Protein AF-A0A4V3WM22-F1 (afdb_monomer)

Nearest PDB structures (foldseek):
  7vgi-assembly1_B  TM=9.351E-01  e=2.778E-17  Homo sapiens
  7vgh-assembly1_B  TM=9.356E-01  e=1.105E-16  Homo sapiens
  8ox4-assembly1_A  TM=9.512E-01  e=3.696E-16  Homo sapiens
  8ox8-assembly1_A  TM=8.820E-01  e=4.276E-17  Homo sapiens
  6lcp-assembly1_A  TM=9.092E-01  e=4.917E-15  Thermochaetoides thermophila DSM 1495

InterPro domains:
  IPR001757 P-type ATPase [TIGR01494] (62-155)
  IPR023214 HAD superfamily [G3DSA:3.40.50.1000] (36-121)
  IPR023298 P-type ATPase, transmembrane domain superfamily [SSF81665] (125-350)
  IPR032630 P-type ATPase, C-terminal [PF16212] (104-350)
  IPR036412 HAD-like superfamily [SSF56784] (51-132)

Solvent-accessible surface area (backbone atoms only — not comparable to full-atom values): 25938 Å² total; per-residue (Å²): 116,75,67,65,59,54,57,63,61,64,75,70,60,72,94,84,72,82,84,50,77,68,56,56,48,50,57,60,58,74,75,47,101,64,91,68,84,54,91,63,84,52,64,82,81,43,75,86,68,78,84,74,69,70,61,71,50,49,30,50,51,44,46,48,47,44,72,71,64,76,51,93,41,74,29,73,28,36,35,67,76,32,34,59,37,19,63,52,34,78,41,15,33,5,29,58,48,94,85,34,61,55,9,30,75,58,24,82,40,71,37,73,48,78,79,54,51,58,53,49,45,48,35,50,43,48,41,51,53,51,21,51,41,51,42,52,51,50,52,51,32,57,51,47,23,57,51,43,35,48,53,58,51,33,64,80,56,73,65,72,76,74,76,62,66,56,70,65,59,66,64,39,40,64,67,60,50,45,34,61,42,46,54,47,46,49,70,69,48,44,87,67,55,64,65,54,30,66,75,42,60,70,63,54,52,46,63,78,67,41,64,80,72,35,70,66,54,55,51,54,43,46,52,50,21,50,52,31,20,49,46,46,46,50,53,43,54,62,52,49,77,78,41,60,46,96,85,72,44,73,69,50,70,65,46,50,33,52,52,41,52,54,28,47,57,50,33,52,47,52,50,50,60,72,71,50,78,49,90,47,75,62,58,53,51,34,39,51,47,23,55,49,50,47,55,53,46,52,52,50,53,36,63,69,36,38,86,72,76,47,67,56,46,61,65,55,44,75,72,34,73,66,49,59,51,47,56,53,49,46,32,49,62,41,43,46,63,55,51,51,51,53,50,52,39,52,73,78,61,56,52,75,69,54,53,52,49,60,75,49,63,83,55,76,86,44,86,74,52,56,73,53,63,81,43,81,75,56,50,78,67,53,50,50,54,50,57,60,67,68,51,87,75,83,80,74,93,71,86,77,90,77,87,89,54,99,54,60,70,59,52,57,31,56,76,69,72,45,91,69,81,82,55,72,68,57,56,57,51,56,72,65,61,73,78,81,75,79,81,76,88,76,135

Sequence (443 aa):
MKDWLMETMILRKNPGSTWNNLELLNCVLFAWPIEIYLVMHMRIGMRNMFRQNREKKLDEVTRLVKKGAQKITLSIGDGANDVSMIQAAHIGVGISGMEGMQAVMASDFAIAQFRFLTDLLLVHGRWSYLRICKVVSYFIYKNLTLTSIQFWYTFQTGFSGQRFYDDWFQSLYNVIFTAMPVIMVGLFEKDVSASLSKKYPQLYKEGIRNTFFKWRVVVTLALFSFYQSLVIYNFAITSSSNSVDSNGKMFGLWDVSTTVFNCLVITVNLRLLLMCNTITRWHQITVGGSILTWFIFVLVYTGVYTPKGIYSVFYVLISTFYFYIMLLLVPIVALVGDFLFLGVQRWFFPYDYQIIQEIHRQEPNNGCAGLLEIGNQLTPNDARSFGVAQLPRENSRHTGFSFDSPGYESFFASQAGVPAPHKAWEVARRASVRFRSKLSLKN

Organism: Camellia sinensis var. sinensis (NCBI:txid542762)

Structure (mmCIF, N/CA/C/O backbone):
data_AF-A0A4V3WM22-F1
#
_entry.id   AF-A0A4V3WM22-F1
#
loop_
_atom_site.group_PDB
_atom_site.id
_atom_site.type_symbol
_atom_site.label_atom_id
_atom_site.label_alt_id
_atom_site.label_comp_id
_atom_site.label_asym_id
_atom_site.label_entity_id
_atom_site.label_seq_id
_atom_site.pdbx_PDB_ins_code
_atom_site.Cartn_x
_atom_site.Cartn_y
_atom_site.Cartn_z
_atom_site.occupancy
_atom_site.B_iso_or_equiv
_atom_site.auth_seq_id
_atom_site.auth_comp_id
_atom_site.auth_asym_id
_atom_site.auth_atom_id
_atom_site.pdbx_PDB_model_num
ATOM 1 N N . MET A 1 1 ? -33.191 -26.709 22.701 1.00 31.19 1 MET A N 1
ATOM 2 C CA . MET A 1 1 ? -32.842 -26.102 24.013 1.00 31.19 1 MET A CA 1
ATOM 3 C C . MET A 1 1 ? -32.580 -24.594 23.924 1.00 31.19 1 MET A C 1
ATOM 5 O O . MET A 1 1 ? -32.932 -23.899 24.865 1.00 31.19 1 MET A O 1
ATOM 9 N N . LYS A 1 2 ? -32.021 -24.071 22.814 1.00 26.23 2 LYS A N 1
ATOM 10 C CA . LYS A 1 2 ? -31.839 -22.621 22.589 1.00 26.23 2 LYS A CA 1
ATOM 11 C C . LYS A 1 2 ? -33.138 -21.871 22.242 1.00 26.23 2 LYS A C 1
ATOM 13 O O . LYS A 1 2 ? -33.323 -20.770 22.739 1.00 26.23 2 LYS A O 1
ATOM 18 N N . ASP A 1 3 ? -34.063 -22.496 21.514 1.00 29.83 3 ASP A N 1
ATOM 19 C CA . ASP A 1 3 ? -35.325 -21.835 21.122 1.00 29.83 3 ASP A CA 1
ATOM 20 C C . ASP A 1 3 ? -36.368 -21.809 22.258 1.00 29.83 3 ASP A C 1
ATOM 22 O O . ASP A 1 3 ? -37.074 -20.826 22.453 1.00 29.83 3 ASP A O 1
ATOM 26 N N . TRP A 1 4 ? -36.356 -22.831 23.120 1.00 31.31 4 TRP A N 1
ATOM 27 C CA . TRP A 1 4 ? -37.267 -22.971 24.269 1.00 31.31 4 TRP A CA 1
ATOM 28 C C . TRP A 1 4 ? -37.018 -21.945 25.402 1.00 31.31 4 TRP A C 1
ATOM 30 O O . TRP A 1 4 ? -37.928 -21.566 26.139 1.00 31.31 4 TRP A O 1
ATOM 40 N N . LEU A 1 5 ? -35.780 -21.450 25.538 1.00 32.91 5 LEU A N 1
ATOM 41 C CA . LEU A 1 5 ? -35.417 -20.408 26.515 1.00 32.91 5 LEU A CA 1
ATOM 42 C C . LEU A 1 5 ? -35.780 -18.987 26.045 1.00 32.91 5 LEU A C 1
ATOM 44 O O . LEU A 1 5 ? -35.937 -18.093 26.874 1.00 32.91 5 LEU A O 1
ATOM 48 N N . MET A 1 6 ? -35.939 -18.780 24.734 1.00 32.41 6 MET A N 1
ATOM 49 C CA . MET A 1 6 ? -36.361 -17.498 24.154 1.00 32.41 6 MET A CA 1
ATOM 50 C C . MET A 1 6 ? -37.873 -17.283 24.308 1.00 32.41 6 MET A C 1
ATOM 52 O O . MET A 1 6 ? -38.299 -16.205 24.724 1.00 32.41 6 MET A O 1
ATOM 56 N N . GLU A 1 7 ? -38.684 -18.322 24.082 1.00 31.75 7 GLU A N 1
ATOM 57 C CA . GLU A 1 7 ? -40.146 -18.247 24.251 1.00 31.75 7 GLU A CA 1
ATOM 58 C C . GLU A 1 7 ? -40.572 -18.026 25.711 1.00 31.75 7 GLU A C 1
ATOM 60 O O . GLU A 1 7 ? -41.517 -17.285 25.984 1.00 31.75 7 GLU A O 1
ATOM 65 N N . THR A 1 8 ? -39.836 -18.582 26.677 1.00 34.62 8 THR A N 1
ATOM 66 C CA . THR A 1 8 ? -40.157 -18.439 28.110 1.00 34.62 8 THR A CA 1
ATOM 67 C C . THR A 1 8 ? -39.846 -17.050 28.687 1.00 34.62 8 THR A C 1
ATOM 69 O O . THR A 1 8 ? -40.472 -16.656 29.674 1.00 34.62 8 THR A O 1
ATOM 72 N N . MET A 1 9 ? -38.946 -16.267 28.071 1.00 37.09 9 MET A N 1
ATOM 73 C CA . MET A 1 9 ? -38.681 -14.875 28.480 1.00 37.09 9 MET A CA 1
ATOM 74 C C . MET A 1 9 ? -39.683 -13.874 27.897 1.00 37.09 9 MET A C 1
ATOM 76 O O . MET A 1 9 ? -40.011 -12.892 28.564 1.00 37.09 9 MET A O 1
ATOM 80 N N . ILE A 1 10 ? -40.199 -14.124 26.689 1.00 39.75 10 ILE A N 1
ATOM 81 C CA . ILE A 1 10 ? -41.175 -13.240 26.031 1.00 39.75 10 ILE A CA 1
ATOM 82 C C . ILE A 1 10 ? -42.549 -13.335 26.719 1.00 39.75 10 ILE A C 1
ATOM 84 O O . ILE A 1 10 ? -43.217 -12.320 26.900 1.00 39.75 10 ILE A O 1
ATOM 88 N N . LEU A 1 11 ? -42.931 -14.519 27.212 1.00 34.72 11 LEU A N 1
ATOM 89 C CA . LEU A 1 11 ? -44.230 -14.761 27.858 1.00 34.72 11 LEU A CA 1
ATOM 90 C C . LEU A 1 11 ? -44.357 -14.230 29.303 1.00 34.72 11 LEU A C 1
ATOM 92 O O . LEU A 1 11 ? -45.434 -14.317 29.887 1.00 34.72 11 LEU A O 1
ATOM 96 N N . ARG A 1 12 ? -43.294 -13.670 29.904 1.00 35.59 12 ARG A N 1
ATOM 97 C CA . ARG A 1 12 ? -43.303 -13.184 31.304 1.00 35.59 12 ARG A CA 1
ATOM 98 C C . ARG A 1 12 ? -43.454 -11.671 31.484 1.00 35.59 12 ARG A C 1
ATOM 100 O O . ARG A 1 12 ? -43.498 -11.219 32.628 1.00 35.59 12 ARG A O 1
ATOM 107 N N . LYS A 1 13 ? -43.527 -10.872 30.413 1.00 37.59 13 LYS A N 1
ATOM 108 C CA . LYS A 1 13 ? -43.618 -9.405 30.530 1.00 37.59 13 LYS A CA 1
ATOM 109 C C . LYS A 1 13 ? -45.054 -8.931 30.308 1.00 37.59 13 LYS A C 1
ATOM 111 O O . LYS A 1 13 ? -45.624 -9.150 29.246 1.00 37.59 13 LYS A O 1
ATOM 116 N N . ASN A 1 14 ? -45.622 -8.265 31.317 1.00 37.00 14 ASN A N 1
ATOM 117 C CA . ASN A 1 14 ? -46.932 -7.622 31.207 1.00 37.00 14 ASN A CA 1
ATOM 118 C C . ASN A 1 14 ? -46.944 -6.644 30.014 1.00 37.00 14 ASN A C 1
ATOM 120 O O . ASN A 1 14 ? -46.010 -5.839 29.893 1.00 37.00 14 ASN A O 1
ATOM 124 N N . PRO A 1 15 ? -47.980 -6.675 29.157 1.00 33.91 15 PRO A N 1
ATOM 125 C CA . PRO A 1 15 ? -48.095 -5.791 28.003 1.00 33.91 15 PRO A CA 1
ATOM 126 C C . PRO A 1 15 ? -48.352 -4.356 28.485 1.00 33.91 15 PRO A C 1
ATOM 128 O O . PRO A 1 15 ? -49.485 -3.962 28.738 1.00 33.91 15 PRO A O 1
ATOM 131 N N . GLY A 1 16 ? -47.276 -3.589 28.685 1.00 42.12 16 GLY A N 1
ATOM 132 C CA . GLY A 1 16 ? -47.360 -2.194 29.130 1.00 42.12 16 GLY A CA 1
ATOM 133 C C . GLY A 1 16 ? -46.096 -1.576 29.741 1.00 42.12 16 GLY A C 1
ATOM 134 O O . GLY A 1 16 ? -46.104 -0.377 30.000 1.00 42.12 16 GLY A O 1
ATOM 135 N N . SER A 1 17 ? -45.006 -2.321 29.974 1.00 38.62 17 SER A N 1
ATOM 136 C CA . SER A 1 17 ? -43.765 -1.749 30.532 1.00 38.62 17 SER A CA 1
ATOM 137 C C . SER A 1 17 ? -42.689 -1.482 29.470 1.00 38.62 17 SER A C 1
ATOM 139 O O . SER A 1 17 ? -42.321 -2.355 28.680 1.00 38.62 17 SER A O 1
ATOM 141 N N . THR A 1 18 ? -42.160 -0.256 29.458 1.00 41.34 18 THR A N 1
ATOM 142 C CA . THR A 1 18 ? -41.040 0.165 28.606 1.00 41.34 18 THR A CA 1
ATOM 143 C C . THR A 1 18 ? -39.723 -0.464 29.069 1.00 41.34 18 THR A C 1
ATOM 145 O O . THR A 1 18 ? -39.475 -0.650 30.259 1.00 41.34 18 THR A O 1
ATOM 148 N N . TRP A 1 19 ? -38.873 -0.829 28.108 1.00 46.38 19 TRP A N 1
ATOM 149 C CA . TRP A 1 19 ? -37.577 -1.460 28.361 1.00 46.38 19 TRP A CA 1
ATOM 150 C C . TRP A 1 19 ? -36.583 -0.457 28.950 1.00 46.38 19 TRP A C 1
ATOM 152 O O . TRP A 1 19 ? -36.327 0.593 28.363 1.00 46.38 19 TRP A O 1
ATOM 162 N N . ASN A 1 20 ? -35.972 -0.800 30.084 1.00 41.41 20 ASN A N 1
ATOM 163 C CA . ASN A 1 20 ? -34.869 -0.018 30.641 1.00 41.41 20 ASN A CA 1
ATOM 164 C C . ASN A 1 20 ? -33.559 -0.304 29.882 1.00 41.41 20 ASN A C 1
ATOM 166 O O . ASN A 1 20 ? -33.328 -1.422 29.421 1.00 41.41 20 ASN A O 1
ATOM 170 N N . ASN A 1 21 ? -32.651 0.681 29.823 1.00 38.56 21 ASN A N 1
ATOM 171 C CA . ASN A 1 21 ? -31.346 0.582 29.135 1.00 38.56 21 ASN A CA 1
ATOM 172 C C . ASN A 1 21 ? -30.502 -0.641 29.554 1.00 38.56 21 ASN A C 1
ATOM 174 O O . ASN A 1 21 ? -29.690 -1.130 28.774 1.00 38.56 21 ASN A O 1
ATOM 178 N N . LEU A 1 22 ? -30.704 -1.155 30.770 1.00 38.97 22 LEU A N 1
ATOM 179 C CA . LEU A 1 22 ? -30.023 -2.343 31.290 1.00 38.97 22 LEU A CA 1
ATOM 180 C C . LEU A 1 22 ? -30.620 -3.662 30.755 1.00 38.97 22 LEU A C 1
ATOM 182 O O . L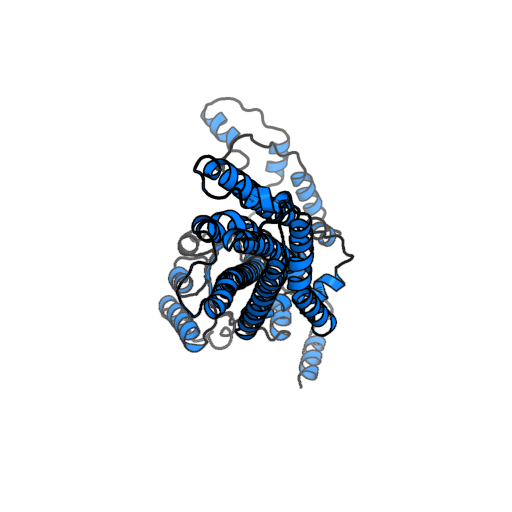EU A 1 22 ? -29.899 -4.641 30.587 1.00 38.97 22 LEU A O 1
ATOM 186 N N . GLU A 1 23 ? -31.922 -3.688 30.456 1.00 40.34 23 GLU A N 1
ATOM 187 C CA . GLU A 1 23 ? -32.601 -4.853 29.872 1.00 40.34 23 GLU A CA 1
ATOM 188 C C . GLU A 1 23 ? -32.288 -4.979 28.375 1.00 40.34 23 GLU A C 1
ATOM 190 O O . GLU A 1 23 ? -32.026 -6.077 27.888 1.00 40.34 23 GLU A O 1
ATOM 195 N N . LEU A 1 24 ? -32.196 -3.844 27.672 1.00 41.41 24 LEU A N 1
ATOM 196 C CA . LEU A 1 24 ? -31.682 -3.766 26.300 1.00 41.41 24 LEU A CA 1
ATOM 197 C C . LEU A 1 24 ? -30.225 -4.247 26.211 1.00 41.41 24 LEU A C 1
ATOM 199 O O . LEU A 1 24 ? -29.882 -4.995 25.299 1.00 41.41 24 LEU A O 1
ATOM 203 N N . LEU A 1 25 ? -29.384 -3.894 27.192 1.00 41.38 25 LEU A N 1
ATOM 204 C CA . LEU A 1 25 ? -28.001 -4.373 27.272 1.00 41.38 25 LEU A CA 1
ATOM 205 C C . LEU A 1 25 ? -27.931 -5.897 27.475 1.00 41.38 25 LEU A C 1
ATOM 207 O O . LEU A 1 25 ? -27.119 -6.560 26.834 1.00 41.38 25 LEU A O 1
ATOM 211 N N . ASN A 1 26 ? -28.805 -6.465 28.314 1.00 36.75 26 ASN A N 1
ATOM 212 C CA . ASN A 1 26 ? -28.856 -7.911 28.552 1.00 36.75 26 ASN A CA 1
ATOM 213 C C . ASN A 1 26 ? -29.344 -8.697 27.324 1.00 36.75 26 ASN A C 1
ATOM 215 O O . ASN A 1 26 ? -28.778 -9.746 27.028 1.00 36.75 26 ASN A O 1
ATOM 219 N N . CYS A 1 27 ? -30.317 -8.184 26.563 1.00 35.16 27 CYS A N 1
ATOM 220 C CA . CYS A 1 27 ? -30.749 -8.810 25.306 1.00 35.16 27 CYS A CA 1
ATOM 221 C C . CYS A 1 27 ? -29.676 -8.735 24.207 1.00 35.16 27 CYS A C 1
ATOM 223 O O . CYS A 1 27 ? -29.490 -9.697 23.463 1.00 35.16 27 CYS A O 1
ATOM 225 N N . VAL A 1 28 ? -28.929 -7.628 24.124 1.00 40.34 28 VAL A N 1
ATOM 226 C CA . VAL A 1 28 ? -27.839 -7.465 23.146 1.00 40.34 28 VAL A CA 1
ATOM 227 C C . VAL A 1 28 ? -26.625 -8.337 23.498 1.00 40.34 28 VAL A C 1
ATOM 229 O O . VAL A 1 28 ? -25.986 -8.883 22.598 1.00 40.34 28 VAL A O 1
ATOM 232 N N . LEU A 1 29 ? -26.330 -8.529 24.789 1.00 35.78 29 LEU A N 1
ATOM 233 C CA . LEU A 1 29 ? -25.202 -9.346 25.259 1.00 35.78 29 LEU A CA 1
ATOM 234 C C . LEU A 1 29 ? -25.467 -10.861 25.207 1.00 35.78 29 LEU A C 1
ATOM 236 O O . LEU A 1 29 ? -24.531 -11.614 24.955 1.00 35.78 29 LEU A O 1
ATOM 240 N N . PHE A 1 30 ? -26.709 -11.329 25.396 1.00 33.78 30 PHE A N 1
ATOM 241 C CA . PHE A 1 30 ? -27.018 -12.771 25.357 1.00 33.78 30 PHE A CA 1
ATOM 242 C C . PHE A 1 30 ? -27.152 -13.348 23.937 1.00 33.78 30 PHE A C 1
ATOM 244 O O . PHE A 1 30 ? -27.007 -14.555 23.752 1.00 33.78 30 PHE A O 1
ATOM 251 N N . ALA A 1 31 ? -27.411 -12.511 22.927 1.00 31.30 31 ALA A N 1
ATOM 252 C CA . ALA A 1 31 ? -27.693 -12.968 21.564 1.00 31.30 31 ALA A CA 1
ATOM 253 C C . ALA A 1 31 ? -26.454 -13.065 20.646 1.00 31.30 31 ALA A C 1
ATOM 255 O O . ALA A 1 31 ? -26.579 -13.500 19.502 1.00 31.30 31 ALA A O 1
ATOM 256 N N . TRP A 1 32 ? -25.259 -12.660 21.096 1.00 28.58 32 TRP A N 1
ATOM 257 C CA . TRP A 1 32 ? -24.084 -12.542 20.224 1.00 28.58 32 TRP A CA 1
ATOM 258 C C . TRP A 1 32 ? -22.850 -13.226 20.828 1.00 28.58 32 TRP A C 1
ATOM 260 O O . TRP A 1 32 ? -22.390 -12.811 21.889 1.00 28.58 32 TRP A O 1
ATOM 270 N N . PRO A 1 33 ? -22.230 -14.214 20.144 1.00 30.94 33 PRO A N 1
ATOM 271 C CA . PRO A 1 33 ? -20.946 -14.764 20.555 1.00 30.94 33 PRO A CA 1
ATOM 272 C C . PRO A 1 33 ? -19.863 -13.755 20.162 1.00 30.94 33 PRO A C 1
ATOM 274 O O . PRO A 1 33 ? -19.256 -13.805 19.084 1.00 30.94 33 PRO A O 1
ATOM 277 N N . ILE A 1 34 ? -19.720 -12.742 21.005 1.00 34.50 34 ILE A N 1
ATOM 278 C CA . ILE A 1 34 ? -18.605 -11.815 21.044 1.00 34.50 34 ILE A CA 1
ATOM 279 C C . ILE A 1 34 ? -17.921 -12.091 22.383 1.00 34.50 34 ILE A C 1
ATOM 281 O O . ILE A 1 34 ? -18.370 -11.616 23.420 1.00 34.50 34 ILE A O 1
ATOM 285 N N . GLU A 1 35 ? -16.830 -12.857 22.373 1.00 35.97 35 GLU A N 1
ATOM 286 C CA . GLU A 1 35 ? -15.910 -12.949 23.515 1.00 35.97 35 GLU A CA 1
ATOM 287 C C . GLU A 1 35 ? -15.079 -11.658 23.612 1.00 35.97 35 GLU A C 1
ATOM 289 O O . GLU A 1 35 ? -13.856 -11.642 23.492 1.00 35.97 35 GLU A O 1
ATOM 294 N N . ILE A 1 36 ? -15.763 -10.531 23.802 1.00 37.88 36 ILE A N 1
ATOM 295 C CA . ILE A 1 36 ? 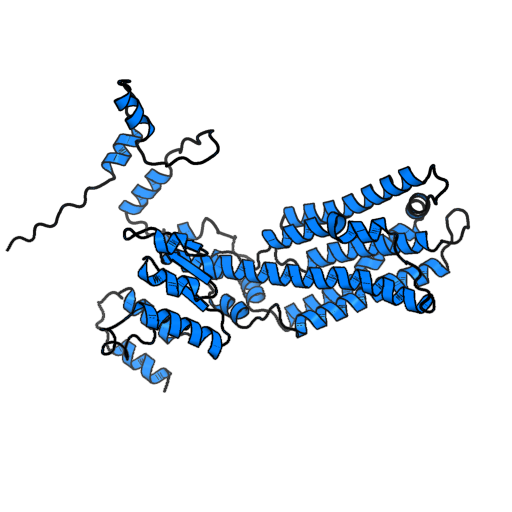-15.178 -9.400 24.506 1.00 37.88 36 ILE A CA 1
ATOM 296 C C . ILE A 1 36 ? -15.234 -9.831 25.967 1.00 37.88 36 ILE A C 1
ATOM 298 O O . ILE A 1 36 ? -16.303 -9.825 26.577 1.00 37.88 36 ILE A O 1
ATOM 302 N N . TYR A 1 37 ? -14.092 -10.225 26.534 1.00 37.00 37 TYR A N 1
ATOM 303 C CA . TYR A 1 37 ? -13.916 -10.271 27.985 1.00 37.00 37 TYR A CA 1
ATOM 304 C C . TYR A 1 37 ? -13.961 -8.831 28.508 1.00 37.00 37 TYR A C 1
ATOM 306 O O . TYR A 1 37 ? -12.964 -8.247 28.922 1.00 37.00 37 TYR A O 1
ATOM 314 N N . LEU A 1 38 ? -15.148 -8.229 28.467 1.00 38.69 38 LEU A N 1
ATOM 315 C CA . LEU A 1 38 ? -15.467 -7.135 29.350 1.00 38.69 38 LEU A CA 1
ATOM 316 C C . LEU A 1 38 ? -15.407 -7.771 30.736 1.00 38.69 38 LEU A C 1
ATOM 318 O O . LEU A 1 38 ? -16.135 -8.726 31.022 1.00 38.69 38 LEU A O 1
ATOM 322 N N . VAL A 1 39 ? -14.591 -7.221 31.625 1.00 38.81 39 VAL A N 1
ATOM 323 C CA . VAL A 1 39 ? -14.527 -7.583 33.052 1.00 38.81 39 VAL A CA 1
ATOM 324 C C . VAL A 1 39 ? -15.869 -7.282 33.780 1.00 38.81 39 VAL A C 1
ATOM 326 O O . VAL A 1 39 ? -15.943 -7.167 34.994 1.00 38.81 39 VAL A O 1
ATOM 329 N N . MET A 1 40 ? -16.995 -7.195 33.060 1.00 33.03 40 MET A N 1
ATOM 330 C CA . MET A 1 40 ? -18.348 -7.216 33.610 1.00 33.03 40 MET A CA 1
ATOM 331 C C . MET A 1 40 ? -18.882 -8.630 33.867 1.00 33.03 40 MET A C 1
ATOM 333 O O . MET A 1 40 ? -19.719 -8.780 34.757 1.00 33.03 40 MET A O 1
ATOM 337 N N . HIS A 1 41 ? -18.422 -9.675 33.163 1.00 30.08 41 HIS A N 1
ATOM 338 C CA . HIS A 1 41 ? -19.059 -11.004 33.249 1.00 30.08 41 HIS A CA 1
ATOM 339 C C . HIS A 1 41 ? -18.720 -11.822 34.512 1.00 30.08 41 HIS A C 1
ATOM 341 O O . HIS A 1 41 ? -19.175 -12.952 34.677 1.00 30.08 41 HIS A O 1
ATOM 347 N N . MET A 1 42 ? -17.997 -11.230 35.461 1.00 31.83 42 MET A N 1
ATOM 348 C CA . MET A 1 42 ? -17.844 -11.764 36.816 1.00 31.83 42 MET A CA 1
ATOM 349 C C . MET A 1 42 ? -18.751 -11.047 37.845 1.00 31.83 42 MET A C 1
ATOM 351 O O . MET A 1 42 ? -18.558 -11.181 39.051 1.00 31.83 42 MET A O 1
ATOM 355 N N . ARG A 1 43 ? -19.780 -10.293 37.422 1.00 31.64 43 ARG A N 1
ATOM 356 C CA . ARG A 1 43 ? -20.680 -9.569 38.350 1.00 31.64 43 ARG A CA 1
ATOM 357 C C . ARG A 1 43 ? -21.621 -10.442 39.191 1.00 31.64 43 ARG A C 1
ATOM 359 O O . ARG A 1 43 ? -22.147 -9.933 40.178 1.00 31.64 43 ARG A O 1
ATOM 366 N N . ILE A 1 44 ? -21.838 -11.714 38.844 1.00 32.06 44 ILE A N 1
ATOM 367 C CA . ILE A 1 44 ? -22.777 -12.586 39.582 1.00 32.06 44 ILE A CA 1
ATOM 368 C C . ILE A 1 44 ? -22.045 -13.479 40.602 1.00 32.06 44 ILE A C 1
ATOM 370 O O . ILE A 1 44 ? -22.569 -13.701 41.687 1.00 32.06 44 ILE A O 1
ATOM 374 N N . GLY A 1 45 ? -20.796 -13.881 40.335 1.00 29.83 45 GLY A N 1
ATOM 375 C CA . GLY A 1 45 ? -19.970 -14.644 41.288 1.00 29.83 45 GLY A CA 1
ATOM 376 C C . GLY A 1 45 ? -19.156 -13.793 42.274 1.00 29.83 45 GLY A C 1
ATOM 377 O O . GLY A 1 45 ? -18.787 -14.275 43.339 1.00 29.83 45 GLY A O 1
ATOM 378 N N . MET A 1 46 ? -18.884 -12.517 41.964 1.00 31.98 46 MET A N 1
ATOM 379 C CA . MET A 1 46 ? -18.005 -11.666 42.786 1.00 31.98 46 MET A CA 1
ATOM 380 C C . MET A 1 46 ? -18.726 -10.734 43.766 1.00 31.98 46 MET A C 1
ATOM 382 O O . MET A 1 46 ? -18.078 -9.903 44.398 1.00 31.98 46 MET A O 1
ATOM 386 N N . ARG A 1 47 ? -20.048 -10.836 43.946 1.00 32.66 47 ARG A N 1
ATOM 387 C CA . ARG A 1 47 ? -20.749 -9.936 44.883 1.00 32.66 47 ARG A CA 1
ATOM 388 C C . ARG A 1 47 ? -20.330 -10.166 46.350 1.00 32.66 47 ARG A C 1
ATOM 390 O O . ARG A 1 47 ? -20.395 -9.234 47.141 1.00 32.66 47 ARG A O 1
ATOM 397 N N . ASN A 1 48 ? -19.777 -11.341 46.670 1.00 30.89 48 ASN A N 1
ATOM 398 C CA . ASN A 1 48 ? -19.315 -11.693 48.019 1.00 30.89 48 ASN A CA 1
ATOM 399 C C . ASN A 1 48 ? -17.790 -11.555 48.232 1.00 30.89 48 ASN A C 1
ATOM 401 O O . ASN A 1 48 ? -17.317 -11.795 49.337 1.00 30.89 48 ASN A O 1
ATOM 405 N N . MET A 1 49 ? -17.009 -11.155 47.215 1.00 34.94 49 MET A N 1
ATOM 406 C CA . MET A 1 49 ? -15.531 -11.199 47.260 1.00 34.94 49 MET A CA 1
ATOM 407 C C . MET A 1 49 ? -14.835 -9.819 47.325 1.00 34.94 49 MET A C 1
ATOM 409 O O . MET A 1 49 ? -13.609 -9.742 47.410 1.00 34.94 49 MET A O 1
ATOM 413 N N . PHE A 1 50 ? -15.590 -8.714 47.296 1.00 38.03 50 PHE A N 1
ATOM 414 C CA . PHE A 1 50 ? -15.055 -7.347 47.190 1.00 38.03 50 PHE A CA 1
ATOM 415 C C . PHE A 1 50 ? -15.175 -6.533 48.484 1.00 38.03 50 PHE A C 1
ATOM 417 O O . PHE A 1 50 ? -15.961 -5.591 48.565 1.00 38.03 50 PHE A O 1
ATOM 424 N N . ARG A 1 51 ? -14.338 -6.829 49.485 1.00 39.94 51 ARG A N 1
ATOM 425 C CA . ARG A 1 51 ? -14.139 -5.888 50.605 1.00 39.94 51 ARG A CA 1
ATOM 426 C C . ARG A 1 51 ? -12.682 -5.631 51.016 1.00 39.94 51 ARG A C 1
ATOM 428 O O . ARG A 1 51 ? -12.453 -4.781 51.865 1.00 39.94 51 ARG A O 1
ATOM 435 N N . GLN A 1 52 ? -11.680 -6.235 50.364 1.00 35.19 52 GLN A N 1
ATOM 436 C CA . GLN A 1 52 ? -10.273 -5.895 50.642 1.00 35.19 52 GLN A CA 1
ATOM 437 C C . GLN A 1 52 ? -9.361 -5.966 49.403 1.00 35.19 52 GLN A C 1
ATOM 439 O O . GLN A 1 52 ? -9.307 -6.986 48.705 1.00 35.19 52 GLN A O 1
ATOM 444 N N . ASN A 1 53 ? -8.660 -4.845 49.167 1.00 46.53 53 ASN A N 1
ATOM 445 C CA . ASN A 1 53 ? -7.685 -4.534 48.108 1.00 46.53 53 ASN A CA 1
ATOM 446 C C . ASN A 1 53 ? -8.167 -4.719 46.661 1.00 46.53 53 ASN A C 1
ATOM 448 O O . ASN A 1 53 ? -7.858 -5.714 46.010 1.00 46.53 53 ASN A O 1
ATOM 452 N N . ARG A 1 54 ? -8.893 -3.713 46.151 1.00 49.78 54 ARG A N 1
ATOM 453 C CA . ARG A 1 54 ? -9.362 -3.633 44.754 1.00 49.78 54 ARG A CA 1
ATOM 454 C C . ARG A 1 54 ? -8.214 -3.374 43.763 1.00 49.78 54 ARG A C 1
ATOM 456 O O . ARG A 1 54 ? -8.154 -4.031 42.733 1.00 49.78 54 ARG A O 1
ATOM 463 N N . GLU A 1 55 ? -7.285 -2.485 44.110 1.00 48.44 55 GLU A N 1
ATOM 464 C CA . GLU A 1 55 ? -6.257 -1.957 43.195 1.00 48.44 55 GLU A CA 1
ATOM 465 C C . GLU A 1 55 ? -5.240 -3.011 42.737 1.00 48.44 55 GLU A C 1
ATOM 467 O O . GLU A 1 55 ? -5.027 -3.188 41.541 1.00 48.44 55 GLU A O 1
ATOM 472 N N . LYS A 1 56 ? -4.659 -3.780 43.672 1.00 45.66 56 LYS A N 1
ATOM 473 C CA . LYS A 1 56 ? -3.655 -4.808 43.334 1.00 45.66 56 LYS A CA 1
ATOM 474 C C . LYS A 1 56 ? -4.240 -5.975 42.524 1.00 45.66 56 LYS A C 1
ATOM 476 O O . LYS A 1 56 ? -3.541 -6.555 41.703 1.00 45.66 56 LYS A O 1
ATOM 481 N N . LYS A 1 57 ? -5.525 -6.297 42.723 1.00 55.34 57 LYS A N 1
ATOM 482 C CA . LYS A 1 57 ? -6.181 -7.455 42.091 1.00 55.34 57 LYS A CA 1
ATOM 483 C C . LYS A 1 57 ? -6.566 -7.207 40.628 1.00 55.34 57 LYS A C 1
ATOM 485 O O . LYS A 1 57 ? -6.553 -8.145 39.840 1.00 55.34 57 LYS A O 1
ATOM 490 N N . LEU A 1 58 ? -6.902 -5.973 40.244 1.00 55.56 58 LEU A N 1
ATOM 491 C CA . LEU A 1 58 ? -7.315 -5.642 38.870 1.00 55.56 58 LEU A CA 1
ATOM 492 C C . LEU A 1 58 ? -6.129 -5.608 37.888 1.00 55.56 58 LEU A C 1
ATOM 494 O O . LEU A 1 58 ? -6.250 -6.122 36.773 1.00 55.56 58 LEU A O 1
ATOM 498 N N . ASP A 1 59 ? -4.975 -5.078 38.310 1.00 57.28 59 ASP A N 1
ATOM 499 C CA . ASP A 1 59 ? -3.726 -5.132 37.529 1.00 57.28 59 ASP A CA 1
ATOM 500 C C . ASP A 1 59 ? -3.278 -6.590 37.332 1.00 57.28 59 ASP A C 1
ATOM 502 O O . ASP A 1 59 ? -3.037 -7.039 36.211 1.00 57.28 59 ASP A O 1
ATOM 506 N N . GLU A 1 60 ? -3.281 -7.382 38.407 1.00 60.25 60 GLU A N 1
ATOM 507 C CA . GLU A 1 60 ? -2.903 -8.793 38.349 1.00 60.25 60 GLU A CA 1
ATOM 508 C C . GLU A 1 60 ? -3.814 -9.605 37.414 1.00 60.25 60 GLU A C 1
ATOM 510 O O . GLU A 1 60 ? -3.313 -10.322 36.549 1.00 60.25 60 GLU A O 1
ATOM 515 N N . VAL A 1 61 ? -5.138 -9.422 37.487 1.00 61.69 61 VAL A N 1
ATOM 516 C CA . VAL A 1 61 ? -6.085 -10.053 36.549 1.00 61.69 61 VAL A CA 1
ATOM 517 C C . VAL A 1 61 ? -5.811 -9.620 35.106 1.00 61.69 61 VAL A C 1
ATOM 519 O O . VAL A 1 61 ? -5.797 -10.462 34.209 1.00 61.69 61 VAL A O 1
ATOM 522 N N . THR A 1 62 ? -5.528 -8.339 34.862 1.00 57.28 62 THR A N 1
ATOM 523 C CA . THR A 1 62 ? -5.237 -7.833 33.509 1.00 57.28 62 THR A CA 1
ATOM 524 C C . THR A 1 62 ? -3.938 -8.422 32.958 1.00 57.28 62 THR A C 1
ATOM 526 O O . THR A 1 62 ? -3.895 -8.868 31.807 1.00 57.28 62 THR A O 1
ATOM 529 N N . ARG A 1 63 ? -2.887 -8.513 33.784 1.00 60.91 63 ARG A N 1
ATOM 530 C CA . ARG A 1 63 ? -1.612 -9.154 33.424 1.00 60.91 63 ARG A CA 1
ATOM 531 C C . ARG A 1 63 ? -1.766 -10.651 33.186 1.00 60.91 63 ARG A C 1
ATOM 533 O O . ARG A 1 63 ? -1.155 -11.171 32.254 1.00 60.91 63 ARG A O 1
ATOM 540 N N . LEU A 1 64 ? -2.584 -11.336 33.985 1.00 60.38 64 LEU A N 1
ATOM 541 C CA . LEU A 1 64 ? -2.867 -12.764 33.826 1.00 60.38 64 LEU A CA 1
ATOM 542 C C . LEU A 1 64 ? -3.665 -13.043 32.551 1.00 60.38 64 LEU A C 1
ATOM 544 O O . LEU A 1 64 ? -3.305 -13.950 31.809 1.00 60.38 64 LEU A O 1
ATOM 548 N N . VAL A 1 65 ? -4.676 -12.232 32.224 1.00 60.69 65 VAL A N 1
ATOM 549 C CA . VAL A 1 65 ? -5.418 -12.351 30.955 1.00 60.69 65 VAL A CA 1
ATOM 550 C C . VAL A 1 65 ? -4.506 -12.050 29.762 1.00 60.69 65 VAL A C 1
ATOM 552 O O . VAL A 1 65 ? -4.526 -12.778 28.771 1.00 60.69 65 VAL A O 1
ATOM 555 N N . LYS A 1 66 ? -3.640 -11.036 29.867 1.00 58.09 66 LYS A N 1
ATOM 556 C CA . LYS A 1 66 ? -2.652 -10.700 28.831 1.00 58.09 66 LYS A CA 1
ATOM 557 C C . LYS A 1 66 ? -1.655 -11.837 28.587 1.00 58.09 66 LYS A C 1
ATOM 559 O O . LYS A 1 66 ? -1.417 -12.195 27.436 1.00 58.09 66 LYS A O 1
ATOM 564 N N . LYS A 1 67 ? -1.103 -12.428 29.653 1.00 61.28 67 LYS A N 1
ATOM 565 C CA . LYS A 1 67 ? -0.138 -13.537 29.560 1.00 61.28 67 LYS A CA 1
ATOM 566 C C . LYS A 1 67 ? -0.789 -14.873 29.186 1.00 61.28 67 LYS A C 1
ATOM 568 O O . LYS A 1 67 ? -0.176 -15.645 28.461 1.00 61.28 67 LYS A O 1
ATOM 573 N N . GLY A 1 68 ? -2.006 -15.136 29.659 1.00 50.50 68 GLY A N 1
ATOM 574 C CA . GLY A 1 68 ? -2.691 -16.420 29.494 1.00 50.50 68 GLY A CA 1
ATOM 575 C C . GLY A 1 68 ? -3.518 -16.546 28.213 1.00 50.50 68 GLY A C 1
ATOM 576 O O . GLY A 1 68 ? -3.557 -17.623 27.630 1.00 50.50 68 GLY A O 1
ATOM 577 N N . ALA A 1 69 ? -4.162 -15.469 27.745 1.00 58.78 69 ALA A N 1
ATOM 578 C CA . ALA A 1 69 ? -5.092 -15.535 26.611 1.00 58.78 69 ALA A CA 1
ATOM 579 C C . ALA A 1 69 ? -4.490 -15.080 25.266 1.00 58.78 69 ALA A C 1
ATOM 581 O O . ALA A 1 69 ? -5.121 -15.274 24.227 1.00 58.78 69 ALA A O 1
ATOM 582 N N . GLN A 1 70 ? -3.301 -14.454 25.266 1.00 66.50 70 GLN A N 1
ATOM 583 C CA . GLN A 1 70 ? -2.670 -13.843 24.079 1.00 66.50 70 GLN A CA 1
ATOM 584 C C . GLN A 1 70 ? -3.648 -13.007 23.228 1.00 66.50 70 GLN A C 1
ATOM 586 O O . GLN A 1 70 ? -3.637 -13.039 21.995 1.00 66.50 70 GLN A O 1
ATOM 591 N N . LYS A 1 71 ? -4.538 -12.266 23.893 1.00 76.25 71 LYS A N 1
ATOM 592 C CA . LYS A 1 71 ? -5.487 -11.350 23.252 1.00 76.25 71 LYS A CA 1
ATOM 593 C C . LYS A 1 71 ? -5.105 -9.905 23.532 1.00 76.25 71 LYS A C 1
ATOM 595 O O . LYS A 1 71 ? -4.520 -9.587 24.566 1.00 76.25 71 LYS A O 1
ATOM 600 N N . ILE A 1 72 ? -5.490 -9.029 22.608 1.00 83.06 72 ILE A N 1
ATOM 601 C CA . ILE A 1 72 ? -5.402 -7.582 22.800 1.00 83.06 72 ILE A CA 1
ATOM 602 C C . ILE A 1 72 ? -6.426 -7.195 23.868 1.00 83.06 72 ILE A C 1
ATOM 604 O O . ILE A 1 72 ? -7.599 -7.558 23.777 1.00 83.06 72 ILE A O 1
ATOM 608 N N . THR A 1 73 ? -5.967 -6.478 24.887 1.00 85.44 73 THR A N 1
ATOM 609 C CA . THR A 1 73 ? -6.771 -6.051 26.036 1.00 85.44 73 THR A CA 1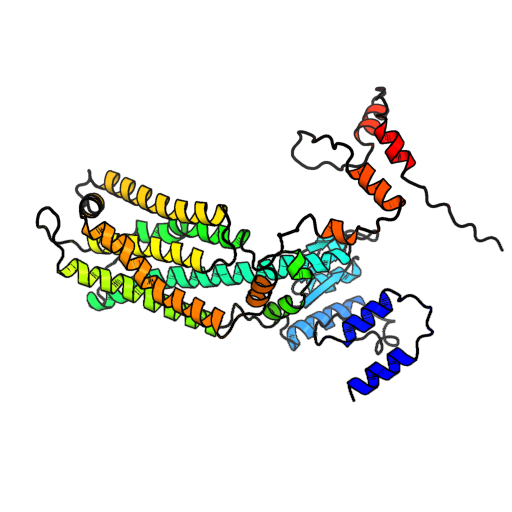
ATOM 610 C C . THR A 1 73 ? -6.933 -4.541 26.012 1.00 85.44 73 THR A C 1
ATOM 612 O O . THR A 1 73 ? -5.968 -3.815 25.768 1.00 85.44 73 THR A O 1
ATOM 615 N N . LEU A 1 74 ? -8.152 -4.083 26.282 1.00 88.44 74 LEU A N 1
ATOM 616 C CA . LEU A 1 74 ? -8.485 -2.675 26.435 1.00 88.44 74 LEU A CA 1
ATOM 617 C C . LEU A 1 74 ? -9.045 -2.457 27.837 1.00 88.44 74 LEU A C 1
ATOM 619 O O . LEU A 1 74 ? -9.925 -3.208 28.264 1.00 88.44 74 LEU A O 1
ATOM 623 N N . SER A 1 75 ? -8.544 -1.446 28.535 1.00 88.75 75 SER A N 1
ATOM 624 C CA . SER A 1 75 ? -9.041 -1.042 29.851 1.00 88.75 75 SER A CA 1
ATOM 625 C C . SER A 1 75 ? -9.521 0.402 29.825 1.00 88.75 75 SER A C 1
ATOM 627 O O . SER A 1 75 ? -9.098 1.214 29.002 1.00 88.75 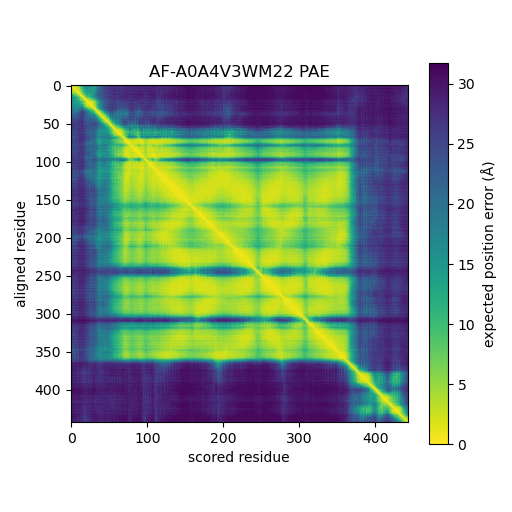75 SER A O 1
ATOM 629 N N . ILE A 1 76 ? -10.482 0.691 30.700 1.00 89.31 76 ILE A N 1
ATOM 630 C CA . ILE A 1 76 ? -11.176 1.973 30.756 1.00 89.31 76 ILE A CA 1
ATOM 631 C C . ILE A 1 76 ? -11.275 2.385 32.214 1.00 89.31 76 ILE A C 1
ATOM 633 O O . ILE A 1 76 ? -11.645 1.551 33.040 1.00 89.31 76 ILE A O 1
ATOM 637 N N . GLY A 1 77 ? -10.986 3.648 32.507 1.00 88.25 77 GLY A N 1
ATOM 638 C CA . GLY A 1 77 ? -11.106 4.196 33.855 1.00 88.25 77 GLY A CA 1
ATOM 639 C C . GLY A 1 77 ? -11.332 5.700 33.854 1.00 88.25 77 GLY A C 1
ATOM 640 O O . GLY A 1 77 ? -11.009 6.379 32.881 1.00 88.25 77 GLY A O 1
ATOM 641 N N . ASP A 1 78 ? -11.908 6.216 34.931 1.00 87.31 78 ASP A N 1
ATOM 642 C CA . ASP A 1 78 ? -12.224 7.636 35.129 1.00 87.31 78 ASP A CA 1
ATOM 643 C C . ASP A 1 78 ? -11.449 8.266 36.296 1.00 87.31 78 ASP A C 1
ATOM 645 O O . ASP A 1 78 ? -11.260 9.482 36.321 1.00 87.31 78 ASP A O 1
ATOM 649 N N . GLY A 1 79 ? -10.942 7.449 37.225 1.00 82.62 79 GLY A N 1
ATOM 650 C CA . GLY A 1 79 ? -10.251 7.901 38.431 1.00 82.62 79 GLY A CA 1
ATOM 651 C C . GLY A 1 79 ? -8.809 7.407 38.590 1.00 82.62 79 GLY A C 1
ATOM 652 O O . GLY A 1 79 ? -8.316 6.537 37.872 1.00 82.62 79 GLY A O 1
ATOM 653 N N . ALA A 1 80 ? -8.130 7.945 39.607 1.00 80.06 80 ALA A N 1
ATOM 654 C CA . ALA A 1 80 ? -6.764 7.572 39.994 1.00 80.06 80 ALA A CA 1
ATOM 655 C C . ALA A 1 80 ? -6.590 6.063 40.257 1.00 80.06 80 ALA A C 1
ATOM 657 O O . ALA A 1 80 ? -5.537 5.488 39.989 1.00 80.06 80 ALA A O 1
ATOM 658 N N . ASN A 1 81 ? -7.651 5.418 40.742 1.00 80.56 81 ASN A N 1
ATOM 659 C CA . ASN A 1 81 ? -7.658 4.004 41.118 1.00 80.56 81 ASN A CA 1
ATOM 660 C C . ASN A 1 81 ? -7.529 3.064 39.913 1.00 80.56 81 ASN A C 1
ATOM 662 O O . ASN A 1 81 ? -7.091 1.925 40.065 1.00 80.56 81 ASN A O 1
ATOM 666 N N . ASP A 1 82 ? -7.897 3.540 38.723 1.00 83.25 82 ASP A N 1
ATOM 667 C CA . ASP A 1 82 ? -7.857 2.749 37.497 1.00 83.25 82 ASP A CA 1
ATOM 668 C C . ASP A 1 82 ? -6.554 2.949 36.717 1.00 83.25 82 ASP A C 1
ATOM 670 O O . ASP A 1 82 ? -6.327 2.251 35.733 1.00 83.25 82 ASP A O 1
ATOM 674 N N . VAL A 1 83 ? -5.663 3.849 37.154 1.00 84.19 83 VAL A N 1
ATOM 675 C CA . VAL A 1 83 ? -4.401 4.159 36.457 1.00 84.19 83 VAL A CA 1
ATOM 676 C C . VAL A 1 83 ? -3.539 2.908 36.274 1.00 84.19 83 VAL A C 1
ATOM 678 O O . VAL A 1 83 ? -3.032 2.666 35.180 1.00 84.19 83 VAL A O 1
ATOM 681 N N . SER A 1 84 ? -3.426 2.068 37.304 1.00 84.12 84 SER A N 1
ATOM 682 C CA . SER A 1 84 ? -2.666 0.814 37.224 1.00 84.12 84 SER A CA 1
ATOM 683 C C . SER A 1 84 ? -3.291 -0.183 36.242 1.00 84.12 84 SER A C 1
ATOM 685 O O . SER A 1 84 ? -2.577 -0.845 35.493 1.00 84.12 84 SER A O 1
ATOM 687 N N . MET A 1 85 ? -4.624 -0.252 36.178 1.00 84.19 85 MET A N 1
ATOM 688 C CA . MET A 1 85 ? -5.355 -1.087 35.220 1.00 84.19 85 MET A CA 1
ATOM 689 C C . MET A 1 85 ? -5.237 -0.549 33.781 1.00 84.19 85 MET A C 1
ATOM 691 O O . MET A 1 85 ? -5.126 -1.333 32.833 1.00 84.19 85 MET A O 1
ATOM 695 N N . ILE A 1 86 ? -5.244 0.776 33.606 1.00 85.69 86 ILE A N 1
ATOM 696 C CA . ILE A 1 86 ? -5.037 1.470 32.325 1.00 85.69 86 ILE A CA 1
ATOM 697 C C . ILE A 1 86 ? -3.648 1.146 31.773 1.00 85.69 86 ILE A C 1
ATOM 699 O O . ILE A 1 86 ? -3.533 0.654 30.653 1.00 85.69 86 ILE A O 1
ATOM 703 N N . GLN A 1 87 ? -2.611 1.302 32.594 1.00 86.38 87 GLN A N 1
ATOM 704 C CA . GLN A 1 87 ? -1.219 1.057 32.205 1.00 86.38 87 GLN A CA 1
ATOM 705 C C . GLN A 1 87 ? -0.896 -0.427 31.962 1.00 86.38 87 GLN A C 1
ATOM 707 O O . GLN A 1 87 ? 0.033 -0.753 31.224 1.00 86.38 87 GLN A O 1
ATOM 712 N N . ALA A 1 88 ? -1.646 -1.346 32.575 1.00 81.56 88 ALA A N 1
ATOM 713 C CA . ALA A 1 88 ? -1.435 -2.783 32.409 1.00 81.56 88 ALA A CA 1
ATOM 714 C C . ALA A 1 88 ? -1.973 -3.343 31.077 1.00 81.56 88 ALA A C 1
ATOM 716 O O . ALA A 1 88 ? -1.497 -4.386 30.598 1.00 81.56 88 ALA A O 1
ATOM 717 N N . ALA A 1 89 ? -2.978 -2.691 30.485 1.00 84.25 89 ALA A N 1
ATOM 718 C CA . ALA A 1 89 ? -3.600 -3.129 29.238 1.00 84.25 89 ALA A CA 1
ATOM 719 C C . ALA A 1 89 ? -2.726 -2.835 28.007 1.00 84.25 89 ALA A C 1
ATOM 721 O O . ALA A 1 89 ? -1.632 -2.289 28.108 1.00 84.25 89 ALA A O 1
ATOM 722 N N . HIS A 1 90 ? -3.163 -3.280 26.825 1.00 86.69 90 HIS A N 1
ATOM 723 C CA . HIS A 1 90 ? -2.498 -2.894 25.573 1.00 86.69 90 HIS A CA 1
ATOM 724 C C . HIS A 1 90 ? -2.944 -1.520 25.086 1.00 86.69 90 HIS A C 1
ATOM 726 O O . HIS A 1 90 ? -2.182 -0.849 24.402 1.00 86.69 90 HIS A O 1
ATOM 732 N N . ILE A 1 91 ? -4.196 -1.165 25.374 1.00 91.38 91 ILE A N 1
ATOM 733 C CA . ILE A 1 91 ? -4.794 0.118 25.025 1.00 91.38 91 ILE A CA 1
ATOM 734 C C . ILE A 1 91 ? -5.536 0.615 26.263 1.00 91.38 91 ILE A C 1
ATOM 736 O O . ILE A 1 91 ? -6.480 -0.037 26.722 1.00 91.38 91 ILE A O 1
ATOM 740 N N . GLY A 1 92 ? -5.109 1.755 26.791 1.00 92.50 92 GLY A N 1
ATOM 741 C CA . GLY A 1 92 ? -5.728 2.414 27.933 1.00 92.50 92 GLY A CA 1
ATOM 742 C C . GLY A 1 92 ? -6.621 3.577 27.503 1.00 92.50 92 GLY A C 1
ATOM 743 O O . GLY A 1 92 ? -6.173 4.470 26.785 1.00 92.50 92 GLY A O 1
ATOM 744 N N . VAL A 1 93 ? -7.877 3.601 27.954 1.00 92.94 93 VAL A N 1
ATOM 745 C CA . VAL A 1 93 ? -8.822 4.691 27.657 1.00 92.94 93 VAL A CA 1
ATOM 746 C C . VAL A 1 93 ? -9.250 5.401 28.942 1.00 92.94 93 VAL A C 1
ATOM 748 O O . VAL A 1 93 ? -9.899 4.813 29.805 1.00 92.94 93 VAL A O 1
ATOM 751 N N . GLY A 1 94 ? -8.921 6.682 29.061 1.00 92.31 94 GLY A N 1
ATOM 752 C CA . GLY A 1 94 ? -9.316 7.527 30.181 1.00 92.31 94 GLY A CA 1
ATOM 753 C C . GLY A 1 94 ? -10.632 8.241 29.894 1.00 92.31 94 GLY A C 1
ATOM 754 O O . GLY A 1 94 ? -10.796 8.856 28.838 1.00 92.31 94 GLY A O 1
ATOM 755 N N . ILE A 1 95 ? -11.575 8.195 30.832 1.00 88.94 95 ILE A N 1
ATOM 756 C CA . ILE A 1 95 ? -12.797 8.996 30.782 1.00 88.94 95 ILE A CA 1
ATOM 757 C C . ILE A 1 95 ? -12.563 10.288 31.563 1.00 88.94 95 ILE A C 1
ATOM 759 O O . ILE A 1 95 ? -12.185 10.257 32.730 1.00 88.94 95 ILE A O 1
ATOM 763 N N . SER A 1 96 ? -12.803 11.436 30.930 1.00 83.50 96 SER A N 1
ATOM 764 C CA . SER A 1 96 ? -12.757 12.735 31.604 1.00 83.50 96 SER A CA 1
ATOM 765 C C . SER A 1 96 ? -13.969 12.878 32.530 1.00 83.50 96 SER A C 1
ATOM 767 O O . SER A 1 96 ? -15.066 13.227 32.096 1.00 83.50 96 SER A O 1
ATOM 769 N N . GLY A 1 97 ? -13.772 12.532 33.802 1.00 71.38 97 GLY A N 1
ATOM 770 C CA . GLY A 1 97 ? -14.760 12.665 34.869 1.00 71.38 97 GLY A CA 1
ATOM 771 C C . GLY A 1 97 ? -14.567 13.926 35.717 1.00 71.38 97 GLY A C 1
ATOM 772 O O . GLY A 1 97 ? -13.577 14.644 35.596 1.00 71.38 97 GLY A O 1
ATOM 773 N N . MET A 1 98 ? -15.521 14.171 36.620 1.00 64.69 98 MET A N 1
ATOM 774 C CA . MET A 1 98 ? -15.436 15.240 37.628 1.00 64.69 98 MET A CA 1
ATOM 775 C C . MET A 1 98 ? -14.501 14.885 38.800 1.00 64.69 98 MET A C 1
ATOM 777 O O . MET A 1 98 ? -14.091 15.775 39.537 1.00 64.69 98 MET A O 1
ATOM 781 N N . GLU A 1 99 ? -14.176 13.601 38.987 1.00 64.62 99 GLU A N 1
ATOM 782 C CA . GLU A 1 99 ? -13.398 13.095 40.133 1.00 64.62 99 GLU A CA 1
ATOM 783 C C . GLU A 1 99 ? -11.873 13.229 39.964 1.00 64.62 99 GLU A C 1
ATOM 785 O O . GLU A 1 99 ? -11.125 12.997 40.911 1.00 64.62 99 GLU A O 1
ATOM 790 N N . GLY A 1 100 ? -11.394 13.657 38.792 1.00 66.75 100 GLY A N 1
ATOM 791 C CA . GLY A 1 100 ? -9.984 13.973 38.566 1.00 66.75 100 GLY A CA 1
ATOM 792 C C . GLY A 1 100 ? -9.514 13.692 37.140 1.00 66.75 100 GLY A C 1
ATOM 793 O O . GLY A 1 100 ? -10.102 12.905 36.409 1.00 66.75 100 GLY A O 1
ATOM 794 N N . MET A 1 101 ? -8.411 14.330 36.739 1.00 81.75 101 MET A N 1
ATOM 795 C CA . MET A 1 101 ? -7.821 14.175 35.398 1.00 81.75 101 MET A CA 1
ATOM 796 C C . MET A 1 101 ? -6.728 13.088 35.344 1.00 81.75 101 MET A C 1
ATOM 798 O O . MET A 1 101 ? -6.130 12.856 34.297 1.00 81.75 101 MET A O 1
ATOM 802 N N . GLN A 1 102 ? -6.458 12.395 36.456 1.00 83.94 102 GLN A N 1
ATOM 803 C CA . GLN A 1 102 ? -5.325 11.466 36.563 1.00 83.94 102 GLN A CA 1
ATOM 804 C C . GLN A 1 102 ? -5.444 10.254 35.626 1.00 83.94 102 GLN A C 1
ATOM 806 O O . GLN A 1 102 ? -4.464 9.905 34.973 1.00 83.94 102 GLN A O 1
ATOM 811 N N . ALA A 1 103 ? -6.639 9.664 35.484 1.00 84.38 103 ALA A N 1
ATOM 812 C CA . ALA A 1 103 ? -6.874 8.571 34.532 1.00 84.38 103 ALA A CA 1
ATOM 813 C C . ALA A 1 103 ? -6.638 9.011 33.081 1.00 84.38 103 ALA A C 1
ATOM 815 O O . ALA A 1 103 ? -6.035 8.285 32.299 1.00 84.38 103 ALA A O 1
ATOM 816 N N . VAL A 1 104 ? -7.067 10.230 32.740 1.00 88.31 104 VAL A N 1
ATOM 817 C CA . VAL A 1 104 ? -6.893 10.823 31.409 1.00 88.31 104 VAL A CA 1
ATOM 818 C C . VAL A 1 104 ? -5.416 11.038 31.087 1.00 88.31 104 VAL A C 1
ATOM 820 O O . VAL A 1 104 ? -4.974 10.656 30.007 1.00 88.31 104 VAL A O 1
ATOM 823 N N . MET A 1 105 ? -4.642 11.589 32.027 1.00 88.75 105 MET A N 1
ATOM 824 C CA . MET A 1 105 ? -3.207 11.831 31.825 1.00 88.75 105 MET A CA 1
ATOM 825 C C . MET A 1 105 ? -2.388 10.543 31.704 1.00 88.75 105 MET A C 1
ATOM 827 O O . MET A 1 105 ? -1.335 10.554 31.075 1.00 88.75 105 MET A O 1
ATOM 831 N N . ALA A 1 106 ? -2.860 9.448 32.301 1.00 86.38 106 ALA A N 1
ATOM 832 C CA . ALA A 1 106 ? -2.195 8.150 32.258 1.00 86.38 106 ALA A CA 1
ATOM 833 C C . ALA A 1 106 ? -2.703 7.218 31.139 1.00 86.38 106 ALA A C 1
ATOM 835 O O . ALA A 1 106 ? -2.248 6.078 31.061 1.00 86.38 106 ALA A O 1
ATOM 836 N N . SER A 1 107 ? -3.649 7.668 30.306 1.00 91.56 107 SER A N 1
ATOM 837 C CA . SER A 1 107 ? -4.276 6.870 29.242 1.00 91.56 107 SER A CA 1
ATOM 838 C C . SER A 1 107 ? -3.742 7.197 27.845 1.00 91.56 107 SER A C 1
ATOM 840 O O . SER A 1 107 ? -3.321 8.324 27.596 1.00 91.56 107 SER A O 1
ATOM 842 N N . ASP A 1 108 ? -3.827 6.239 26.916 1.00 93.31 108 ASP A N 1
ATOM 843 C CA . ASP A 1 108 ? -3.467 6.444 25.503 1.00 93.31 108 ASP A CA 1
ATOM 844 C C . ASP A 1 108 ? -4.514 7.298 24.770 1.00 93.31 108 ASP A C 1
ATOM 846 O O . ASP A 1 108 ? -4.186 8.109 23.904 1.00 93.31 108 ASP A O 1
ATOM 850 N N . PHE A 1 109 ? -5.793 7.111 25.119 1.00 93.75 109 PHE A N 1
ATOM 851 C CA . PHE A 1 109 ? -6.915 7.863 24.561 1.00 93.75 109 PHE A CA 1
ATOM 852 C C . PHE A 1 109 ? -7.782 8.465 25.662 1.00 93.75 109 PHE A C 1
ATOM 854 O O . PHE A 1 109 ? -8.293 7.754 26.522 1.00 93.75 109 PHE A O 1
ATOM 861 N N . ALA A 1 110 ? -8.045 9.765 25.561 1.00 92.25 110 ALA A N 1
ATOM 862 C CA . ALA A 1 110 ? -8.962 10.477 26.439 1.00 92.25 110 ALA A CA 1
ATOM 863 C C . ALA A 1 110 ? -10.329 10.658 25.765 1.00 92.25 110 ALA A C 1
ATOM 865 O O . ALA A 1 110 ? -10.426 11.274 24.701 1.00 92.25 110 ALA A O 1
ATOM 866 N N . ILE A 1 111 ? -11.399 10.165 26.387 1.00 91.62 111 ILE A N 1
ATOM 867 C CA . ILE A 1 111 ? -12.779 10.378 25.930 1.00 91.62 111 ILE A CA 1
ATOM 868 C C . ILE A 1 111 ? -13.590 11.108 26.999 1.00 91.62 111 ILE A C 1
ATOM 870 O O . ILE A 1 111 ? -13.432 10.878 28.190 1.00 91.62 111 ILE A O 1
ATOM 874 N N . ALA A 1 112 ? -14.508 11.985 26.594 1.00 89.19 112 ALA A N 1
ATOM 875 C CA . ALA A 1 112 ? -15.344 12.707 27.557 1.00 89.19 112 ALA A CA 1
ATOM 876 C C . ALA A 1 112 ? -16.432 11.821 28.189 1.00 89.19 112 ALA A C 1
ATOM 878 O O . ALA A 1 112 ? -16.839 12.028 29.324 1.00 89.19 112 ALA A O 1
ATOM 879 N N . GLN A 1 113 ? -16.956 10.852 27.436 1.00 87.69 113 GLN A N 1
ATOM 880 C CA . GLN A 1 113 ? -18.060 9.995 27.866 1.00 87.69 113 GLN A CA 1
ATOM 881 C C . GLN A 1 113 ? -17.904 8.600 27.276 1.00 87.69 113 GLN A C 1
ATOM 883 O O . GLN A 1 113 ? -17.469 8.452 26.133 1.00 87.69 113 GLN A O 1
ATOM 888 N N . PHE A 1 114 ? -18.387 7.591 28.003 1.00 87.00 114 PHE A N 1
ATOM 889 C CA . PHE A 1 114 ? -18.331 6.192 27.576 1.00 87.00 114 PHE A CA 1
ATOM 890 C C . PHE A 1 114 ? -18.974 5.943 26.198 1.00 87.00 114 PHE A C 1
ATOM 892 O O . PHE A 1 114 ? -18.505 5.094 25.447 1.00 87.00 114 PHE A O 1
ATOM 899 N N . ARG A 1 115 ? -19.996 6.722 25.803 1.00 87.69 115 ARG A N 1
ATOM 900 C CA . ARG A 1 115 ? -20.662 6.569 24.493 1.00 87.69 115 ARG A CA 1
ATOM 901 C C . ARG A 1 115 ? -19.710 6.701 23.294 1.00 87.69 115 ARG A C 1
ATOM 903 O O . ARG A 1 115 ? -19.964 6.102 22.255 1.00 87.69 115 ARG A O 1
ATOM 910 N N . PHE A 1 116 ? -18.634 7.484 23.427 1.00 90.19 116 PHE A N 1
ATOM 911 C CA . PHE A 1 116 ? -17.678 7.725 22.341 1.00 90.19 116 PHE A CA 1
ATOM 912 C C . PHE A 1 116 ? -16.715 6.555 22.123 1.00 90.19 116 PHE A C 1
ATOM 914 O O . PHE A 1 116 ? -16.072 6.480 21.077 1.00 90.19 116 PHE A O 1
ATOM 921 N N . LEU A 1 117 ? -16.660 5.603 23.058 1.00 90.31 117 LEU A N 1
ATOM 922 C CA . LEU A 1 117 ? -15.875 4.382 22.907 1.00 90.31 117 LEU A CA 1
ATOM 923 C C . LEU A 1 117 ? -16.317 3.567 21.682 1.00 90.31 117 LEU A C 1
ATOM 925 O O . LEU A 1 117 ? -15.482 3.015 20.969 1.00 90.31 117 LEU A O 1
ATOM 929 N N . THR A 1 118 ? -17.623 3.529 21.408 1.00 90.00 118 THR A N 1
ATOM 930 C CA . THR A 1 118 ? -18.186 2.841 20.239 1.00 90.00 118 THR A CA 1
ATOM 931 C C . THR A 1 118 ? -17.594 3.384 18.938 1.00 90.00 118 THR A C 1
ATOM 933 O O . THR A 1 118 ? -17.210 2.614 18.059 1.00 90.00 118 THR A O 1
ATOM 936 N N . ASP A 1 119 ? -17.454 4.705 18.837 1.00 90.62 119 ASP A N 1
ATOM 937 C CA . ASP A 1 119 ? -16.916 5.385 17.656 1.00 90.62 119 ASP A CA 1
ATOM 938 C C . ASP A 1 119 ? -15.400 5.224 17.552 1.00 90.62 119 ASP A C 1
ATOM 940 O O . ASP A 1 119 ? -14.856 5.049 16.457 1.00 90.62 119 ASP A O 1
ATOM 944 N N . LEU A 1 120 ? -14.711 5.257 18.692 1.00 92.12 120 LEU A N 1
ATOM 945 C CA . LEU A 1 120 ? -13.274 5.028 18.760 1.00 92.12 120 LEU A CA 1
ATOM 946 C C . LEU A 1 120 ? -12.923 3.618 18.267 1.00 92.12 120 LEU A C 1
ATOM 948 O O . LEU A 1 120 ? -12.024 3.464 17.447 1.00 92.12 120 LEU A O 1
ATOM 952 N N . LEU A 1 121 ? -13.656 2.591 18.700 1.00 91.62 121 LEU A N 1
ATOM 953 C CA . LEU A 1 121 ? -13.347 1.204 18.347 1.00 91.62 121 LEU A CA 1
ATOM 954 C C . LEU A 1 121 ? -13.879 0.803 16.971 1.00 91.62 121 LEU A C 1
ATOM 956 O O . LEU A 1 121 ? -13.100 0.400 16.104 1.00 91.62 121 LEU A O 1
ATOM 960 N N . LEU A 1 122 ? -15.191 0.922 16.743 1.00 90.44 122 LEU A N 1
ATOM 961 C CA . LEU A 1 122 ? -15.821 0.368 15.539 1.00 90.44 122 LEU A CA 1
ATOM 962 C C . LEU A 1 122 ? -15.458 1.141 14.271 1.00 90.44 122 LEU A C 1
ATOM 964 O O . LEU A 1 122 ? -15.376 0.543 13.199 1.00 90.44 122 LEU A O 1
ATOM 968 N N . VAL A 1 123 ? -15.233 2.454 14.381 1.00 91.25 123 VAL A N 1
ATOM 969 C CA . VAL A 1 123 ? -14.874 3.298 13.235 1.00 91.25 123 VAL A CA 1
ATOM 970 C C . VAL A 1 123 ? -13.360 3.469 13.164 1.00 91.25 123 VAL A C 1
ATOM 972 O O . VAL A 1 123 ? -12.724 2.955 12.244 1.00 91.25 123 VAL A O 1
ATOM 975 N N . HIS A 1 124 ? -12.764 4.152 14.145 1.00 91.88 124 HIS A N 1
ATOM 976 C CA . HIS A 1 124 ? -11.350 4.532 14.070 1.00 91.88 124 HIS A CA 1
ATOM 977 C C . HIS A 1 124 ? -10.414 3.332 14.249 1.00 91.88 124 HIS A C 1
ATOM 979 O O . HIS A 1 124 ? -9.453 3.201 13.493 1.00 91.88 124 HIS A O 1
ATOM 985 N N . GLY A 1 125 ? -10.718 2.424 15.180 1.00 91.50 125 GLY A N 1
ATOM 986 C CA . GLY A 1 125 ? -9.941 1.207 15.413 1.00 91.50 125 GLY A CA 1
ATOM 987 C C . GLY A 1 125 ? -9.905 0.297 14.186 1.00 91.50 125 GLY A C 1
ATOM 988 O O . GLY A 1 125 ? -8.825 -0.092 13.738 1.00 91.50 125 GLY A O 1
ATOM 989 N N . ARG A 1 126 ? -11.070 0.025 13.577 1.00 90.31 126 ARG A N 1
ATOM 990 C CA . ARG A 1 126 ? -11.153 -0.767 12.336 1.00 90.31 126 ARG A CA 1
ATOM 991 C C . ARG A 1 126 ? -10.380 -0.111 11.190 1.00 90.31 126 ARG A C 1
ATOM 993 O O . ARG A 1 126 ? -9.577 -0.784 10.546 1.00 90.31 126 ARG A O 1
ATOM 1000 N N . TRP A 1 127 ? -10.595 1.183 10.938 1.00 92.44 127 TRP A N 1
ATOM 1001 C CA . TRP A 1 127 ? -9.895 1.886 9.859 1.00 92.44 127 TRP A CA 1
ATOM 1002 C C . TRP A 1 127 ? -8.383 1.910 10.072 1.00 92.44 127 TRP A C 1
ATOM 1004 O O . TRP A 1 127 ? -7.644 1.636 9.130 1.00 92.44 127 TRP A O 1
ATOM 1014 N N . SER A 1 128 ? -7.920 2.184 11.295 1.00 92.62 128 SER A N 1
ATOM 1015 C CA . SER A 1 128 ? -6.493 2.189 11.634 1.00 92.62 128 SER A CA 1
ATOM 1016 C C . SER A 1 128 ? -5.849 0.826 11.365 1.00 92.62 128 SER A C 1
ATOM 1018 O O . SER A 1 128 ? -4.854 0.741 10.645 1.00 92.62 128 SER A O 1
ATOM 1020 N N . TYR A 1 129 ? -6.479 -0.256 11.835 1.00 91.88 129 TYR A N 1
ATOM 1021 C CA . TYR A 1 129 ? -6.007 -1.616 11.578 1.00 91.88 129 TYR A CA 1
ATOM 1022 C C . TYR A 1 129 ? -5.913 -1.925 10.074 1.00 91.88 129 TYR A C 1
ATOM 1024 O O . TYR A 1 129 ? -4.875 -2.395 9.607 1.00 91.88 129 TYR A O 1
ATOM 1032 N N . LEU A 1 130 ? -6.954 -1.615 9.293 1.00 90.75 130 LEU A N 1
ATOM 1033 C CA . LEU A 1 130 ? -6.962 -1.869 7.847 1.00 90.75 130 LEU A CA 1
ATOM 1034 C C . LEU A 1 130 ? -5.905 -1.052 7.100 1.00 90.75 130 LEU A C 1
ATOM 1036 O O . LEU A 1 130 ? -5.208 -1.598 6.244 1.00 90.75 130 LEU A O 1
ATOM 1040 N N . ARG A 1 131 ? -5.757 0.234 7.435 1.00 93.12 131 ARG A N 1
ATOM 1041 C CA . ARG A 1 131 ? -4.749 1.127 6.843 1.00 93.12 131 ARG A CA 1
ATOM 1042 C C . ARG A 1 131 ? -3.345 0.596 7.073 1.00 93.12 131 ARG A C 1
ATOM 1044 O O . ARG A 1 131 ? -2.595 0.447 6.114 1.00 93.12 131 ARG A O 1
ATOM 1051 N N . ILE A 1 132 ? -3.017 0.243 8.317 1.00 92.31 132 ILE A N 1
ATOM 1052 C CA . ILE A 1 132 ? -1.699 -0.297 8.668 1.00 92.31 132 ILE A CA 1
ATOM 1053 C C . ILE A 1 132 ? -1.456 -1.619 7.934 1.00 92.31 132 ILE A C 1
ATOM 1055 O O . ILE A 1 132 ? -0.408 -1.780 7.312 1.00 92.31 132 ILE A O 1
ATOM 1059 N N . CYS A 1 133 ? -2.430 -2.537 7.920 1.00 91.69 133 CYS A N 1
ATOM 1060 C CA . CYS A 1 133 ? -2.290 -3.812 7.209 1.00 91.69 133 CYS A CA 1
ATOM 1061 C C . CYS A 1 133 ? -2.013 -3.610 5.714 1.00 91.69 133 CYS A C 1
ATOM 1063 O O . CYS A 1 133 ? -1.125 -4.264 5.161 1.00 91.69 133 CYS A O 1
ATOM 1065 N N . LYS A 1 134 ? -2.739 -2.695 5.059 1.00 91.50 134 LYS A N 1
ATOM 1066 C CA . LYS A 1 134 ? -2.542 -2.386 3.638 1.00 91.50 134 LYS A CA 1
ATOM 1067 C C . LYS A 1 134 ? -1.189 -1.732 3.377 1.00 91.50 134 LYS A C 1
ATOM 1069 O O . LYS A 1 134 ? -0.479 -2.179 2.482 1.00 91.50 134 LYS A O 1
ATOM 1074 N N . VAL A 1 135 ? -0.809 -0.737 4.180 1.00 93.19 135 VAL A N 1
ATOM 1075 C CA . VAL A 1 135 ? 0.479 -0.036 4.062 1.00 93.19 135 VAL A CA 1
ATOM 1076 C C . VAL A 1 135 ? 1.647 -1.003 4.229 1.00 93.19 135 VAL A C 1
ATOM 1078 O O . VAL A 1 135 ? 2.535 -1.020 3.382 1.00 93.19 135 VAL A O 1
ATOM 1081 N N . VAL A 1 136 ? 1.637 -1.842 5.269 1.00 92.88 136 VAL A N 1
ATOM 1082 C CA . VAL A 1 136 ? 2.718 -2.810 5.523 1.00 92.88 136 VAL A CA 1
ATOM 1083 C C . VAL A 1 136 ? 2.793 -3.846 4.406 1.00 92.88 136 VAL A C 1
ATOM 1085 O O . VAL A 1 136 ? 3.875 -4.108 3.886 1.00 92.88 136 VAL A O 1
ATOM 1088 N N . SER A 1 137 ? 1.651 -4.399 3.994 1.00 92.06 137 SER A N 1
ATOM 1089 C CA . SER A 1 137 ? 1.602 -5.376 2.902 1.00 92.06 137 SER A CA 1
ATOM 1090 C C . SER A 1 137 ? 2.158 -4.769 1.613 1.00 92.06 137 SER A C 1
ATOM 1092 O O . SER A 1 137 ? 3.092 -5.307 1.021 1.00 92.06 137 SER A O 1
ATOM 1094 N N . TYR A 1 138 ? 1.672 -3.593 1.218 1.00 93.00 138 TYR A N 1
ATOM 1095 C CA . TYR A 1 138 ? 2.165 -2.898 0.032 1.00 93.00 138 TYR A CA 1
ATOM 1096 C C . TYR A 1 138 ? 3.653 -2.527 0.133 1.00 93.00 138 TYR A C 1
ATOM 1098 O O . TYR A 1 138 ? 4.382 -2.601 -0.857 1.00 93.00 138 TYR A O 1
ATOM 1106 N N . PHE A 1 139 ? 4.135 -2.162 1.323 1.00 92.81 139 PHE A N 1
ATOM 1107 C CA . PHE A 1 139 ? 5.549 -1.876 1.541 1.00 92.81 139 PHE A CA 1
ATOM 1108 C C . PHE A 1 139 ? 6.426 -3.117 1.328 1.00 92.81 139 PHE A C 1
ATOM 1110 O O . PHE A 1 139 ? 7.476 -3.012 0.695 1.00 92.81 139 PHE A O 1
ATOM 1117 N N . ILE A 1 140 ? 5.991 -4.293 1.791 1.00 92.19 140 ILE A N 1
ATOM 1118 C CA . ILE A 1 140 ? 6.680 -5.563 1.517 1.00 92.19 140 ILE A CA 1
ATOM 1119 C C . ILE A 1 140 ? 6.672 -5.839 0.013 1.00 92.19 140 ILE A C 1
ATOM 1121 O O . ILE A 1 140 ? 7.725 -6.069 -0.574 1.00 92.19 140 ILE A O 1
ATOM 1125 N N . TYR A 1 141 ? 5.503 -5.734 -0.619 1.00 94.50 141 TYR A N 1
ATOM 1126 C CA . TYR A 1 141 ? 5.328 -5.943 -2.053 1.00 94.50 141 TYR A CA 1
ATOM 1127 C C . TYR A 1 141 ? 6.268 -5.073 -2.902 1.00 94.50 141 TYR A C 1
ATOM 1129 O O . TYR A 1 141 ? 7.031 -5.597 -3.709 1.00 94.50 141 TYR A O 1
ATOM 1137 N N . LYS A 1 142 ? 6.262 -3.747 -2.706 1.00 93.94 142 LYS A N 1
ATOM 1138 C CA . LYS A 1 142 ? 7.012 -2.818 -3.568 1.00 93.94 142 LYS A CA 1
ATOM 1139 C C . LYS A 1 142 ? 8.528 -2.990 -3.465 1.00 93.94 142 LYS A C 1
ATOM 1141 O O . LYS A 1 142 ? 9.225 -2.764 -4.452 1.00 93.94 142 LYS A O 1
ATOM 1146 N N . ASN A 1 143 ? 9.029 -3.335 -2.274 1.00 94.62 143 ASN A N 1
ATOM 1147 C CA . ASN A 1 143 ? 10.456 -3.557 -2.041 1.00 94.62 143 ASN A CA 1
ATOM 1148 C C . ASN A 1 143 ? 10.875 -4.925 -2.572 1.00 94.62 143 ASN A C 1
ATOM 1150 O O . ASN A 1 143 ? 11.896 -5.024 -3.245 1.00 94.62 143 ASN A O 1
ATOM 1154 N N . LEU A 1 144 ? 10.054 -5.955 -2.347 1.00 95.88 144 LEU A N 1
ATOM 1155 C CA . LEU A 1 144 ? 10.309 -7.278 -2.895 1.00 95.88 144 LEU A CA 1
ATOM 1156 C C . LEU A 1 144 ? 10.331 -7.240 -4.428 1.00 95.88 144 LEU A C 1
ATOM 1158 O O . LEU A 1 144 ? 11.232 -7.818 -5.016 1.00 95.88 144 LEU A O 1
ATOM 1162 N N . THR A 1 145 ? 9.443 -6.484 -5.085 1.00 95.81 145 THR A N 1
ATOM 1163 C CA . THR A 1 145 ? 9.433 -6.401 -6.557 1.00 95.81 145 THR A CA 1
ATOM 1164 C C . THR A 1 145 ? 10.713 -5.747 -7.080 1.00 95.81 145 THR A C 1
ATOM 1166 O O . THR A 1 145 ? 11.305 -6.251 -8.032 1.00 95.81 145 THR A O 1
ATOM 1169 N N . LEU A 1 146 ? 11.180 -4.667 -6.436 1.00 94.44 146 LEU A N 1
ATOM 1170 C CA . LEU A 1 146 ? 12.438 -4.002 -6.792 1.00 94.44 146 LEU A CA 1
ATOM 1171 C C . LEU A 1 146 ? 13.633 -4.960 -6.653 1.00 94.44 146 LEU A C 1
ATOM 1173 O O . LEU A 1 146 ? 14.415 -5.106 -7.594 1.00 94.44 146 LEU A O 1
ATOM 1177 N N . THR A 1 147 ? 13.760 -5.627 -5.502 1.00 94.25 147 THR A N 1
ATOM 1178 C CA . THR A 1 147 ? 14.875 -6.542 -5.214 1.00 94.25 147 THR A CA 1
ATOM 1179 C C . THR A 1 147 ? 14.831 -7.795 -6.087 1.00 94.25 147 THR A C 1
ATOM 1181 O O . THR A 1 147 ? 15.874 -8.238 -6.566 1.00 94.25 147 THR A O 1
ATOM 1184 N N . SER A 1 148 ? 13.646 -8.343 -6.360 1.00 95.31 148 SER A N 1
ATOM 1185 C CA . SER A 1 148 ? 13.489 -9.539 -7.191 1.00 95.31 148 SER A CA 1
ATOM 1186 C C . SER A 1 148 ? 13.940 -9.314 -8.634 1.00 95.31 148 SER A C 1
ATOM 1188 O O . SER A 1 148 ? 14.540 -10.206 -9.218 1.00 95.31 148 SER A O 1
ATOM 1190 N N . ILE A 1 149 ? 13.755 -8.118 -9.206 1.00 94.94 149 ILE A N 1
ATOM 1191 C CA . ILE A 1 149 ? 14.304 -7.807 -10.541 1.00 94.94 149 ILE A CA 1
ATOM 1192 C C . ILE A 1 149 ? 15.836 -7.902 -10.545 1.00 94.94 149 ILE A C 1
ATOM 1194 O O . ILE A 1 149 ? 16.422 -8.510 -11.440 1.00 94.94 149 ILE A O 1
ATOM 1198 N N . GLN A 1 150 ? 16.495 -7.345 -9.527 1.00 92.88 150 GLN A N 1
ATOM 1199 C CA . GLN A 1 150 ? 17.953 -7.427 -9.407 1.00 92.88 150 GLN A CA 1
ATOM 1200 C C . GLN A 1 150 ? 18.430 -8.864 -9.154 1.00 92.88 150 GLN A C 1
ATOM 1202 O O . GLN A 1 150 ? 19.481 -9.275 -9.650 1.00 92.88 150 GLN A O 1
ATOM 1207 N N . PHE A 1 151 ? 17.637 -9.650 -8.429 1.00 93.50 151 PHE A N 1
ATOM 1208 C CA . PHE A 1 151 ? 17.876 -11.076 -8.250 1.00 93.50 151 PHE A CA 1
ATOM 1209 C C . PHE A 1 151 ? 17.849 -11.826 -9.591 1.00 93.50 151 PHE A C 1
ATOM 1211 O O . PHE A 1 151 ? 18.786 -12.566 -9.880 1.00 93.50 151 PHE A O 1
ATOM 1218 N N . TRP A 1 152 ? 16.863 -11.569 -10.460 1.00 93.50 152 TRP A N 1
ATOM 1219 C CA . TRP A 1 152 ? 16.814 -12.166 -11.803 1.00 93.50 152 TRP A CA 1
ATOM 1220 C C . TRP A 1 152 ? 18.042 -11.808 -12.651 1.00 93.50 152 TRP A C 1
ATOM 1222 O O . TRP A 1 152 ? 18.647 -12.686 -13.264 1.00 93.50 152 TRP A O 1
ATOM 1232 N N . TYR A 1 153 ? 18.477 -10.547 -12.603 1.00 92.00 153 TYR A N 1
ATOM 1233 C CA . TYR A 1 153 ? 19.683 -10.089 -13.300 1.00 92.00 153 TYR A CA 1
ATOM 1234 C C . TYR A 1 153 ? 20.978 -10.757 -12.804 1.00 92.00 153 TYR A C 1
ATOM 1236 O O . TYR A 1 153 ? 21.924 -10.972 -13.567 1.00 92.00 153 TYR A O 1
ATOM 1244 N N . THR A 1 154 ? 21.020 -11.140 -11.529 1.00 92.62 154 THR A N 1
ATOM 1245 C CA . THR A 1 154 ? 22.191 -11.799 -10.936 1.00 92.62 154 THR A CA 1
ATOM 1246 C C . THR A 1 154 ? 22.451 -13.171 -11.573 1.00 92.62 154 THR A C 1
ATOM 1248 O O . THR A 1 154 ? 23.608 -13.538 -11.780 1.00 92.62 154 THR A O 1
ATOM 1251 N N . PHE A 1 155 ? 21.400 -13.903 -11.967 1.00 91.06 155 PHE A N 1
ATOM 1252 C CA . PHE A 1 155 ? 21.558 -15.175 -12.683 1.00 91.06 155 PHE A CA 1
ATOM 1253 C C . PHE A 1 155 ? 22.162 -14.987 -14.074 1.00 91.06 155 PHE A C 1
ATOM 1255 O O . PHE A 1 155 ? 23.036 -15.755 -14.467 1.00 91.06 155 PHE A O 1
ATOM 1262 N N . GLN A 1 156 ? 21.743 -13.950 -14.804 1.00 86.75 156 GLN A N 1
ATOM 1263 C CA . GLN A 1 156 ? 22.263 -13.674 -16.146 1.00 86.75 156 GLN A CA 1
ATOM 1264 C C . GLN A 1 156 ? 23.739 -13.252 -16.124 1.00 86.75 156 GLN A C 1
ATOM 1266 O O . GLN A 1 156 ? 24.486 -13.540 -17.054 1.00 86.75 156 GLN A O 1
ATOM 1271 N N . THR A 1 157 ? 24.172 -12.593 -15.051 1.00 89.62 157 THR A N 1
ATOM 1272 C CA . THR A 1 157 ? 25.554 -12.119 -14.881 1.00 89.62 157 THR A CA 1
ATOM 1273 C C . THR A 1 157 ? 26.477 -13.120 -14.183 1.00 89.62 157 THR A C 1
ATOM 1275 O O . THR A 1 157 ? 27.614 -12.773 -13.861 1.00 89.62 157 THR A O 1
ATOM 1278 N N . GLY A 1 158 ? 26.015 -14.351 -13.933 1.00 90.88 158 GLY A N 1
ATOM 1279 C CA . GLY A 1 158 ? 26.820 -15.395 -13.295 1.00 90.88 158 GLY A CA 1
ATOM 1280 C C . GLY A 1 158 ? 27.248 -15.049 -11.866 1.00 90.88 158 GLY A C 1
ATOM 1281 O O . GLY A 1 158 ? 28.340 -15.425 -11.453 1.00 90.88 158 GLY A O 1
ATOM 1282 N N . PHE A 1 159 ? 26.410 -14.318 -11.119 1.00 92.00 159 PHE A N 1
ATOM 1283 C CA . PHE A 1 159 ? 26.681 -13.867 -9.746 1.00 92.00 159 PHE A CA 1
ATOM 1284 C C . PHE A 1 159 ? 27.883 -12.919 -9.588 1.00 92.00 159 PHE A C 1
ATOM 1286 O O . PHE A 1 159 ? 28.459 -12.822 -8.507 1.00 92.00 159 PHE A O 1
ATOM 1293 N N . SER A 1 160 ? 28.232 -12.155 -10.627 1.00 91.12 160 SER A N 1
ATOM 1294 C CA . SER A 1 160 ? 29.352 -11.196 -10.588 1.00 91.12 160 SER A CA 1
ATOM 1295 C C . SER A 1 160 ? 29.158 -10.003 -9.637 1.00 91.12 160 SER A C 1
ATOM 1297 O O . SER A 1 160 ? 30.107 -9.269 -9.373 1.00 91.12 160 SER A O 1
ATOM 1299 N N . GLY A 1 161 ? 27.940 -9.779 -9.130 1.00 86.38 161 GLY A N 1
ATOM 1300 C CA . GLY A 1 161 ? 27.611 -8.636 -8.271 1.00 86.38 161 GLY A CA 1
ATOM 1301 C C . GLY A 1 161 ? 27.413 -7.315 -9.024 1.00 86.38 161 GLY A C 1
ATOM 1302 O O . GLY A 1 161 ? 27.315 -6.262 -8.391 1.00 86.38 161 GLY A O 1
ATOM 1303 N N . GLN A 1 162 ? 27.325 -7.349 -10.359 1.00 88.44 162 GLN A N 1
ATOM 1304 C CA . GLN A 1 162 ? 27.034 -6.167 -11.170 1.00 88.44 162 GLN A CA 1
ATOM 1305 C C . GLN A 1 162 ? 25.689 -5.544 -10.767 1.00 88.44 162 GLN A C 1
ATOM 1307 O O . GLN A 1 162 ? 24.654 -6.213 -10.719 1.00 88.44 162 GLN A O 1
ATOM 1312 N N . ARG A 1 163 ? 25.689 -4.231 -10.518 1.00 88.12 163 ARG A N 1
ATOM 1313 C CA . ARG A 1 163 ? 24.461 -3.489 -10.210 1.00 88.12 163 ARG A CA 1
ATOM 1314 C C . ARG A 1 163 ? 23.610 -3.365 -11.467 1.00 88.12 163 ARG A C 1
ATOM 1316 O O . ARG A 1 163 ? 24.122 -3.006 -12.527 1.00 88.12 163 ARG A O 1
ATOM 1323 N N . PHE A 1 164 ? 22.322 -3.679 -11.329 1.00 89.12 164 PHE A N 1
ATOM 1324 C CA . PHE A 1 164 ? 21.360 -3.495 -12.409 1.00 89.12 164 PHE A CA 1
ATOM 1325 C C . PHE A 1 164 ? 20.884 -2.045 -12.465 1.00 89.12 164 PHE A C 1
ATOM 1327 O O . PHE A 1 164 ? 20.886 -1.453 -13.535 1.00 89.12 164 PHE A O 1
ATOM 1334 N N . TYR A 1 165 ? 20.509 -1.462 -11.324 1.00 89.44 165 TYR A N 1
ATOM 1335 C CA . TYR A 1 165 ? 20.010 -0.088 -11.229 1.00 89.44 165 TYR A CA 1
ATOM 1336 C C . TYR A 1 165 ? 21.119 0.929 -10.973 1.00 89.44 165 TYR A C 1
ATOM 1338 O O . TYR A 1 165 ? 22.148 0.606 -10.383 1.00 89.44 165 TYR A O 1
ATOM 1346 N N . ASP A 1 166 ? 20.863 2.169 -11.388 1.00 87.81 166 ASP A N 1
ATOM 1347 C CA . ASP A 1 166 ? 21.650 3.327 -10.974 1.00 87.81 166 ASP A CA 1
ATOM 1348 C C . ASP A 1 166 ? 21.463 3.589 -9.465 1.00 87.81 166 ASP A C 1
ATOM 1350 O O . ASP A 1 166 ? 20.361 3.439 -8.917 1.00 87.81 166 ASP A O 1
ATOM 1354 N N . ASP A 1 167 ? 22.545 3.985 -8.793 1.00 87.81 167 ASP A N 1
ATOM 1355 C CA . ASP A 1 167 ? 22.587 4.189 -7.342 1.00 87.81 167 ASP A CA 1
ATOM 1356 C C . ASP A 1 167 ? 21.565 5.239 -6.870 1.00 87.81 167 ASP A C 1
ATOM 1358 O O . ASP A 1 167 ? 20.933 5.076 -5.816 1.00 87.81 167 ASP A O 1
ATOM 1362 N N . TRP A 1 168 ? 21.344 6.298 -7.658 1.00 88.94 168 TRP A N 1
ATOM 1363 C CA . TRP A 1 168 ? 20.355 7.327 -7.340 1.00 88.94 168 TRP A CA 1
ATOM 1364 C C . TRP A 1 168 ? 18.930 6.813 -7.499 1.00 88.94 168 TRP A C 1
ATOM 1366 O O . TRP A 1 168 ? 18.071 7.127 -6.672 1.00 88.94 168 TRP A O 1
ATOM 1376 N N . PHE A 1 169 ? 18.670 5.988 -8.516 1.00 89.50 169 PHE A N 1
ATOM 1377 C CA . PHE A 1 169 ? 17.336 5.427 -8.752 1.00 89.50 169 PHE A CA 1
ATOM 1378 C C . PHE A 1 169 ? 16.931 4.533 -7.581 1.00 89.50 169 PHE A C 1
ATOM 1380 O O . PHE A 1 169 ? 15.847 4.695 -7.014 1.00 89.50 169 PHE A O 1
ATOM 1387 N N . GLN A 1 170 ? 17.838 3.649 -7.155 1.00 90.00 170 GLN A N 1
ATOM 1388 C CA . GLN A 1 170 ? 17.610 2.764 -6.016 1.00 90.00 170 GLN A CA 1
ATOM 1389 C C . GLN A 1 170 ? 17.440 3.544 -4.702 1.00 90.00 170 GLN A C 1
ATOM 1391 O O . GLN A 1 170 ? 16.534 3.239 -3.922 1.00 90.00 170 GLN A O 1
ATOM 1396 N N . SER A 1 171 ? 18.257 4.575 -4.469 1.00 91.00 171 SER A N 1
ATOM 1397 C CA . SER A 1 171 ? 18.212 5.372 -3.232 1.00 91.00 171 SER A CA 1
ATOM 1398 C C . SER A 1 171 ? 16.928 6.202 -3.106 1.00 91.00 171 SER A C 1
ATOM 1400 O O . SER A 1 171 ? 16.329 6.280 -2.031 1.00 91.00 171 SER A O 1
ATOM 1402 N N . LEU A 1 172 ? 16.460 6.799 -4.207 1.00 92.00 172 LEU A N 1
ATOM 1403 C CA . LEU A 1 172 ? 15.301 7.701 -4.204 1.00 92.00 172 LEU A CA 1
ATOM 1404 C C . LEU A 1 172 ? 13.954 6.980 -4.354 1.00 92.00 172 LEU A C 1
ATOM 1406 O O . LEU A 1 172 ? 12.913 7.565 -4.039 1.00 92.00 172 LEU A O 1
ATOM 1410 N N . TYR A 1 173 ? 13.953 5.704 -4.757 1.00 92.12 173 TYR A N 1
ATOM 1411 C CA . TYR A 1 173 ? 12.743 4.896 -4.939 1.00 92.12 173 TYR A CA 1
ATOM 1412 C C . TYR A 1 173 ? 11.803 4.924 -3.732 1.00 92.12 173 TYR A C 1
ATOM 1414 O O . TYR A 1 173 ? 10.601 5.186 -3.859 1.00 92.12 173 TYR A O 1
ATOM 1422 N N . ASN A 1 174 ? 12.348 4.676 -2.541 1.00 91.00 174 ASN A N 1
ATOM 1423 C CA . ASN A 1 174 ? 11.556 4.595 -1.318 1.00 91.00 174 ASN A CA 1
ATOM 1424 C C . ASN A 1 174 ? 11.167 5.967 -0.763 1.00 91.00 174 ASN A C 1
ATOM 1426 O O . ASN A 1 174 ? 10.110 6.068 -0.148 1.00 91.00 174 ASN A O 1
ATOM 1430 N N . VAL A 1 175 ? 11.990 6.994 -0.989 1.00 89.69 175 VAL A N 1
ATOM 1431 C CA . VAL A 1 175 ? 11.858 8.313 -0.351 1.00 89.69 175 VAL A CA 1
ATOM 1432 C C . VAL A 1 175 ? 11.002 9.267 -1.178 1.00 89.69 175 VAL A C 1
ATOM 1434 O O . VAL A 1 175 ? 10.122 9.925 -0.634 1.00 89.69 175 VAL A O 1
ATOM 1437 N N . ILE A 1 176 ? 11.234 9.332 -2.490 1.00 89.50 176 ILE A N 1
ATOM 1438 C CA . ILE A 1 176 ? 10.585 10.311 -3.369 1.00 89.50 176 ILE A CA 1
ATOM 1439 C C . ILE A 1 176 ? 9.491 9.637 -4.188 1.00 89.50 176 ILE A C 1
ATOM 1441 O O . ILE A 1 176 ? 8.336 10.057 -4.150 1.00 89.50 176 ILE A O 1
ATOM 1445 N N . PHE A 1 177 ? 9.830 8.559 -4.900 1.00 88.12 177 PHE A N 1
ATOM 1446 C CA . PHE A 1 177 ? 8.928 8.023 -5.920 1.00 88.12 177 PHE A CA 1
ATOM 1447 C C . PHE A 1 177 ? 7.774 7.217 -5.332 1.00 88.12 177 PHE A C 1
ATOM 1449 O O . PHE A 1 177 ? 6.716 7.167 -5.937 1.00 88.12 177 PHE A O 1
ATOM 1456 N N . THR A 1 178 ? 7.909 6.608 -4.154 1.00 89.06 178 THR A N 1
ATOM 1457 C CA . THR A 1 178 ? 6.836 5.745 -3.615 1.00 89.06 178 THR A CA 1
ATOM 1458 C C . THR A 1 178 ? 6.343 6.119 -2.219 1.00 89.06 178 THR A C 1
ATOM 1460 O O . THR A 1 178 ? 5.340 5.560 -1.780 1.00 89.06 178 THR A O 1
ATOM 1463 N N . ALA A 1 179 ? 6.973 7.066 -1.515 1.00 90.19 179 ALA A N 1
ATOM 1464 C CA . ALA A 1 179 ? 6.571 7.422 -0.149 1.00 90.19 179 ALA A CA 1
ATOM 1465 C C . ALA A 1 179 ? 5.193 8.095 -0.095 1.00 90.19 179 ALA A C 1
ATOM 1467 O O . ALA A 1 179 ? 4.317 7.699 0.674 1.00 90.19 179 ALA A O 1
ATOM 1468 N N . MET A 1 180 ? 4.994 9.113 -0.930 1.00 91.00 180 MET A N 1
ATOM 1469 C CA . MET A 1 180 ? 3.825 9.987 -0.859 1.00 91.00 180 MET A CA 1
ATOM 1470 C C . MET A 1 180 ? 2.503 9.247 -1.173 1.00 91.00 180 MET A C 1
ATOM 1472 O O . MET A 1 180 ? 1.570 9.366 -0.374 1.00 91.00 180 MET A O 1
ATOM 1476 N N . PRO A 1 181 ? 2.418 8.375 -2.202 1.00 90.88 181 PRO A N 1
ATOM 1477 C CA . PRO A 1 181 ? 1.247 7.518 -2.405 1.00 90.88 181 PRO A CA 1
ATOM 1478 C C . PRO A 1 181 ? 0.940 6.591 -1.216 1.00 90.88 181 PRO A C 1
ATOM 1480 O O . PRO A 1 181 ? -0.220 6.453 -0.826 1.00 90.88 181 PRO A O 1
ATOM 1483 N N . VAL A 1 182 ? 1.967 5.995 -0.596 1.00 91.81 182 VAL A N 1
ATOM 1484 C CA . VAL A 1 182 ? 1.806 5.071 0.545 1.00 91.81 182 VAL A CA 1
ATOM 1485 C C . VAL A 1 182 ? 1.249 5.779 1.770 1.00 91.81 182 VAL A C 1
ATOM 1487 O O . VAL A 1 182 ? 0.326 5.273 2.409 1.00 91.81 182 VAL A O 1
ATOM 1490 N N . ILE A 1 183 ? 1.773 6.967 2.077 1.00 90.81 183 ILE A N 1
ATOM 1491 C CA . ILE A 1 183 ? 1.286 7.793 3.188 1.00 90.81 183 ILE A CA 1
ATOM 1492 C C . ILE A 1 183 ? -0.193 8.129 2.980 1.00 90.81 183 ILE A C 1
ATOM 1494 O O . ILE A 1 183 ? -0.993 8.050 3.909 1.00 90.81 183 ILE A O 1
ATOM 1498 N N . MET A 1 184 ? -0.579 8.452 1.748 1.00 91.38 184 MET A N 1
ATOM 1499 C CA . MET A 1 184 ? -1.940 8.886 1.433 1.00 91.38 184 MET A CA 1
ATOM 1500 C C . MET A 1 184 ? -2.952 7.751 1.565 1.00 91.38 184 MET A C 1
ATOM 1502 O O . MET A 1 184 ? -4.011 7.962 2.158 1.00 91.38 184 MET A O 1
ATOM 1506 N N . VAL A 1 185 ? -2.594 6.538 1.136 1.00 89.81 185 VAL A N 1
ATOM 1507 C CA . VAL A 1 185 ? -3.383 5.329 1.428 1.00 89.81 185 VAL A CA 1
ATOM 1508 C C . VAL A 1 185 ? -3.457 5.082 2.936 1.00 89.81 185 VAL A C 1
ATOM 1510 O O . VAL A 1 185 ? -4.530 4.814 3.471 1.00 89.81 185 VAL A O 1
ATOM 1513 N N . GLY A 1 186 ? -2.351 5.256 3.660 1.00 89.56 186 GLY A N 1
ATOM 1514 C CA . GLY A 1 186 ? -2.324 5.118 5.118 1.00 89.56 186 GLY A CA 1
ATOM 1515 C C . GLY A 1 186 ? -3.246 6.087 5.868 1.00 89.56 186 GLY A C 1
ATOM 1516 O O . GLY A 1 186 ? -3.703 5.760 6.960 1.00 89.56 186 GLY A O 1
ATOM 1517 N N . LEU A 1 187 ? -3.557 7.254 5.297 1.00 89.38 187 LEU A N 1
ATOM 1518 C CA . LEU A 1 187 ? -4.376 8.286 5.944 1.00 89.38 187 LEU A CA 1
ATOM 1519 C C . LEU A 1 187 ? -5.837 8.281 5.484 1.00 89.38 187 LEU A C 1
ATOM 1521 O O . LEU A 1 187 ? -6.750 8.404 6.307 1.00 89.38 187 LEU A O 1
ATOM 1525 N N . PHE A 1 188 ? -6.071 8.159 4.177 1.00 88.31 188 PHE A N 1
ATOM 1526 C CA . PHE A 1 188 ? -7.378 8.416 3.570 1.00 88.31 188 PHE A CA 1
ATOM 1527 C C . PHE A 1 188 ? -8.157 7.163 3.190 1.00 88.31 188 PHE A C 1
ATOM 1529 O O . PHE A 1 188 ? -9.336 7.281 2.850 1.00 88.31 188 PHE A O 1
ATOM 1536 N N . GLU A 1 189 ? -7.549 5.983 3.284 1.00 88.56 189 GLU A N 1
ATOM 1537 C CA . GLU A 1 189 ? -8.224 4.737 2.954 1.00 88.56 189 GLU A CA 1
ATOM 1538 C C . GLU A 1 189 ? -9.388 4.461 3.915 1.00 88.56 189 GLU A C 1
ATOM 1540 O O . GLU A 1 189 ? -9.276 4.588 5.145 1.00 88.56 189 GLU A O 1
ATOM 1545 N N . LYS A 1 190 ? -10.528 4.090 3.332 1.00 87.38 190 LYS A N 1
ATOM 1546 C CA . LYS A 1 190 ? -11.739 3.678 4.040 1.00 87.38 190 LYS A CA 1
ATOM 1547 C C . LYS A 1 190 ? -12.327 2.484 3.305 1.00 87.38 190 LYS A C 1
ATOM 1549 O O . LYS A 1 190 ? -12.458 2.498 2.090 1.00 87.38 190 LYS A O 1
ATOM 1554 N N . ASP A 1 191 ? -12.682 1.438 4.032 1.00 87.12 191 ASP A N 1
ATOM 1555 C CA . ASP A 1 191 ? -13.423 0.310 3.478 1.00 87.12 191 ASP A CA 1
ATOM 1556 C C . ASP A 1 191 ? -14.922 0.626 3.432 1.00 87.12 191 ASP A C 1
ATOM 1558 O O . ASP A 1 191 ? -15.535 0.591 2.372 1.00 87.12 191 ASP A O 1
ATOM 1562 N N . VAL A 1 192 ? -15.508 1.009 4.561 1.00 87.38 192 VAL A N 1
ATOM 1563 C CA . VAL A 1 192 ? -16.923 1.374 4.686 1.00 87.38 192 VAL A CA 1
ATOM 1564 C C . VAL A 1 192 ? -17.060 2.729 5.379 1.00 87.38 192 VAL A C 1
ATOM 1566 O O . VAL A 1 192 ? -16.138 3.207 6.049 1.00 87.38 192 VAL A O 1
ATOM 1569 N N . SER A 1 193 ? -18.207 3.388 5.203 1.00 88.06 193 SER A N 1
ATOM 1570 C CA . SER A 1 193 ? -18.489 4.663 5.867 1.00 88.06 193 SER A CA 1
ATOM 1571 C C . SER A 1 193 ? -18.663 4.485 7.382 1.00 88.06 193 SER A C 1
ATOM 1573 O O . SER A 1 193 ? -18.986 3.404 7.872 1.00 88.06 193 SER A O 1
ATOM 1575 N N . ALA A 1 194 ? -18.466 5.565 8.148 1.00 87.88 194 ALA A N 1
ATOM 1576 C CA . ALA A 1 194 ? -18.554 5.520 9.610 1.00 87.88 194 ALA A CA 1
ATOM 1577 C C . ALA A 1 194 ? -19.940 5.081 10.113 1.00 87.88 194 ALA A C 1
ATOM 1579 O O . ALA A 1 194 ? -20.036 4.393 11.127 1.00 87.88 194 ALA A O 1
ATOM 1580 N N . SER A 1 195 ? -21.010 5.460 9.407 1.00 87.75 195 SER A N 1
ATOM 1581 C CA . SER A 1 195 ? -22.377 5.039 9.723 1.00 87.75 195 SER A CA 1
ATOM 1582 C C . SER A 1 195 ? -22.563 3.536 9.511 1.00 87.75 195 SER A C 1
ATOM 1584 O O . SER A 1 195 ? -23.106 2.862 10.386 1.00 87.75 195 SER A O 1
ATOM 1586 N N . LEU A 1 196 ? -22.048 2.990 8.405 1.00 87.81 196 LEU A N 1
ATOM 1587 C CA . LEU A 1 196 ? -22.129 1.560 8.103 1.00 87.81 196 LEU A CA 1
ATOM 1588 C C . LEU A 1 196 ? -21.308 0.711 9.078 1.00 87.81 196 LEU A C 1
ATOM 1590 O O . LEU A 1 196 ? -21.805 -0.318 9.532 1.00 87.81 196 LEU A O 1
ATOM 1594 N N . SER A 1 197 ? -20.117 1.165 9.484 1.00 88.31 197 SER A N 1
ATOM 1595 C CA . SER A 1 197 ? -19.328 0.482 10.524 1.00 88.31 197 SER A CA 1
ATOM 1596 C C . SER A 1 197 ? -20.088 0.338 11.845 1.00 88.31 197 SER A C 1
ATOM 1598 O O . SER A 1 197 ? -19.954 -0.679 12.522 1.00 88.31 197 SER A O 1
ATOM 1600 N N . LYS A 1 198 ? -20.899 1.339 12.219 1.00 88.00 198 LYS A N 1
ATOM 1601 C CA . LYS A 1 198 ? -21.731 1.284 13.433 1.00 88.00 198 LYS A CA 1
ATOM 1602 C C . LYS A 1 198 ? -22.983 0.427 13.242 1.00 88.00 198 LYS A C 1
ATOM 1604 O O . LYS A 1 198 ? -23.360 -0.290 14.163 1.00 88.00 198 LYS A O 1
ATOM 1609 N N . LYS A 1 199 ? -23.610 0.486 12.060 1.00 89.00 199 LYS A N 1
ATOM 1610 C CA . LYS A 1 199 ? -24.788 -0.326 11.703 1.00 89.00 199 LYS A CA 1
ATOM 1611 C C . LYS A 1 199 ? -24.457 -1.824 11.697 1.00 89.00 199 LYS A C 1
ATOM 1613 O O . LYS A 1 199 ? -25.271 -2.624 12.143 1.00 89.00 199 LYS A O 1
ATOM 1618 N N . TYR A 1 200 ? -23.250 -2.193 11.257 1.00 90.38 200 TYR A N 1
ATOM 1619 C CA . TYR A 1 200 ? -22.789 -3.582 11.154 1.00 90.38 200 TYR A CA 1
ATOM 1620 C C . TYR A 1 200 ? -21.548 -3.854 12.025 1.00 90.38 200 TYR A C 1
ATOM 1622 O O . TYR A 1 200 ? -20.446 -4.046 11.504 1.00 90.38 200 TYR A O 1
ATOM 1630 N N . PRO A 1 201 ? -21.691 -3.973 13.360 1.00 88.56 201 PRO A N 1
ATOM 1631 C CA . PRO A 1 201 ? -20.556 -4.215 14.259 1.00 88.56 201 PRO A CA 1
ATOM 1632 C C . PRO A 1 201 ? -19.856 -5.567 14.019 1.00 88.56 201 PRO A C 1
ATOM 1634 O O . PRO A 1 201 ? -18.726 -5.769 14.463 1.00 88.56 201 PRO A O 1
ATOM 1637 N N . GLN A 1 202 ? -20.491 -6.495 13.289 1.00 89.31 202 GLN A N 1
ATOM 1638 C CA . GLN A 1 202 ? -19.909 -7.789 12.901 1.00 89.31 202 GLN A CA 1
ATOM 1639 C C . GLN A 1 202 ? -18.609 -7.640 12.108 1.00 89.31 202 GLN A C 1
ATOM 1641 O O . GLN A 1 202 ? -17.703 -8.454 12.289 1.00 89.31 202 GLN A O 1
ATOM 1646 N N . LEU A 1 203 ? -18.476 -6.563 11.325 1.00 89.00 203 LEU A N 1
ATOM 1647 C CA . LEU A 1 203 ? -17.250 -6.214 10.606 1.00 89.00 203 LEU A CA 1
ATOM 1648 C C . LEU A 1 203 ? -16.038 -6.198 11.547 1.00 89.00 203 LEU A C 1
ATOM 1650 O O . LEU A 1 203 ? -14.963 -6.685 11.207 1.00 89.00 203 LEU A O 1
ATOM 1654 N N . TYR A 1 204 ? -16.192 -5.725 12.785 1.00 89.31 204 TYR A N 1
ATOM 1655 C CA . TYR A 1 204 ? -15.081 -5.654 13.736 1.00 89.31 204 TYR A CA 1
ATOM 1656 C C . TYR A 1 204 ? -14.461 -7.032 14.057 1.00 89.31 204 TYR A C 1
ATOM 1658 O O . TYR A 1 204 ? -13.264 -7.127 14.344 1.00 89.31 204 TYR A O 1
ATOM 1666 N N . LYS A 1 205 ? -15.223 -8.131 13.916 1.00 87.81 205 LYS A N 1
ATOM 1667 C CA . LYS A 1 205 ? -14.720 -9.501 14.129 1.00 87.81 205 LYS A CA 1
ATOM 1668 C C . LYS A 1 205 ? -13.610 -9.894 13.149 1.00 87.81 205 LYS A C 1
ATOM 1670 O O . LYS A 1 205 ? -12.808 -10.773 13.463 1.00 87.81 205 LYS A O 1
ATOM 1675 N N . GLU A 1 206 ? -13.535 -9.284 11.966 1.00 85.25 206 GLU A N 1
ATOM 1676 C CA . GLU A 1 206 ? -12.458 -9.556 11.002 1.00 85.25 206 GLU A CA 1
ATOM 1677 C C . GLU A 1 206 ? -11.082 -9.123 11.525 1.00 85.25 206 GLU A C 1
ATOM 1679 O O . GLU A 1 206 ? -10.098 -9.833 11.290 1.00 85.25 206 GLU A O 1
ATOM 1684 N N . GLY A 1 207 ? -11.030 -8.005 12.264 1.00 84.88 207 GLY A N 1
ATOM 1685 C CA . GLY A 1 207 ? -9.814 -7.494 12.901 1.00 84.88 207 GLY A CA 1
ATOM 1686 C C . GLY A 1 207 ? -9.365 -8.373 14.067 1.00 84.88 207 GLY A C 1
ATOM 1687 O O . GLY A 1 207 ? -8.195 -8.728 14.155 1.00 84.88 207 GLY A O 1
ATOM 1688 N N . ILE A 1 208 ? -10.311 -8.842 14.891 1.00 85.50 208 ILE A N 1
ATOM 1689 C CA . ILE A 1 208 ? -10.026 -9.779 15.996 1.00 85.50 208 ILE A CA 1
ATOM 1690 C C . ILE A 1 208 ? -9.456 -11.108 15.469 1.00 85.50 208 ILE A C 1
ATOM 1692 O O . ILE A 1 208 ? -8.552 -11.687 16.068 1.00 85.50 208 ILE A O 1
ATOM 1696 N N . ARG A 1 209 ? -9.953 -11.588 14.321 1.00 84.44 209 ARG A N 1
ATOM 1697 C CA . ARG A 1 209 ? -9.460 -12.803 13.640 1.00 84.44 209 ARG A CA 1
ATOM 1698 C C . ARG A 1 209 ? -8.169 -12.583 12.837 1.00 84.44 209 ARG A C 1
ATOM 1700 O O . ARG A 1 209 ? -7.713 -13.513 12.168 1.00 84.44 209 ARG A O 1
ATOM 1707 N N . ASN A 1 210 ? -7.619 -11.368 12.866 1.00 84.50 210 ASN A N 1
ATOM 1708 C CA . ASN A 1 210 ? -6.466 -10.925 12.089 1.00 84.50 210 ASN A CA 1
ATOM 1709 C C . ASN A 1 210 ? -6.543 -11.339 10.606 1.00 84.50 210 ASN A C 1
ATOM 1711 O O . ASN A 1 210 ? -5.615 -11.925 10.054 1.00 84.50 210 ASN A O 1
ATOM 1715 N N . THR A 1 211 ? -7.694 -11.120 9.967 1.00 83.00 211 THR A N 1
ATOM 1716 C CA . THR A 1 211 ? -7.980 -11.691 8.636 1.00 83.00 211 THR A CA 1
ATOM 1717 C C . THR A 1 211 ? -7.111 -11.084 7.533 1.00 83.00 211 THR A C 1
ATOM 1719 O O . THR A 1 211 ? -6.736 -11.792 6.600 1.00 83.00 211 THR A O 1
ATOM 1722 N N . PHE A 1 212 ? -6.740 -9.809 7.669 1.00 81.94 212 PHE A N 1
ATOM 1723 C CA . PHE A 1 212 ? -6.030 -9.045 6.640 1.00 81.94 212 PHE A CA 1
ATOM 1724 C C . PHE A 1 212 ? -4.503 -9.175 6.708 1.00 81.94 212 PHE A C 1
ATOM 1726 O O . PHE A 1 212 ? -3.831 -8.891 5.723 1.00 81.94 212 PHE A O 1
ATOM 1733 N N . PHE A 1 213 ? -3.953 -9.642 7.834 1.00 83.62 213 PHE A N 1
ATOM 1734 C CA . PHE A 1 213 ? -2.510 -9.811 8.035 1.00 83.62 213 PHE A CA 1
ATOM 1735 C C . PHE A 1 213 ? -2.166 -11.244 8.465 1.00 83.62 213 PHE A C 1
ATOM 1737 O O . PHE A 1 213 ? -1.456 -11.489 9.441 1.00 83.62 213 PHE A O 1
ATOM 1744 N N . LYS A 1 214 ? -2.715 -12.229 7.745 1.00 87.94 214 LYS A N 1
ATOM 1745 C CA . LYS A 1 214 ? -2.302 -13.633 7.883 1.00 87.94 214 LYS A CA 1
ATOM 1746 C C . LYS A 1 214 ? -1.061 -13.893 7.042 1.00 87.94 214 LYS A C 1
ATOM 1748 O O . LYS A 1 214 ? -0.936 -13.355 5.946 1.00 87.94 214 LYS A O 1
ATOM 1753 N N . TRP A 1 215 ? -0.225 -14.832 7.482 1.00 87.19 215 TRP A N 1
ATOM 1754 C CA . TRP A 1 215 ? 0.950 -15.271 6.719 1.00 87.19 215 TRP A CA 1
ATOM 1755 C C . TRP A 1 215 ? 0.615 -15.677 5.277 1.00 87.19 215 TRP A C 1
ATOM 1757 O O . TRP A 1 215 ? 1.348 -15.347 4.353 1.00 87.19 215 TRP A O 1
ATOM 1767 N N . ARG A 1 216 ? -0.551 -16.304 5.061 1.00 89.38 216 ARG A N 1
ATOM 1768 C CA . ARG A 1 216 ? -1.043 -16.648 3.716 1.00 89.38 216 ARG A CA 1
ATOM 1769 C C . ARG A 1 216 ? -1.155 -15.425 2.799 1.00 89.38 216 ARG A C 1
ATOM 1771 O O . ARG A 1 216 ? -0.735 -15.508 1.657 1.00 89.38 216 ARG A O 1
ATOM 1778 N N . VAL A 1 217 ? -1.662 -14.298 3.306 1.00 88.94 217 VAL A N 1
ATOM 1779 C CA . VAL A 1 217 ? -1.798 -13.051 2.532 1.00 88.94 217 VAL A CA 1
ATOM 1780 C C . VAL A 1 217 ? -0.422 -12.516 2.144 1.00 88.94 217 VAL A C 1
ATOM 1782 O O . VAL A 1 217 ? -0.214 -12.140 0.996 1.00 88.94 217 VAL A O 1
ATOM 1785 N N . VAL A 1 218 ? 0.535 -12.548 3.076 1.00 89.88 218 VAL A N 1
ATOM 1786 C CA . VAL A 1 218 ? 1.917 -12.107 2.833 1.00 89.88 218 VAL A CA 1
ATOM 1787 C C . VAL A 1 218 ? 2.603 -12.986 1.785 1.00 89.88 218 VAL A C 1
ATOM 1789 O O . VAL A 1 218 ? 3.232 -12.459 0.874 1.00 89.88 218 VAL A O 1
ATOM 1792 N N . VAL A 1 219 ? 2.442 -14.310 1.860 1.00 92.69 219 VAL A N 1
ATOM 1793 C CA . VAL A 1 219 ? 3.009 -15.244 0.873 1.00 92.69 219 VAL A CA 1
ATOM 1794 C C . VAL A 1 219 ? 2.371 -15.052 -0.501 1.00 92.69 219 VAL A C 1
ATOM 1796 O O . VAL A 1 219 ? 3.092 -14.949 -1.486 1.00 92.69 219 VAL A O 1
ATOM 1799 N N . THR A 1 220 ? 1.042 -14.950 -0.589 1.00 91.94 220 THR A N 1
ATOM 1800 C CA . THR A 1 220 ? 0.354 -14.675 -1.860 1.00 91.94 220 THR A CA 1
ATOM 1801 C C . THR A 1 220 ? 0.843 -13.367 -2.478 1.00 91.94 220 THR A C 1
ATOM 1803 O O . THR A 1 220 ? 1.146 -13.316 -3.666 1.00 91.94 220 THR A O 1
ATOM 1806 N N . LEU A 1 221 ? 0.999 -12.324 -1.665 1.00 92.50 221 LEU A N 1
ATOM 1807 C CA . LEU A 1 221 ? 1.535 -11.045 -2.113 1.00 92.50 221 LEU A CA 1
ATOM 1808 C C . LEU A 1 221 ? 2.992 -11.146 -2.584 1.00 92.50 221 LEU A C 1
ATOM 1810 O O . LEU A 1 221 ? 3.355 -10.538 -3.592 1.00 92.50 221 LEU A O 1
ATOM 1814 N N . ALA A 1 222 ? 3.815 -11.928 -1.884 1.00 93.75 222 ALA A N 1
ATOM 1815 C CA . ALA A 1 222 ? 5.191 -12.183 -2.280 1.00 93.75 222 ALA A CA 1
ATOM 1816 C C . ALA A 1 222 ? 5.259 -12.919 -3.626 1.00 93.75 222 ALA A C 1
ATOM 1818 O O . ALA A 1 222 ? 6.023 -12.521 -4.500 1.00 93.75 222 ALA A O 1
ATOM 1819 N N . LEU A 1 223 ? 4.409 -13.926 -3.841 1.00 94.88 223 LEU A N 1
ATOM 1820 C CA . LEU A 1 223 ? 4.305 -14.632 -5.121 1.00 94.88 223 LEU A CA 1
ATOM 1821 C C . LEU A 1 223 ? 3.900 -13.690 -6.262 1.00 94.88 223 LEU A C 1
ATOM 1823 O O . LEU A 1 223 ? 4.506 -13.743 -7.330 1.00 94.88 223 LEU A O 1
ATOM 1827 N N . PHE A 1 224 ? 2.947 -12.781 -6.032 1.00 94.31 224 PHE A N 1
ATOM 1828 C CA . PHE A 1 224 ? 2.606 -11.756 -7.023 1.00 94.31 224 PHE A CA 1
ATOM 1829 C C . PHE A 1 224 ? 3.771 -10.808 -7.307 1.00 94.31 224 PHE A C 1
ATOM 1831 O O . PHE A 1 224 ? 4.000 -10.458 -8.459 1.00 94.31 224 PHE A O 1
ATOM 1838 N N . SER A 1 225 ? 4.544 -10.424 -6.293 1.00 95.69 225 SER A N 1
ATOM 1839 C CA . SER A 1 225 ? 5.752 -9.613 -6.473 1.00 95.69 225 SER A CA 1
ATOM 1840 C C . SER A 1 225 ? 6.821 -10.328 -7.317 1.00 95.69 225 SER A C 1
ATOM 1842 O O . SER A 1 225 ? 7.387 -9.736 -8.242 1.00 95.69 225 SER A O 1
ATOM 1844 N N . PHE A 1 226 ? 7.049 -11.624 -7.076 1.00 95.62 226 PHE A N 1
ATOM 1845 C CA . PHE A 1 226 ? 7.930 -12.451 -7.907 1.00 95.62 226 PHE A CA 1
ATOM 1846 C C . PHE A 1 226 ? 7.414 -12.584 -9.343 1.00 95.62 226 PHE A C 1
ATOM 1848 O O . PHE A 1 226 ? 8.182 -12.389 -10.279 1.00 95.62 226 PHE A O 1
ATOM 1855 N N . TYR A 1 227 ? 6.118 -12.836 -9.531 1.00 95.19 227 TYR A N 1
ATOM 1856 C CA . TYR A 1 227 ? 5.499 -12.888 -10.857 1.00 95.19 227 TYR A CA 1
ATOM 1857 C C . TYR A 1 227 ? 5.679 -11.565 -11.619 1.00 95.19 227 TYR A C 1
ATOM 1859 O O . TYR A 1 227 ? 6.167 -11.560 -12.746 1.00 95.19 227 TYR A O 1
ATOM 1867 N N . GLN A 1 228 ? 5.355 -10.431 -10.994 1.00 95.44 228 GLN A N 1
ATOM 1868 C CA . GLN A 1 228 ? 5.435 -9.125 -11.652 1.00 95.44 228 GLN A CA 1
ATOM 1869 C C . GLN A 1 228 ? 6.877 -8.717 -11.961 1.00 95.44 228 GLN A C 1
ATOM 1871 O O . GLN A 1 228 ? 7.151 -8.250 -13.064 1.00 95.44 228 GLN A O 1
ATOM 1876 N N . SER A 1 229 ? 7.816 -8.940 -11.035 1.00 96.38 229 SER A N 1
ATOM 1877 C CA . SER A 1 229 ? 9.244 -8.699 -11.295 1.00 96.38 229 SER A CA 1
ATOM 1878 C C . SER A 1 229 ? 9.778 -9.565 -12.436 1.00 96.38 229 SER A C 1
ATOM 1880 O O . SER A 1 229 ? 10.525 -9.067 -13.276 1.00 96.38 229 SER A O 1
ATOM 1882 N N . LEU A 1 230 ? 9.362 -10.833 -12.501 1.00 95.19 230 LEU A N 1
ATOM 1883 C CA . LEU A 1 230 ? 9.755 -11.764 -13.554 1.00 95.19 230 LEU A CA 1
ATOM 1884 C C . LEU A 1 230 ? 9.210 -11.330 -14.922 1.00 95.19 230 LEU A C 1
ATOM 1886 O O . LEU A 1 230 ? 9.961 -11.333 -15.896 1.00 95.19 230 LEU A O 1
ATOM 1890 N N . VAL A 1 231 ? 7.944 -10.906 -14.995 1.00 94.94 231 VAL A N 1
ATOM 1891 C CA . VAL A 1 231 ? 7.341 -10.362 -16.224 1.00 94.94 231 VAL A CA 1
ATOM 1892 C C . VAL A 1 231 ? 8.088 -9.111 -16.680 1.00 94.94 231 VAL A C 1
ATOM 1894 O O . VAL A 1 231 ? 8.549 -9.070 -17.817 1.00 94.94 231 VAL A O 1
ATOM 1897 N N . ILE A 1 232 ? 8.270 -8.121 -15.798 1.00 94.50 232 ILE A N 1
ATOM 1898 C CA . ILE A 1 232 ? 8.950 -6.861 -16.141 1.00 94.50 232 ILE A CA 1
ATOM 1899 C C . ILE A 1 232 ? 10.370 -7.132 -16.660 1.00 94.50 232 ILE A C 1
ATOM 1901 O O . ILE A 1 232 ? 10.762 -6.595 -17.696 1.00 94.50 232 ILE A O 1
ATOM 1905 N N . TYR A 1 233 ? 11.132 -7.981 -15.965 1.00 93.31 233 TYR A N 1
ATOM 1906 C CA . TYR A 1 233 ? 12.510 -8.294 -16.334 1.00 93.31 233 TYR A CA 1
ATOM 1907 C C . TYR A 1 233 ? 12.604 -9.056 -17.666 1.00 93.31 233 TYR A C 1
ATOM 1909 O O . TYR A 1 233 ? 13.351 -8.641 -18.552 1.00 93.31 233 TYR A O 1
ATOM 1917 N N . ASN A 1 234 ? 11.816 -10.122 -17.858 1.00 91.50 234 ASN A N 1
ATOM 1918 C CA . ASN A 1 234 ? 11.870 -10.912 -19.094 1.00 91.50 234 ASN A CA 1
ATOM 1919 C C . ASN A 1 234 ? 11.420 -10.114 -20.316 1.00 91.50 234 ASN A C 1
ATOM 1921 O O . ASN A 1 234 ? 12.056 -10.211 -21.367 1.00 91.50 234 ASN A O 1
ATOM 1925 N N . PHE A 1 235 ? 10.360 -9.310 -20.184 1.00 89.25 235 PHE A N 1
ATOM 1926 C CA . PHE A 1 235 ? 9.916 -8.444 -21.275 1.00 89.25 235 PHE A CA 1
ATOM 1927 C C . PHE A 1 235 ? 11.007 -7.449 -21.661 1.00 89.25 235 PHE A C 1
ATOM 1929 O O . PHE A 1 235 ? 11.248 -7.256 -22.851 1.00 89.25 235 PHE A O 1
ATOM 1936 N N . ALA A 1 236 ? 11.699 -6.856 -20.687 1.00 85.75 236 ALA A N 1
ATOM 1937 C CA . ALA A 1 236 ? 12.767 -5.909 -20.970 1.00 85.75 236 ALA A CA 1
ATOM 1938 C C . ALA A 1 236 ? 13.984 -6.556 -21.645 1.00 85.75 236 ALA A C 1
ATOM 1940 O O . ALA A 1 236 ? 14.454 -6.019 -22.642 1.00 85.75 236 ALA A O 1
ATOM 1941 N N . ILE A 1 237 ? 14.453 -7.712 -21.161 1.00 85.12 237 ILE A N 1
ATOM 1942 C CA . ILE A 1 237 ? 15.620 -8.411 -21.732 1.00 85.12 237 ILE A CA 1
ATOM 1943 C C . ILE A 1 237 ? 15.328 -8.967 -23.129 1.00 85.12 237 ILE A C 1
ATOM 1945 O O . ILE A 1 237 ? 16.125 -8.791 -24.054 1.00 85.12 237 ILE A O 1
ATOM 1949 N N . THR A 1 238 ? 14.172 -9.614 -23.304 1.00 85.12 238 THR A N 1
ATOM 1950 C CA . THR A 1 238 ? 13.762 -10.163 -24.609 1.00 85.12 238 THR A CA 1
ATOM 1951 C C . THR A 1 238 ? 13.691 -9.049 -25.636 1.00 85.12 238 THR A C 1
ATOM 1953 O O . THR A 1 238 ? 14.231 -9.154 -26.736 1.00 85.12 238 THR A O 1
ATOM 1956 N N . SER A 1 239 ? 13.079 -7.939 -25.246 1.00 77.88 239 SER A N 1
ATOM 1957 C CA . SER A 1 239 ? 12.894 -6.826 -26.151 1.00 77.88 239 SER A CA 1
ATOM 1958 C C . SER A 1 239 ? 14.202 -6.069 -26.409 1.00 77.88 239 SER A C 1
ATOM 1960 O O . SER A 1 239 ? 14.441 -5.667 -27.543 1.00 77.88 239 SER A O 1
ATOM 1962 N N . SER A 1 240 ? 15.113 -5.949 -25.435 1.00 74.50 240 SER A N 1
ATOM 1963 C CA . SER A 1 240 ? 16.422 -5.317 -25.656 1.00 74.50 240 SER A CA 1
ATOM 1964 C C . SER A 1 240 ? 17.353 -6.123 -26.560 1.00 74.50 240 SER A C 1
ATOM 1966 O O . SER A 1 240 ? 18.192 -5.533 -27.229 1.00 74.50 240 SER A O 1
ATOM 1968 N N . SER A 1 241 ? 17.211 -7.453 -26.605 1.00 70.62 241 SER A N 1
ATOM 1969 C CA . SER A 1 241 ? 18.099 -8.326 -27.391 1.00 70.62 241 SER A CA 1
ATOM 1970 C C . SER A 1 241 ? 18.034 -8.088 -28.908 1.00 70.62 241 SER A C 1
ATOM 1972 O O . SER A 1 241 ? 19.040 -8.260 -29.589 1.00 70.62 241 SER A O 1
ATOM 1974 N N . ASN A 1 242 ? 16.882 -7.634 -29.415 1.00 65.69 242 ASN A N 1
ATOM 1975 C CA . ASN A 1 242 ? 16.640 -7.383 -30.842 1.00 65.69 242 ASN A CA 1
ATOM 1976 C C . ASN A 1 242 ? 16.402 -5.900 -31.167 1.00 65.69 242 ASN A C 1
ATOM 1978 O O . ASN A 1 242 ? 16.094 -5.566 -32.310 1.00 65.69 242 ASN A O 1
ATOM 1982 N N . SER A 1 243 ? 16.484 -5.012 -30.173 1.00 64.19 243 SER A N 1
ATOM 1983 C CA . SER A 1 243 ? 16.141 -3.606 -30.376 1.00 64.19 243 SER A CA 1
ATOM 1984 C C . SER A 1 243 ? 17.359 -2.772 -30.754 1.00 64.19 243 SER A C 1
ATOM 1986 O O . SER A 1 243 ? 18.384 -2.779 -30.073 1.00 64.19 243 SER A O 1
ATOM 1988 N N . VAL A 1 244 ? 17.200 -2.017 -31.837 1.00 63.62 244 VAL A N 1
ATOM 1989 C CA . VAL A 1 244 ? 18.177 -1.067 -32.366 1.00 63.62 244 VAL A CA 1
ATOM 1990 C C . VAL A 1 244 ? 17.601 0.338 -32.232 1.00 63.62 244 VAL A C 1
ATOM 1992 O O . VAL A 1 244 ? 16.425 0.559 -32.524 1.00 63.62 244 VAL A O 1
ATOM 1995 N N . ASP A 1 245 ? 18.422 1.280 -31.775 1.00 65.19 245 ASP A N 1
ATOM 1996 C CA . ASP A 1 245 ? 18.080 2.701 -31.735 1.00 65.19 245 ASP A CA 1
ATOM 1997 C C . ASP A 1 245 ? 17.797 3.231 -33.156 1.00 65.19 245 ASP A C 1
ATOM 1999 O O . ASP A 1 245 ? 18.233 2.662 -34.157 1.00 65.19 245 ASP A O 1
ATOM 2003 N N . SER A 1 246 ? 17.121 4.374 -33.242 1.00 62.94 246 SER A N 1
ATOM 2004 C CA . SER A 1 246 ? 16.924 5.177 -34.456 1.00 62.94 246 SER A CA 1
ATOM 2005 C C . SER A 1 246 ? 18.212 5.420 -35.265 1.00 62.94 246 SER A C 1
ATOM 2007 O O . SER A 1 246 ? 18.162 5.531 -36.487 1.00 62.94 246 SER A O 1
ATOM 2009 N N . ASN A 1 247 ? 19.371 5.426 -34.596 1.00 63.56 247 ASN A N 1
ATOM 2010 C CA . ASN A 1 247 ? 20.700 5.556 -35.201 1.00 63.56 247 ASN A CA 1
ATOM 2011 C C . ASN A 1 247 ? 21.408 4.212 -35.480 1.00 63.56 247 ASN A C 1
ATOM 2013 O O . ASN A 1 247 ? 22.607 4.197 -35.754 1.00 63.56 247 ASN A O 1
ATOM 2017 N N . GLY A 1 248 ? 20.714 3.079 -35.344 1.00 66.88 248 GLY A N 1
ATOM 2018 C CA . GLY A 1 248 ? 21.263 1.735 -35.557 1.00 66.88 248 GLY A CA 1
ATOM 2019 C C . GLY A 1 248 ? 22.209 1.239 -34.457 1.00 66.88 248 GLY A C 1
ATOM 2020 O O . GLY A 1 248 ? 22.938 0.272 -34.670 1.00 66.88 248 GLY A O 1
ATOM 2021 N N . LYS A 1 249 ? 22.224 1.877 -33.278 1.00 71.25 249 LYS A N 1
ATOM 2022 C CA . LYS A 1 249 ? 23.042 1.455 -32.128 1.00 71.25 249 LYS A CA 1
ATOM 2023 C C . LYS A 1 249 ? 22.291 0.452 -31.254 1.00 71.25 249 LYS A C 1
ATOM 2025 O O . LYS A 1 249 ? 21.084 0.572 -31.067 1.00 71.25 249 LYS A O 1
ATOM 2030 N N . MET A 1 250 ? 23.011 -0.517 -30.695 1.00 73.44 250 MET A N 1
ATOM 2031 C CA . MET A 1 250 ? 22.451 -1.455 -29.718 1.00 73.44 250 MET A CA 1
ATOM 2032 C C . MET A 1 250 ? 22.252 -0.770 -28.363 1.00 73.44 250 MET A C 1
ATOM 2034 O O . MET A 1 250 ? 23.081 0.048 -27.959 1.00 73.44 250 MET A O 1
ATOM 2038 N N . PHE A 1 251 ? 21.184 -1.137 -27.654 1.00 75.25 251 PHE A N 1
ATOM 2039 C CA . PHE A 1 251 ? 20.939 -0.650 -26.297 1.00 75.25 251 PHE A CA 1
ATOM 2040 C C . PHE A 1 251 ? 21.976 -1.186 -25.307 1.00 75.25 251 PHE A C 1
ATOM 2042 O O . PHE A 1 251 ? 22.265 -2.384 -25.262 1.00 75.25 251 PHE A O 1
ATOM 2049 N N . GLY A 1 252 ? 22.519 -0.288 -24.488 1.00 79.88 252 GLY A N 1
ATOM 2050 C CA . GLY A 1 252 ? 23.410 -0.633 -23.389 1.00 79.88 252 GLY A CA 1
ATOM 2051 C C . GLY A 1 252 ? 22.652 -1.109 -22.148 1.00 79.88 252 GLY A C 1
ATOM 2052 O O . GLY A 1 252 ? 21.438 -0.952 -22.022 1.00 79.88 252 GLY A O 1
ATOM 2053 N N . LEU A 1 253 ? 23.389 -1.638 -21.166 1.00 83.00 253 LEU A N 1
ATOM 2054 C CA . LEU A 1 253 ? 22.825 -2.080 -19.883 1.00 83.00 253 LEU A CA 1
ATOM 2055 C C . LEU A 1 253 ? 22.001 -0.980 -19.190 1.00 83.00 253 LEU A C 1
ATOM 2057 O O . LEU A 1 253 ? 20.919 -1.246 -18.669 1.00 83.00 253 LEU A O 1
ATOM 2061 N N . TRP A 1 254 ? 22.499 0.258 -19.203 1.00 84.44 254 TRP A N 1
ATOM 2062 C CA . TRP A 1 254 ? 21.843 1.401 -18.566 1.00 84.44 254 TRP A CA 1
ATOM 2063 C C . TRP A 1 254 ? 20.532 1.798 -19.256 1.00 84.44 254 TRP A C 1
ATOM 2065 O O . TRP A 1 254 ? 19.601 2.231 -18.575 1.00 84.44 254 TRP A O 1
ATOM 2075 N N . ASP A 1 255 ? 20.415 1.580 -20.568 1.00 83.31 255 ASP A N 1
ATOM 2076 C CA . ASP A 1 255 ? 19.185 1.818 -21.333 1.00 83.31 255 ASP A CA 1
ATOM 2077 C C . ASP A 1 255 ? 18.093 0.818 -20.930 1.00 83.31 255 ASP A C 1
ATOM 2079 O O . ASP A 1 255 ? 16.949 1.187 -20.631 1.00 83.31 255 ASP A O 1
ATOM 2083 N N . VAL A 1 256 ? 18.467 -0.462 -20.839 1.00 86.38 256 VAL A N 1
ATOM 2084 C CA . VAL A 1 256 ? 17.567 -1.541 -20.412 1.00 86.38 256 VAL A CA 1
ATOM 2085 C C . VAL A 1 256 ? 17.152 -1.352 -18.956 1.00 86.38 256 VAL A C 1
ATOM 2087 O O . VAL A 1 256 ? 15.964 -1.407 -18.640 1.00 86.38 256 VAL A O 1
ATOM 2090 N N . SER A 1 257 ? 18.109 -1.061 -18.076 1.00 89.00 257 SER A N 1
ATOM 2091 C CA . SER A 1 257 ? 17.859 -0.802 -16.656 1.00 89.00 257 SER A CA 1
ATOM 2092 C C . SER A 1 257 ? 16.915 0.379 -16.439 1.00 89.00 257 SER A C 1
ATOM 2094 O O . SER A 1 257 ? 15.930 0.269 -15.703 1.00 89.00 257 SER A O 1
ATOM 2096 N N . THR A 1 258 ? 17.146 1.487 -17.150 1.00 88.69 258 THR A N 1
ATOM 2097 C CA . THR A 1 258 ? 16.278 2.668 -17.082 1.00 88.69 258 THR A CA 1
ATOM 2098 C C . THR A 1 258 ? 14.870 2.330 -17.571 1.00 88.69 258 THR A C 1
ATOM 2100 O O . THR A 1 258 ? 13.893 2.697 -16.917 1.00 88.69 258 THR A O 1
ATOM 2103 N N . THR A 1 259 ? 14.728 1.572 -18.663 1.00 89.38 259 THR A N 1
ATOM 2104 C CA . THR A 1 259 ? 13.415 1.119 -19.167 1.00 89.38 259 THR A CA 1
ATOM 2105 C C . THR A 1 259 ? 12.677 0.253 -18.143 1.00 89.38 259 THR A C 1
ATOM 2107 O O . THR A 1 259 ? 11.494 0.478 -17.874 1.00 89.38 259 THR A O 1
ATOM 2110 N N . VAL A 1 260 ? 13.377 -0.697 -17.514 1.00 92.50 260 VAL A N 1
ATOM 2111 C CA . VAL A 1 260 ? 12.815 -1.552 -16.457 1.00 92.50 260 VAL A CA 1
ATOM 2112 C C . VAL A 1 260 ? 12.354 -0.726 -15.267 1.00 92.50 260 VAL A C 1
ATOM 2114 O O . VAL A 1 260 ? 11.242 -0.930 -14.780 1.00 92.50 260 VAL A O 1
ATOM 2117 N N . PHE A 1 261 ? 13.164 0.231 -14.816 1.00 92.88 261 PHE A N 1
ATOM 2118 C CA . PHE A 1 261 ? 12.814 1.060 -13.668 1.00 92.88 261 PHE A CA 1
ATOM 2119 C C . PHE A 1 261 ? 11.606 1.965 -13.962 1.00 92.88 261 PHE A C 1
ATOM 2121 O O . PHE A 1 261 ? 10.724 2.102 -13.116 1.00 92.88 261 PHE A O 1
ATOM 2128 N N . ASN A 1 262 ? 11.494 2.504 -15.183 1.00 92.56 262 ASN A N 1
ATOM 2129 C CA . ASN A 1 262 ? 10.299 3.230 -15.630 1.00 92.56 262 ASN A CA 1
ATOM 2130 C C . ASN A 1 262 ? 9.036 2.353 -15.539 1.00 92.56 262 ASN A C 1
ATOM 2132 O O . ASN A 1 262 ? 8.033 2.756 -14.944 1.00 92.56 262 ASN A O 1
ATOM 2136 N N . CYS A 1 263 ? 9.101 1.129 -16.073 1.00 94.06 263 CYS A N 1
ATOM 2137 C CA . CYS A 1 263 ? 7.989 0.180 -16.007 1.00 94.06 263 CYS A CA 1
ATOM 2138 C C . CYS A 1 263 ? 7.662 -0.209 -14.557 1.00 94.06 263 CYS A C 1
ATOM 2140 O O . CYS A 1 263 ? 6.490 -0.298 -14.192 1.00 94.06 263 CYS A O 1
ATOM 2142 N N . LEU A 1 264 ? 8.679 -0.397 -13.711 1.00 95.31 264 LEU A N 1
ATOM 2143 C CA . LEU A 1 264 ? 8.525 -0.727 -12.296 1.00 95.31 264 LEU A CA 1
ATOM 2144 C C . LEU A 1 264 ? 7.781 0.374 -11.534 1.00 95.31 264 LEU A C 1
ATOM 2146 O O . LEU A 1 264 ? 6.806 0.071 -10.844 1.00 95.31 264 LEU A O 1
ATOM 2150 N N . VAL A 1 265 ? 8.209 1.636 -11.667 1.00 94.81 265 VAL A N 1
ATOM 2151 C CA . VAL A 1 265 ? 7.584 2.775 -10.974 1.00 94.81 265 VAL A CA 1
ATOM 2152 C C . VAL A 1 265 ? 6.112 2.890 -11.353 1.00 94.81 265 VAL A C 1
ATOM 2154 O O . VAL A 1 265 ? 5.275 3.057 -10.467 1.00 94.81 265 VAL A O 1
ATOM 2157 N N . ILE A 1 266 ? 5.775 2.748 -12.637 1.00 94.75 266 ILE A N 1
ATOM 2158 C CA . ILE A 1 266 ? 4.381 2.786 -13.099 1.00 94.75 266 ILE A CA 1
ATOM 2159 C C . ILE A 1 266 ? 3.595 1.591 -12.555 1.00 94.75 266 ILE A C 1
ATOM 2161 O O . ILE A 1 266 ? 2.526 1.776 -11.976 1.00 94.75 266 ILE A O 1
ATOM 2165 N N . THR A 1 267 ? 4.133 0.376 -12.679 1.00 95.69 267 THR A N 1
ATOM 2166 C CA . THR A 1 267 ? 3.461 -0.861 -12.244 1.00 95.69 267 THR A CA 1
ATOM 2167 C C . THR A 1 267 ? 3.130 -0.825 -10.755 1.00 95.69 267 THR A C 1
ATOM 2169 O O . THR A 1 267 ? 2.006 -1.117 -10.356 1.00 95.69 267 THR A O 1
ATOM 2172 N N . VAL A 1 268 ? 4.087 -0.425 -9.918 1.00 95.62 268 VAL A N 1
ATOM 2173 C CA . VAL A 1 268 ? 3.923 -0.367 -8.459 1.00 95.62 268 VAL A CA 1
ATOM 2174 C C . VAL A 1 268 ? 2.889 0.691 -8.061 1.00 95.62 268 VAL A C 1
ATOM 2176 O O . VAL A 1 268 ? 1.994 0.410 -7.263 1.00 95.62 268 VAL A O 1
ATOM 2179 N N . ASN A 1 269 ? 2.936 1.869 -8.682 1.00 94.75 269 ASN A N 1
ATOM 2180 C CA . ASN A 1 269 ? 1.966 2.939 -8.461 1.00 94.75 269 ASN A CA 1
ATOM 2181 C C . ASN A 1 269 ? 0.539 2.565 -8.899 1.00 94.75 269 ASN A C 1
ATOM 2183 O O . ASN A 1 269 ? -0.423 2.816 -8.171 1.00 94.75 269 ASN A O 1
ATOM 2187 N N . LEU A 1 270 ? 0.386 1.917 -10.055 1.00 94.12 270 LEU A N 1
ATOM 2188 C CA . LEU A 1 270 ? -0.909 1.414 -10.521 1.00 94.12 270 LEU A CA 1
ATOM 2189 C C . LEU A 1 270 ? -1.422 0.266 -9.641 1.00 94.12 270 LEU A C 1
ATOM 2191 O O . LEU A 1 270 ? -2.606 0.233 -9.300 1.00 94.12 270 LEU A O 1
ATOM 2195 N N . ARG A 1 271 ? -0.539 -0.637 -9.192 1.00 94.25 271 ARG A N 1
ATOM 2196 C CA . ARG A 1 271 ? -0.888 -1.703 -8.241 1.00 94.25 271 ARG A CA 1
ATOM 2197 C C . ARG A 1 271 ? -1.462 -1.144 -6.944 1.00 94.25 271 ARG A C 1
ATOM 2199 O O . ARG A 1 271 ? -2.396 -1.738 -6.404 1.00 94.25 271 ARG A O 1
ATOM 2206 N N . LEU A 1 272 ? -0.923 -0.024 -6.452 1.00 93.25 272 LEU A N 1
ATOM 2207 C CA . LEU A 1 272 ? -1.441 0.651 -5.261 1.00 93.25 272 LEU A CA 1
ATOM 2208 C C . LEU A 1 272 ? -2.893 1.085 -5.458 1.00 93.25 272 LEU A C 1
ATOM 2210 O O . LEU A 1 272 ? -3.724 0.804 -4.599 1.00 93.25 272 LEU A O 1
ATOM 2214 N N . LEU A 1 273 ? -3.216 1.697 -6.604 1.00 92.12 273 LEU A N 1
ATOM 2215 C CA . LEU A 1 273 ? -4.591 2.094 -6.923 1.00 92.12 273 LEU A CA 1
ATOM 2216 C C . LEU A 1 273 ? -5.538 0.891 -6.970 1.00 92.12 273 LEU A C 1
ATOM 2218 O O . LEU A 1 273 ? -6.650 0.988 -6.460 1.00 92.12 273 LEU A O 1
ATOM 2222 N N . LEU A 1 274 ? -5.088 -0.248 -7.511 1.00 91.38 274 LEU A N 1
ATOM 2223 C CA . LEU A 1 274 ? -5.863 -1.497 -7.521 1.00 91.38 274 LEU A CA 1
ATOM 2224 C C . LEU A 1 274 ? -6.115 -2.069 -6.114 1.00 91.38 274 LEU A C 1
ATOM 2226 O O . LEU A 1 274 ? -7.067 -2.819 -5.917 1.00 91.38 274 LEU A O 1
ATOM 2230 N N . MET A 1 275 ? -5.268 -1.749 -5.133 1.00 89.00 275 MET A N 1
ATOM 2231 C CA . MET A 1 275 ? -5.408 -2.214 -3.747 1.00 89.00 275 MET A CA 1
ATOM 2232 C C . MET A 1 275 ? -6.348 -1.325 -2.907 1.00 89.00 275 MET A C 1
ATOM 2234 O O . MET A 1 275 ? -6.838 -1.747 -1.847 1.00 89.00 275 MET A O 1
ATOM 2238 N N . CYS A 1 276 ? -6.597 -0.091 -3.347 1.00 89.88 276 CYS A N 1
ATOM 2239 C CA . CYS A 1 276 ? -7.482 0.847 -2.664 1.00 89.88 276 CYS A CA 1
ATOM 2240 C C . CYS A 1 276 ? -8.954 0.447 -2.833 1.00 89.88 276 CYS A C 1
ATOM 2242 O O . CYS A 1 276 ? -9.422 0.172 -3.934 1.00 89.88 276 CYS A O 1
ATOM 2244 N N . ASN A 1 277 ? -9.711 0.472 -1.736 1.00 86.19 277 ASN A N 1
ATOM 2245 C CA . ASN A 1 277 ? -11.159 0.257 -1.749 1.00 86.19 277 ASN A CA 1
ATOM 2246 C C . ASN A 1 277 ? -11.902 1.532 -2.163 1.00 86.19 277 ASN A C 1
ATOM 2248 O O . ASN A 1 277 ? -12.942 1.464 -2.813 1.00 86.19 277 ASN A O 1
ATOM 2252 N N . THR A 1 278 ? -11.373 2.699 -1.781 1.00 83.44 278 THR A N 1
ATOM 2253 C CA . THR A 1 278 ? -11.965 4.003 -2.093 1.00 83.44 278 THR A CA 1
ATOM 2254 C C . THR A 1 278 ? -10.967 4.883 -2.821 1.00 83.44 278 THR A C 1
ATOM 2256 O O . THR A 1 278 ? -9.975 5.322 -2.242 1.00 83.44 278 THR A O 1
ATOM 2259 N N . ILE A 1 279 ? -11.261 5.209 -4.078 1.00 85.12 279 ILE A N 1
ATOM 2260 C CA . ILE A 1 279 ? -10.445 6.139 -4.858 1.00 85.12 279 ILE A CA 1
ATOM 2261 C C . ILE A 1 279 ? -10.932 7.558 -4.570 1.00 85.12 279 ILE A C 1
ATOM 2263 O O . ILE A 1 279 ? -11.973 7.997 -5.054 1.00 85.12 279 ILE A O 1
ATOM 2267 N N . THR A 1 280 ? -10.174 8.280 -3.750 1.00 87.31 280 THR A N 1
ATOM 2268 C CA . THR A 1 280 ? -10.386 9.720 -3.538 1.00 87.31 280 THR A CA 1
ATOM 2269 C C . THR A 1 280 ? -9.540 10.536 -4.517 1.00 87.31 280 THR A C 1
ATOM 2271 O O . THR A 1 280 ? -8.547 10.046 -5.055 1.00 87.31 280 THR A O 1
ATOM 2274 N N . ARG A 1 281 ? -9.894 11.815 -4.705 1.00 88.94 281 ARG A N 1
ATOM 2275 C CA . ARG A 1 281 ? -9.114 12.779 -5.508 1.00 88.94 281 ARG A CA 1
ATOM 2276 C C . ARG A 1 281 ? -7.642 12.819 -5.079 1.00 88.94 281 ARG A C 1
ATOM 2278 O O . ARG A 1 281 ? -6.759 12.879 -5.926 1.00 88.94 281 ARG A O 1
ATOM 2285 N N . TRP A 1 282 ? -7.383 12.709 -3.775 1.00 89.19 282 TRP A N 1
ATOM 2286 C CA . TRP A 1 282 ? -6.030 12.679 -3.228 1.00 89.19 282 TRP A CA 1
ATOM 2287 C C . TRP A 1 282 ? -5.230 11.481 -3.736 1.00 89.19 282 TRP A C 1
ATOM 2289 O O . TRP A 1 282 ? -4.124 11.686 -4.208 1.00 89.19 282 TRP A O 1
ATOM 2299 N N . HIS A 1 283 ? -5.793 10.270 -3.752 1.00 88.62 283 HIS A N 1
ATOM 2300 C CA . HIS A 1 283 ? -5.096 9.085 -4.274 1.00 88.62 283 HIS A CA 1
ATOM 2301 C C . HIS A 1 283 ? -4.674 9.243 -5.743 1.00 88.62 283 HIS A C 1
ATOM 2303 O O . HIS A 1 283 ? -3.594 8.810 -6.131 1.00 88.62 283 HIS A O 1
ATOM 2309 N N . GLN A 1 284 ? -5.507 9.890 -6.561 1.00 90.88 284 GLN A N 1
ATOM 2310 C CA . GLN A 1 284 ? -5.193 10.141 -7.970 1.00 90.88 284 GLN A CA 1
ATOM 2311 C C . GLN A 1 284 ? -4.064 11.164 -8.123 1.00 90.88 284 GLN A C 1
ATOM 2313 O O . GLN A 1 284 ? -3.130 10.940 -8.889 1.00 90.88 284 GLN A O 1
ATOM 2318 N N . ILE A 1 285 ? -4.124 12.263 -7.365 1.00 93.38 285 ILE A N 1
ATOM 2319 C CA . ILE A 1 285 ? -3.094 13.312 -7.374 1.00 93.38 285 ILE A CA 1
ATOM 2320 C C . ILE A 1 285 ? -1.751 12.752 -6.907 1.00 93.38 285 ILE A C 1
ATOM 2322 O O . ILE A 1 285 ? -0.714 13.088 -7.466 1.00 93.38 285 ILE A O 1
ATOM 2326 N N . THR A 1 286 ? -1.755 11.897 -5.891 1.00 93.12 286 THR A N 1
ATOM 2327 C CA . THR A 1 286 ? -0.533 11.414 -5.245 1.00 93.12 286 THR A CA 1
ATOM 2328 C C . THR A 1 286 ? 0.171 10.374 -6.106 1.00 93.12 286 THR A C 1
ATOM 2330 O O . THR A 1 286 ? 1.382 10.454 -6.303 1.00 93.12 286 THR A O 1
ATOM 2333 N N . VAL A 1 287 ? -0.592 9.455 -6.700 1.00 93.44 287 VAL A N 1
ATOM 2334 C CA . VAL A 1 287 ? -0.077 8.455 -7.643 1.00 93.44 287 VAL A CA 1
ATOM 2335 C C . VAL A 1 287 ? 0.358 9.103 -8.961 1.00 93.44 287 VAL A C 1
ATOM 2337 O O . VAL A 1 287 ? 1.471 8.858 -9.419 1.00 93.44 287 VAL A O 1
ATOM 2340 N N . GLY A 1 288 ? -0.459 9.990 -9.538 1.00 93.75 288 GLY A N 1
ATOM 2341 C CA . GLY A 1 288 ? -0.089 10.730 -10.749 1.00 93.75 288 GLY A CA 1
ATOM 2342 C C . GLY A 1 288 ? 1.119 11.642 -10.525 1.00 93.75 288 GLY A C 1
ATOM 2343 O O . GLY A 1 288 ? 2.037 11.669 -11.340 1.00 93.75 288 GLY A O 1
ATOM 2344 N N . GLY A 1 289 ? 1.160 12.328 -9.382 1.00 93.62 289 GLY A N 1
ATOM 2345 C CA . GLY A 1 289 ? 2.271 13.182 -8.974 1.00 93.62 289 GLY A CA 1
ATOM 2346 C C . GLY A 1 289 ? 3.565 12.402 -8.750 1.00 93.62 289 GLY A C 1
ATOM 2347 O O . GLY A 1 289 ? 4.627 12.875 -9.143 1.00 93.62 289 GLY A O 1
ATOM 2348 N N . SER A 1 290 ? 3.495 11.191 -8.191 1.00 94.50 290 SER A N 1
ATOM 2349 C CA . SER A 1 290 ? 4.647 10.288 -8.059 1.00 94.50 290 SER A CA 1
ATOM 2350 C C . SER A 1 290 ? 5.235 9.908 -9.425 1.00 94.50 290 SER A C 1
ATOM 2352 O O . SER A 1 290 ? 6.440 10.060 -9.640 1.00 94.50 290 SER A O 1
ATOM 2354 N N . ILE A 1 291 ? 4.385 9.483 -10.365 1.00 93.50 291 ILE A N 1
ATOM 2355 C CA . ILE A 1 291 ? 4.806 9.111 -11.723 1.00 93.50 291 ILE A CA 1
ATOM 2356 C C . ILE A 1 291 ? 5.405 10.325 -12.446 1.00 93.50 291 ILE A C 1
ATOM 2358 O O . ILE A 1 291 ? 6.476 10.226 -13.041 1.00 93.50 291 ILE A O 1
ATOM 2362 N N . LEU A 1 292 ? 4.760 11.490 -12.346 1.00 94.19 292 LEU A N 1
ATOM 2363 C CA . LEU A 1 292 ? 5.266 12.733 -12.930 1.00 94.19 292 LEU A CA 1
ATOM 2364 C C . LEU A 1 292 ? 6.621 13.132 -12.330 1.00 94.19 292 LEU A C 1
ATOM 2366 O O . LEU A 1 292 ? 7.536 13.493 -13.065 1.00 94.19 292 LEU A O 1
ATOM 2370 N N . THR A 1 293 ? 6.768 13.027 -11.008 1.00 93.31 293 THR A N 1
ATOM 2371 C CA . THR A 1 293 ? 8.022 13.338 -10.305 1.00 93.31 293 THR A CA 1
ATOM 2372 C C . THR A 1 293 ? 9.159 12.441 -10.781 1.00 93.31 293 THR A C 1
ATOM 2374 O O . THR A 1 293 ? 10.271 12.927 -10.970 1.00 93.31 293 THR A O 1
ATOM 2377 N N . TRP A 1 294 ? 8.889 11.156 -11.027 1.00 92.88 294 TRP A N 1
ATOM 2378 C CA . TRP A 1 294 ? 9.866 10.240 -11.613 1.00 92.88 294 TRP A CA 1
ATOM 2379 C C . TRP A 1 294 ? 10.325 10.703 -13.004 1.00 92.88 294 TRP A C 1
ATOM 2381 O O . TRP A 1 294 ? 11.524 10.838 -13.232 1.00 92.88 294 TRP A O 1
ATOM 2391 N N . PHE A 1 295 ? 9.403 11.036 -13.911 1.00 90.88 295 PHE A N 1
ATOM 2392 C CA . PHE A 1 295 ? 9.776 11.516 -15.248 1.00 90.88 295 PHE A CA 1
ATOM 2393 C C . PHE A 1 295 ? 10.543 12.843 -15.219 1.00 90.88 295 PHE A C 1
ATOM 2395 O O . PHE A 1 295 ? 11.540 12.985 -15.927 1.00 90.88 295 PHE A O 1
ATOM 2402 N N . ILE A 1 296 ? 10.133 13.791 -14.369 1.00 91.75 296 ILE A N 1
ATOM 2403 C CA . ILE A 1 296 ? 10.870 15.047 -14.161 1.00 91.75 296 ILE A CA 1
ATOM 2404 C C . ILE A 1 296 ? 12.280 14.751 -13.647 1.00 91.75 296 ILE A C 1
ATOM 2406 O O . ILE A 1 296 ? 13.250 15.308 -14.157 1.00 91.75 296 ILE A O 1
ATOM 2410 N N . PHE A 1 297 ? 12.406 13.854 -12.666 1.00 90.69 297 PHE A N 1
ATOM 2411 C CA . PHE A 1 297 ? 13.696 13.476 -12.108 1.00 90.69 297 PHE A CA 1
ATOM 2412 C C . PHE A 1 297 ? 14.620 12.886 -13.175 1.00 90.69 297 PHE A C 1
ATOM 2414 O O . PHE A 1 297 ? 15.759 13.327 -13.281 1.00 90.69 297 PHE A O 1
ATOM 2421 N N . VAL A 1 298 ? 14.146 11.949 -14.000 1.00 87.75 298 VAL A N 1
ATOM 2422 C CA . VAL A 1 298 ? 14.991 11.328 -15.033 1.00 87.75 298 VAL A CA 1
ATOM 2423 C C . VAL A 1 298 ? 15.390 12.329 -16.127 1.00 87.75 298 VAL A C 1
ATOM 2425 O O . VAL A 1 298 ? 16.535 12.298 -16.589 1.00 87.75 298 VAL A O 1
ATOM 2428 N N . LEU A 1 299 ? 14.501 13.258 -16.501 1.00 86.50 299 LEU A N 1
ATOM 2429 C CA . LEU A 1 299 ? 14.815 14.349 -17.433 1.00 86.50 299 LEU A CA 1
ATOM 2430 C C . LEU A 1 299 ? 15.913 15.269 -16.885 1.00 86.50 299 LEU A C 1
ATOM 2432 O O . LEU A 1 299 ? 16.896 15.541 -17.576 1.00 86.50 299 LEU A O 1
ATOM 2436 N N . VAL A 1 300 ? 15.777 15.711 -15.631 1.00 88.00 300 VAL A N 1
ATOM 2437 C CA . VAL A 1 300 ? 16.770 16.568 -14.964 1.00 88.00 300 VAL A CA 1
ATOM 2438 C C . VAL A 1 300 ? 18.088 15.821 -14.767 1.00 88.00 300 VAL A C 1
ATOM 2440 O O . VAL A 1 300 ? 19.146 16.361 -15.082 1.00 88.00 300 VAL A O 1
ATOM 2443 N N . TYR A 1 301 ? 18.034 14.568 -14.309 1.00 85.38 301 TYR A N 1
ATOM 2444 C CA . TYR A 1 301 ? 19.205 13.713 -14.122 1.00 85.38 301 TYR A CA 1
ATOM 2445 C C . TYR A 1 301 ? 19.980 13.571 -15.434 1.00 85.38 301 TYR A C 1
ATOM 2447 O O . TYR A 1 301 ? 21.162 13.895 -15.503 1.00 85.38 301 TYR A O 1
ATOM 2455 N N . THR A 1 302 ? 19.304 13.219 -16.526 1.00 80.19 302 THR A N 1
ATOM 2456 C CA . THR A 1 302 ? 19.967 13.074 -17.829 1.00 80.19 302 THR A CA 1
ATOM 2457 C C . THR A 1 302 ? 20.504 14.412 -18.343 1.00 80.19 302 THR A C 1
ATOM 2459 O O . THR A 1 302 ? 21.623 14.462 -18.850 1.00 80.19 302 THR A O 1
ATOM 2462 N N . GLY A 1 303 ? 19.768 15.516 -18.174 1.00 79.75 303 GLY A N 1
ATOM 2463 C CA . GLY A 1 303 ? 20.221 16.853 -18.574 1.00 79.75 303 GLY A CA 1
ATOM 2464 C C . GLY A 1 303 ? 21.493 17.316 -17.853 1.00 79.75 303 GLY A C 1
ATOM 2465 O O . GLY A 1 303 ? 22.380 17.885 -18.483 1.00 79.75 303 GLY A O 1
ATOM 2466 N N . VAL A 1 304 ? 21.624 17.020 -16.556 1.00 81.19 304 VAL A N 1
ATOM 2467 C CA . VAL A 1 304 ? 22.804 17.385 -15.749 1.00 81.19 304 VAL A CA 1
ATOM 2468 C C . VAL A 1 304 ? 24.024 16.513 -16.069 1.00 81.19 304 VAL A C 1
ATOM 2470 O O . VAL A 1 304 ? 25.156 16.999 -16.015 1.00 81.19 304 VAL A O 1
ATOM 2473 N N . TYR A 1 305 ? 23.821 15.236 -16.409 1.00 72.50 305 TYR A N 1
ATOM 2474 C CA . TYR A 1 305 ? 24.912 14.290 -16.683 1.00 72.50 305 TYR A CA 1
ATOM 2475 C C . TYR A 1 305 ? 25.341 14.232 -18.163 1.00 72.50 305 TYR A C 1
ATOM 2477 O O . TYR A 1 305 ? 26.497 13.910 -18.440 1.00 72.50 305 TYR A O 1
ATOM 2485 N N . THR A 1 306 ? 24.486 14.663 -19.100 1.00 61.47 306 THR A N 1
ATOM 2486 C CA . THR A 1 306 ? 24.807 14.798 -20.538 1.00 61.47 306 THR A CA 1
ATOM 2487 C C . THR A 1 306 ? 26.083 15.616 -20.824 1.00 61.47 306 THR A C 1
ATOM 2489 O O . THR A 1 306 ? 26.935 15.125 -21.567 1.00 61.47 306 THR A O 1
ATOM 2492 N N . PRO A 1 307 ? 26.314 16.810 -20.232 1.00 58.25 307 PRO A N 1
ATOM 2493 C CA . PRO A 1 307 ? 27.532 17.587 -20.496 1.00 58.25 307 PRO A CA 1
ATOM 2494 C C . PRO A 1 307 ? 28.819 16.961 -19.929 1.00 58.25 307 PRO A C 1
ATOM 2496 O O . PRO A 1 307 ? 29.908 17.430 -20.244 1.00 58.25 307 PRO A O 1
ATOM 2499 N N . LYS A 1 308 ? 28.727 15.898 -19.115 1.00 58.81 308 LYS A N 1
ATOM 2500 C CA . LYS A 1 308 ? 29.884 15.189 -18.537 1.00 58.81 308 LYS A CA 1
ATOM 2501 C C . LYS A 1 308 ? 30.345 13.991 -19.379 1.00 58.81 308 LYS A C 1
ATOM 2503 O O . LYS A 1 308 ? 31.169 13.211 -18.913 1.00 58.81 308 LYS A O 1
ATOM 2508 N N . GLY A 1 309 ? 29.807 13.816 -20.592 1.00 50.34 309 GLY A N 1
ATOM 2509 C CA . GLY A 1 309 ? 30.144 12.694 -21.480 1.00 50.34 309 GLY A CA 1
ATOM 2510 C C . GLY A 1 309 ? 29.573 11.343 -21.030 1.00 50.34 309 GLY A C 1
ATOM 2511 O O . GLY A 1 309 ? 29.905 10.311 -21.608 1.00 50.34 309 GLY A O 1
ATOM 2512 N N . ILE A 1 310 ? 28.708 11.339 -20.011 1.00 52.84 310 ILE A N 1
ATOM 2513 C CA . ILE A 1 310 ? 28.047 10.146 -19.485 1.00 52.84 310 ILE A CA 1
ATOM 2514 C C . ILE A 1 310 ? 26.643 10.101 -20.092 1.00 52.84 310 ILE A C 1
ATOM 2516 O O . ILE A 1 310 ? 25.765 10.871 -19.718 1.00 52.84 310 ILE A O 1
ATOM 2520 N N . TYR A 1 311 ? 26.506 9.218 -21.082 1.00 57.78 311 TYR A N 1
ATOM 2521 C CA . TYR A 1 311 ? 25.294 8.650 -21.673 1.00 57.78 311 TYR A CA 1
ATOM 2522 C C . TYR A 1 311 ? 24.006 9.496 -21.621 1.00 57.78 311 TYR A C 1
ATOM 2524 O O . TYR A 1 311 ? 23.293 9.529 -20.619 1.00 57.78 311 TYR A O 1
ATOM 2532 N N . SER A 1 312 ? 23.604 10.040 -22.774 1.00 64.25 312 SER A N 1
ATOM 2533 C CA . SER A 1 312 ? 22.257 10.583 -23.025 1.00 64.25 312 SER A CA 1
ATOM 2534 C C . SER A 1 312 ? 21.176 9.486 -23.110 1.00 64.25 312 SER A C 1
ATOM 2536 O O . SER A 1 312 ? 20.300 9.549 -23.969 1.00 64.25 312 SER A O 1
ATOM 2538 N N . VAL A 1 313 ? 21.233 8.486 -22.220 1.00 71.12 313 VAL A N 1
ATOM 2539 C CA . VAL A 1 313 ? 20.358 7.300 -22.158 1.00 71.12 313 VAL A CA 1
ATOM 2540 C C . VAL A 1 313 ? 18.895 7.697 -22.309 1.00 71.12 313 VAL A C 1
ATOM 2542 O O . VAL A 1 313 ? 18.221 7.279 -23.244 1.00 71.12 313 VAL A O 1
ATOM 2545 N N . PHE A 1 314 ? 18.394 8.589 -21.452 1.00 74.44 314 PHE A N 1
ATOM 2546 C CA . PHE A 1 314 ? 16.966 8.899 -21.461 1.00 74.44 314 PHE A CA 1
ATOM 2547 C C . PHE A 1 314 ? 16.498 9.658 -22.7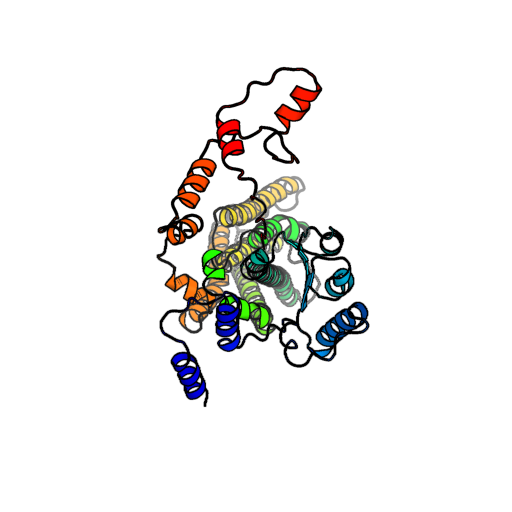11 1.00 74.44 314 PHE A C 1
ATOM 2549 O O . PHE A 1 314 ? 15.375 9.448 -23.162 1.00 74.44 314 PHE A O 1
ATOM 2556 N N . TYR A 1 315 ? 17.353 10.499 -23.307 1.00 75.38 315 TYR A N 1
ATOM 2557 C CA . TYR A 1 315 ? 17.036 11.178 -24.569 1.00 75.38 315 TYR A CA 1
ATOM 2558 C C . TYR A 1 315 ? 16.944 10.192 -25.740 1.00 75.38 315 TYR A C 1
ATOM 2560 O O . TYR A 1 315 ? 16.101 10.355 -26.621 1.00 75.38 315 TYR A O 1
ATOM 2568 N N . VAL A 1 316 ? 17.768 9.144 -25.731 1.00 74.62 316 VAL A N 1
ATOM 2569 C CA . VAL A 1 316 ? 17.689 8.053 -26.711 1.00 74.62 316 VAL A CA 1
ATOM 2570 C C . VAL A 1 316 ? 16.410 7.234 -26.492 1.00 74.62 316 VAL A C 1
ATOM 2572 O O . VAL A 1 316 ? 15.655 7.001 -27.438 1.00 74.62 316 VAL A O 1
ATOM 2575 N N . LEU A 1 317 ? 16.090 6.885 -25.239 1.00 77.44 317 LEU A N 1
ATOM 2576 C CA . LEU A 1 317 ? 14.869 6.139 -24.905 1.00 77.44 317 LEU A CA 1
ATOM 2577 C C . LEU A 1 317 ? 13.601 6.880 -25.345 1.00 77.44 317 LEU A C 1
ATOM 2579 O O . LEU A 1 317 ? 12.762 6.289 -26.019 1.00 77.44 317 LEU A O 1
ATOM 2583 N N . ILE A 1 318 ? 13.467 8.168 -25.008 1.00 80.69 318 ILE A N 1
ATOM 2584 C CA . ILE A 1 318 ? 12.263 8.948 -25.338 1.00 80.69 318 ILE A CA 1
ATOM 2585 C C . ILE A 1 318 ? 12.110 9.181 -26.848 1.00 80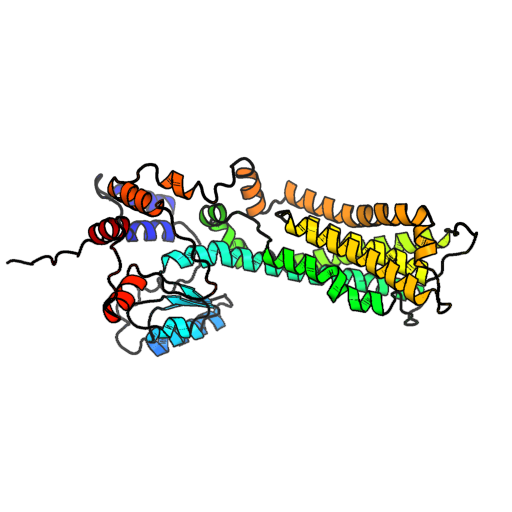.69 318 ILE A C 1
ATOM 2587 O O . ILE A 1 318 ? 10.997 9.343 -27.336 1.00 80.69 318 ILE A O 1
ATOM 2591 N N . SER A 1 319 ? 13.211 9.150 -27.602 1.00 76.00 319 SER A N 1
ATOM 2592 C CA . SER A 1 319 ? 13.185 9.271 -29.065 1.00 76.00 319 SER A CA 1
ATOM 2593 C C . SER A 1 319 ? 12.719 7.984 -29.757 1.00 76.00 319 SER A C 1
ATOM 2595 O O . SER A 1 319 ? 12.375 8.004 -30.938 1.00 76.00 319 SER A O 1
ATOM 2597 N N . THR A 1 320 ? 12.677 6.858 -29.038 1.00 79.19 320 THR A N 1
ATOM 2598 C CA . THR A 1 320 ? 12.350 5.553 -29.615 1.00 79.19 320 THR A CA 1
ATOM 2599 C C . THR A 1 320 ? 10.879 5.203 -29.381 1.00 79.19 320 THR A C 1
ATOM 2601 O O . THR A 1 320 ? 10.417 5.119 -28.245 1.00 79.19 320 THR A O 1
ATOM 2604 N N . PHE A 1 321 ? 10.133 4.892 -30.447 1.00 81.25 321 PHE A N 1
ATOM 2605 C CA . PHE A 1 321 ? 8.720 4.485 -30.341 1.00 81.25 321 PHE A CA 1
ATOM 2606 C C . PHE A 1 321 ? 8.512 3.250 -29.444 1.00 81.25 321 PHE A C 1
ATOM 2608 O O . PHE A 1 321 ? 7.541 3.156 -28.694 1.00 81.25 321 PHE A O 1
ATOM 2615 N N . TYR A 1 322 ? 9.476 2.329 -29.473 1.00 81.88 322 TYR A N 1
ATOM 2616 C CA . TYR A 1 322 ? 9.504 1.119 -28.656 1.00 81.88 322 TYR A CA 1
ATOM 2617 C C . TYR A 1 322 ? 9.392 1.393 -27.143 1.00 81.88 322 TYR A C 1
ATOM 2619 O O . TYR A 1 322 ? 8.688 0.663 -26.442 1.00 81.88 322 TYR A O 1
ATOM 2627 N N . PHE A 1 323 ? 10.010 2.470 -26.641 1.00 84.19 323 PHE A N 1
ATOM 2628 C CA . PHE A 1 323 ? 9.949 2.828 -25.222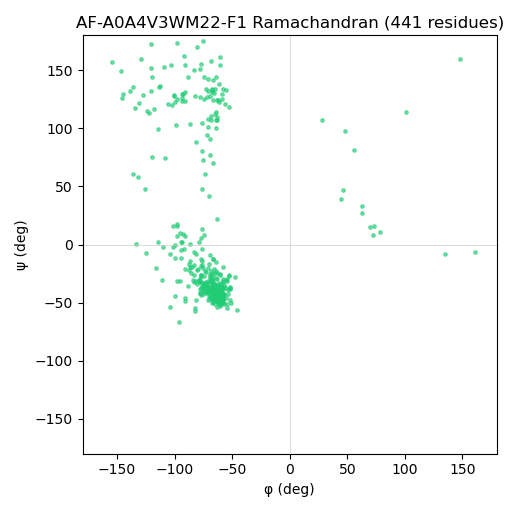 1.00 84.19 323 PHE A CA 1
ATOM 2629 C C . PHE A 1 323 ? 8.507 3.066 -24.761 1.00 84.19 323 PHE A C 1
ATOM 2631 O O . PHE A 1 323 ? 8.101 2.553 -23.721 1.00 84.19 323 PHE A O 1
ATOM 2638 N N . TYR A 1 324 ? 7.702 3.768 -25.562 1.00 87.56 324 TYR A N 1
ATOM 2639 C CA . TYR A 1 324 ? 6.302 4.050 -25.239 1.00 87.56 324 TYR A CA 1
ATOM 2640 C C . TYR A 1 324 ? 5.426 2.795 -25.244 1.00 87.56 324 TYR A C 1
ATOM 2642 O O . TYR A 1 324 ? 4.563 2.654 -24.375 1.00 87.56 324 TYR A O 1
ATOM 2650 N N . ILE A 1 325 ? 5.665 1.865 -26.179 1.00 88.38 325 ILE A N 1
ATOM 2651 C CA . ILE A 1 325 ? 4.960 0.574 -26.191 1.00 88.38 325 ILE A CA 1
ATOM 2652 C C . ILE A 1 325 ? 5.271 -0.193 -24.909 1.00 88.38 325 ILE A C 1
ATOM 2654 O O . ILE A 1 325 ? 4.350 -0.659 -24.245 1.00 88.38 325 ILE A O 1
ATOM 2658 N N . MET A 1 326 ? 6.548 -0.298 -24.534 1.00 87.94 326 MET A N 1
ATOM 2659 C CA . MET A 1 326 ? 6.958 -1.003 -23.317 1.00 87.94 326 MET A CA 1
ATOM 2660 C C . MET A 1 326 ? 6.368 -0.369 -22.062 1.00 87.94 326 MET A C 1
ATOM 2662 O O . MET A 1 326 ? 5.832 -1.074 -21.208 1.00 87.94 326 MET A O 1
ATOM 2666 N N . LEU A 1 327 ? 6.408 0.960 -21.987 1.00 90.44 327 LEU A N 1
ATOM 2667 C CA . LEU A 1 327 ? 5.880 1.732 -20.869 1.00 90.44 327 LEU A CA 1
ATOM 2668 C C . LEU A 1 327 ? 4.384 1.478 -20.629 1.00 90.44 327 LEU A C 1
ATOM 2670 O O . LEU A 1 327 ? 3.935 1.524 -19.487 1.00 90.44 327 LEU A O 1
A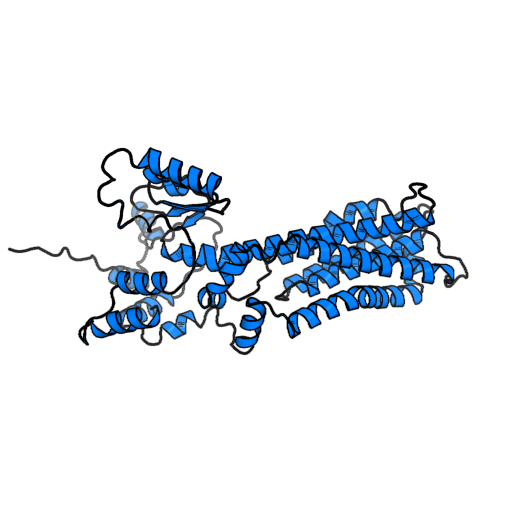TOM 2674 N N . LEU A 1 328 ? 3.616 1.209 -21.689 1.00 90.94 328 LEU A N 1
ATOM 2675 C CA . LEU A 1 328 ? 2.184 0.930 -21.607 1.00 90.94 328 LEU A CA 1
ATOM 2676 C C . LEU A 1 328 ? 1.893 -0.568 -21.450 1.00 90.94 328 LEU A C 1
ATOM 2678 O O . LEU A 1 328 ? 1.123 -0.960 -20.575 1.00 90.94 328 LEU A O 1
ATOM 2682 N N . LEU A 1 329 ? 2.510 -1.415 -22.273 1.00 92.12 329 LEU A N 1
ATOM 2683 C CA . LEU A 1 329 ? 2.216 -2.845 -22.342 1.00 92.12 329 LEU A CA 1
ATOM 2684 C C . LEU A 1 329 ? 2.693 -3.591 -21.093 1.00 92.12 329 LEU A C 1
ATOM 2686 O O . LEU A 1 329 ? 1.948 -4.402 -20.544 1.00 92.12 329 LEU A O 1
ATOM 2690 N N . VAL A 1 330 ? 3.915 -3.320 -20.625 1.00 93.38 330 VAL A N 1
ATOM 2691 C CA . VAL A 1 330 ? 4.528 -4.093 -19.535 1.00 93.38 330 VAL A CA 1
ATOM 2692 C C . VAL A 1 330 ? 3.754 -3.940 -18.220 1.00 93.38 330 VAL A C 1
ATOM 2694 O O . VAL A 1 330 ? 3.421 -4.973 -17.631 1.00 93.38 330 VAL A O 1
ATOM 2697 N N . PRO A 1 331 ? 3.380 -2.725 -17.761 1.00 94.62 331 PRO A N 1
ATOM 2698 C CA . PRO A 1 331 ? 2.562 -2.589 -16.558 1.00 94.62 331 PRO A CA 1
ATOM 2699 C C . PRO A 1 331 ? 1.196 -3.263 -16.679 1.00 94.62 331 PRO A C 1
ATOM 2701 O O . PRO A 1 331 ? 0.727 -3.858 -15.712 1.00 94.62 331 PRO A O 1
ATOM 2704 N N . ILE A 1 332 ? 0.564 -3.224 -17.858 1.00 94.00 332 ILE A N 1
ATOM 2705 C CA . ILE A 1 332 ? -0.721 -3.899 -18.081 1.00 94.00 332 ILE A CA 1
ATOM 2706 C C . ILE A 1 332 ? -0.547 -5.410 -17.907 1.00 94.00 332 ILE A C 1
ATOM 2708 O O . ILE A 1 332 ? -1.239 -6.010 -17.089 1.00 94.00 332 ILE A O 1
ATOM 2712 N N . VAL A 1 333 ? 0.407 -6.025 -18.610 1.00 94.69 333 VAL A N 1
ATOM 2713 C CA . VAL A 1 333 ? 0.636 -7.479 -18.546 1.00 94.69 333 VAL A CA 1
ATOM 2714 C C . VAL A 1 333 ? 1.030 -7.927 -17.133 1.00 94.69 333 VAL A C 1
ATOM 2716 O O . VAL A 1 333 ? 0.533 -8.946 -16.645 1.00 94.69 333 VAL A O 1
ATOM 2719 N N . ALA A 1 334 ? 1.861 -7.146 -16.436 1.00 94.69 334 ALA A N 1
ATOM 2720 C CA . ALA A 1 334 ? 2.238 -7.428 -15.053 1.00 94.69 334 ALA A CA 1
ATOM 2721 C C . ALA A 1 334 ? 1.025 -7.392 -14.102 1.00 94.69 334 ALA A C 1
ATOM 2723 O O . ALA A 1 334 ? 0.898 -8.249 -13.225 1.00 94.69 334 ALA A O 1
ATOM 2724 N N . LEU A 1 335 ? 0.102 -6.443 -14.284 1.00 94.88 335 LEU A N 1
ATOM 2725 C CA . LEU A 1 335 ? -1.050 -6.263 -13.393 1.00 94.88 335 LEU A CA 1
ATOM 2726 C C . LEU A 1 335 ? -2.263 -7.122 -13.750 1.00 94.88 335 LEU A C 1
ATOM 2728 O O . LEU A 1 335 ? -3.100 -7.350 -12.880 1.00 94.88 335 LEU A O 1
ATOM 2732 N N . VAL A 1 336 ? -2.367 -7.637 -14.978 1.00 94.06 336 VAL A N 1
ATOM 2733 C CA . VAL A 1 336 ? -3.501 -8.477 -15.408 1.00 94.06 336 VAL A CA 1
ATOM 2734 C C . VAL A 1 336 ? -3.690 -9.684 -14.490 1.00 94.06 336 VAL A C 1
ATOM 2736 O O . VAL A 1 336 ? -4.811 -9.944 -14.059 1.00 94.06 336 VAL A O 1
ATOM 2739 N N . GLY A 1 337 ? -2.614 -10.394 -14.138 1.00 91.12 337 GLY A N 1
ATOM 2740 C CA . GLY A 1 337 ? -2.713 -11.571 -13.265 1.00 91.12 337 GLY A CA 1
ATOM 2741 C C . GLY A 1 337 ? -3.269 -11.234 -11.879 1.00 91.12 337 GLY A C 1
ATOM 2742 O O . GLY A 1 337 ? -4.083 -11.969 -11.323 1.00 91.12 337 GLY A O 1
ATOM 2743 N N . ASP A 1 338 ? -2.883 -10.078 -11.349 1.00 91.62 338 ASP A N 1
ATOM 2744 C CA . ASP A 1 338 ? -3.358 -9.591 -10.062 1.00 91.62 338 ASP A CA 1
ATOM 2745 C C . ASP A 1 338 ? -4.809 -9.077 -10.127 1.00 91.62 338 ASP A C 1
ATOM 2747 O O . ASP A 1 338 ? -5.623 -9.392 -9.258 1.00 91.62 338 ASP A O 1
ATOM 2751 N N . PHE A 1 339 ? -5.172 -8.371 -11.200 1.00 93.06 339 PHE A N 1
ATOM 2752 C CA . PHE A 1 339 ? -6.545 -7.939 -11.457 1.00 93.06 339 PHE A CA 1
ATOM 2753 C C . PHE A 1 339 ? -7.507 -9.129 -11.570 1.00 93.06 339 PHE A C 1
ATOM 2755 O O . PHE A 1 339 ? -8.573 -9.124 -10.953 1.00 93.06 339 PHE A O 1
ATOM 2762 N N . LEU A 1 340 ? -7.117 -10.173 -12.309 1.00 93.38 340 LEU A N 1
ATOM 2763 C CA . LEU A 1 340 ? -7.901 -11.401 -12.439 1.00 93.38 340 LEU A CA 1
ATOM 2764 C C . LEU A 1 340 ? -8.059 -12.107 -11.094 1.00 93.38 340 LEU A C 1
ATOM 2766 O O . LEU A 1 340 ? -9.165 -12.514 -10.751 1.00 93.38 340 LEU A O 1
ATOM 2770 N N . PHE A 1 341 ? -6.986 -12.208 -10.306 1.00 91.81 341 PHE A N 1
ATOM 2771 C CA . PHE A 1 341 ? -7.056 -12.810 -8.978 1.00 91.81 341 PHE A CA 1
ATOM 2772 C C . PHE A 1 341 ? -8.020 -12.058 -8.055 1.00 91.81 341 PHE A C 1
ATOM 2774 O O . PHE A 1 341 ? -8.885 -12.679 -7.439 1.00 91.81 341 PHE A O 1
ATOM 2781 N N . LEU A 1 342 ? -7.923 -10.726 -7.997 1.00 90.50 342 LEU A N 1
ATOM 2782 C CA . LEU A 1 342 ? -8.827 -9.895 -7.197 1.00 90.50 342 LEU A CA 1
ATOM 2783 C C . LEU A 1 342 ? -10.280 -9.991 -7.686 1.00 90.50 342 LEU A C 1
ATOM 2785 O O . LEU A 1 342 ? -11.197 -10.036 -6.866 1.00 90.50 342 LEU A O 1
ATOM 2789 N N . GLY A 1 343 ? -10.494 -10.058 -9.003 1.00 91.38 343 GLY A N 1
ATOM 2790 C CA . GLY A 1 343 ? -11.814 -10.236 -9.611 1.00 91.38 343 GLY A CA 1
ATOM 2791 C C . GLY A 1 343 ? -12.444 -11.586 -9.265 1.00 91.38 343 GLY A C 1
ATOM 2792 O O . GLY A 1 343 ? -13.558 -11.630 -8.747 1.00 91.38 343 GLY A O 1
ATOM 2793 N N . VAL A 1 344 ? -11.705 -12.683 -9.468 1.00 93.44 344 VAL A N 1
ATOM 2794 C CA . VAL A 1 344 ? -12.134 -14.050 -9.119 1.00 93.44 344 VAL A CA 1
ATOM 2795 C C . VAL A 1 344 ? -12.403 -14.155 -7.622 1.00 93.44 344 VAL A C 1
ATOM 2797 O O . VAL A 1 344 ? -13.443 -14.668 -7.212 1.00 93.44 344 VAL A O 1
ATOM 2800 N N . GLN A 1 345 ? -11.507 -13.622 -6.792 1.00 91.44 345 GLN A N 1
ATOM 2801 C CA . GLN A 1 345 ? -11.699 -13.610 -5.350 1.00 91.44 345 GLN A CA 1
ATOM 2802 C C . GLN A 1 345 ? -12.987 -12.876 -4.972 1.00 91.44 345 GLN A C 1
ATOM 2804 O O . GLN A 1 345 ? -13.773 -13.401 -4.192 1.00 91.44 345 GLN A O 1
ATOM 2809 N N . ARG A 1 346 ? -13.230 -11.688 -5.531 1.00 91.62 346 ARG A N 1
ATOM 2810 C CA . ARG A 1 346 ? -14.422 -10.898 -5.213 1.00 91.62 346 ARG A CA 1
ATOM 2811 C C . ARG A 1 346 ? -15.717 -11.558 -5.691 1.00 91.62 346 ARG A C 1
ATOM 2813 O O . ARG A 1 346 ? -16.729 -11.430 -5.016 1.00 91.62 346 ARG A O 1
ATOM 2820 N N . TRP A 1 347 ? -15.699 -12.253 -6.826 1.00 91.31 347 TRP A N 1
ATOM 2821 C CA . TRP A 1 347 ? -16.890 -12.919 -7.360 1.00 91.31 347 TRP A CA 1
ATOM 2822 C C . TRP A 1 347 ? -17.238 -14.221 -6.639 1.00 91.31 347 TRP A C 1
ATOM 2824 O O . TRP A 1 347 ? -18.408 -14.451 -6.349 1.00 91.31 347 TRP A O 1
ATOM 2834 N N . PHE A 1 348 ? -16.250 -15.070 -6.345 1.00 92.38 348 PHE A N 1
ATOM 2835 C CA . PHE A 1 348 ? -16.506 -16.393 -5.762 1.00 92.38 348 PHE A CA 1
ATOM 2836 C C . PHE A 1 348 ? -16.386 -16.423 -4.235 1.00 92.38 348 PHE A C 1
ATOM 2838 O O . PHE A 1 348 ? -17.084 -17.192 -3.579 1.00 92.38 348 PHE A O 1
ATOM 2845 N N . PHE A 1 349 ? -15.514 -15.593 -3.657 1.00 91.25 349 PHE A N 1
ATOM 2846 C CA . PHE A 1 349 ? -15.213 -15.576 -2.222 1.00 91.25 349 PHE A CA 1
ATOM 2847 C C . PHE A 1 349 ? -15.153 -14.137 -1.671 1.00 91.25 349 PHE A C 1
ATOM 2849 O O . PHE A 1 349 ? -14.097 -13.709 -1.181 1.00 91.25 349 PHE A O 1
ATOM 2856 N N . PRO A 1 350 ? -16.260 -13.370 -1.755 1.00 90.75 350 PRO A N 1
ATOM 2857 C CA . PRO A 1 350 ? -16.291 -11.992 -1.283 1.00 90.75 350 PRO A CA 1
ATOM 2858 C C . PRO A 1 350 ? -16.068 -11.911 0.230 1.00 90.75 350 PRO A C 1
ATOM 2860 O O . PRO A 1 350 ? -16.539 -12.748 1.002 1.00 90.75 350 PRO A O 1
ATOM 2863 N N . TYR A 1 351 ? -15.376 -10.861 0.666 1.00 89.12 351 TYR A N 1
ATOM 2864 C CA . TYR A 1 351 ? -15.277 -10.533 2.088 1.00 89.12 351 TYR A CA 1
ATOM 2865 C C . TYR A 1 351 ? -16.561 -9.874 2.606 1.00 89.12 351 TYR A C 1
ATOM 2867 O O . TYR A 1 351 ? -17.253 -9.181 1.858 1.00 89.12 351 TYR A O 1
ATOM 2875 N N . ASP A 1 352 ? -16.813 -9.978 3.914 1.00 90.12 352 ASP A N 1
ATOM 2876 C CA . ASP A 1 352 ? -18.007 -9.418 4.567 1.00 90.12 352 ASP A CA 1
ATOM 2877 C C . ASP A 1 352 ? -18.176 -7.913 4.261 1.00 90.12 352 ASP A C 1
ATOM 2879 O O . ASP A 1 352 ? -19.277 -7.432 3.986 1.00 90.12 352 ASP A O 1
ATOM 2883 N N . TYR A 1 353 ? -17.070 -7.157 4.233 1.00 89.00 353 TYR A N 1
ATOM 2884 C CA . TYR A 1 353 ? -17.101 -5.730 3.891 1.00 89.00 353 TYR A CA 1
ATOM 2885 C C . TYR A 1 353 ? -17.452 -5.452 2.424 1.00 89.00 353 TYR A C 1
ATOM 2887 O O . TYR A 1 353 ? -18.083 -4.435 2.145 1.00 89.00 353 TYR A O 1
ATOM 2895 N N . GLN A 1 354 ? -17.079 -6.332 1.491 1.00 91.19 354 GLN A N 1
ATOM 2896 C CA . GLN A 1 354 ? -17.390 -6.172 0.065 1.00 91.19 354 GLN A CA 1
ATOM 2897 C C . GLN A 1 354 ? -18.882 -6.390 -0.187 1.00 91.19 354 GLN A C 1
ATOM 2899 O O . GLN A 1 354 ? -19.501 -5.615 -0.912 1.00 91.19 354 GLN A O 1
ATOM 2904 N N . ILE A 1 355 ? -19.479 -7.372 0.494 1.00 91.50 355 ILE A N 1
ATOM 2905 C CA . ILE A 1 355 ? -20.925 -7.622 0.449 1.00 91.50 355 ILE A CA 1
ATOM 2906 C C . ILE A 1 355 ? -21.685 -6.391 0.959 1.00 91.50 355 ILE A C 1
ATOM 2908 O O . ILE A 1 355 ? -22.620 -5.916 0.319 1.00 91.50 355 ILE A O 1
ATOM 2912 N N . ILE A 1 356 ? -21.252 -5.811 2.084 1.00 90.38 356 ILE A N 1
ATOM 2913 C CA . ILE A 1 356 ? -21.897 -4.617 2.652 1.00 90.38 356 ILE A CA 1
ATOM 2914 C C . ILE A 1 356 ? -21.761 -3.405 1.723 1.00 90.38 356 ILE A C 1
ATOM 2916 O O . ILE A 1 356 ? -22.730 -2.654 1.573 1.00 90.38 356 ILE A O 1
ATOM 2920 N N . GLN A 1 357 ? -20.599 -3.227 1.083 1.00 89.31 357 GLN A N 1
ATOM 2921 C CA . GLN A 1 357 ? -20.396 -2.191 0.064 1.00 89.31 357 GLN A CA 1
ATOM 2922 C C . GLN A 1 357 ? -21.350 -2.359 -1.122 1.00 89.31 357 GLN A C 1
ATOM 2924 O O . GLN A 1 357 ? -21.838 -1.364 -1.649 1.00 89.31 357 GLN A O 1
ATOM 2929 N N . GLU A 1 358 ? -21.617 -3.594 -1.545 1.00 89.56 358 GLU A N 1
ATOM 2930 C CA . GLU A 1 358 ? -22.515 -3.882 -2.665 1.00 89.56 358 GLU A CA 1
ATOM 2931 C C . GLU A 1 358 ? -23.982 -3.648 -2.301 1.00 89.56 358 GLU A C 1
ATOM 2933 O O . GLU A 1 358 ? -24.692 -3.001 -3.070 1.00 89.56 358 GLU A O 1
ATOM 2938 N N . ILE A 1 359 ? -24.406 -4.058 -1.101 1.00 89.50 359 ILE A N 1
ATOM 2939 C CA . ILE A 1 359 ? -25.764 -3.804 -0.590 1.00 89.50 359 ILE A CA 1
ATOM 2940 C C . ILE A 1 359 ? -26.054 -2.298 -0.525 1.00 89.50 359 ILE A C 1
ATOM 2942 O O . ILE A 1 359 ? -27.118 -1.856 -0.944 1.00 89.50 359 ILE A O 1
ATOM 2946 N N . HIS A 1 360 ? -25.102 -1.495 -0.038 1.00 86.25 360 HIS A N 1
ATOM 2947 C CA . HIS A 1 360 ? -25.297 -0.051 0.161 1.00 86.25 360 HIS A CA 1
ATOM 2948 C C . HIS A 1 360 ? -24.721 0.782 -0.993 1.00 86.25 360 HIS A C 1
ATOM 2950 O O . HIS A 1 360 ? -24.507 1.983 -0.842 1.00 86.25 360 HIS A O 1
ATOM 2956 N N . ARG A 1 361 ? -24.467 0.173 -2.161 1.00 79.62 361 ARG A N 1
ATOM 2957 C CA . ARG A 1 361 ? -23.871 0.863 -3.319 1.00 79.62 361 ARG A CA 1
ATOM 2958 C C . ARG A 1 361 ? -24.739 2.013 -3.836 1.00 79.62 361 ARG A C 1
ATOM 2960 O O . ARG A 1 361 ? -24.202 2.987 -4.355 1.00 79.62 361 ARG A O 1
ATOM 2967 N N . GLN A 1 362 ? -26.060 1.865 -3.739 1.00 71.81 362 GLN A N 1
ATOM 2968 C CA . GLN A 1 362 ? -27.045 2.826 -4.249 1.00 71.81 362 GLN A CA 1
ATOM 2969 C C . GLN A 1 362 ? -27.523 3.824 -3.189 1.00 71.81 362 GLN A C 1
ATOM 2971 O O . GLN A 1 362 ? -28.168 4.811 -3.535 1.00 71.81 362 GLN A O 1
ATOM 2976 N N . GLU A 1 363 ? -27.211 3.597 -1.910 1.00 71.19 363 GLU A N 1
ATOM 2977 C CA . GLU A 1 363 ? -27.580 4.545 -0.867 1.00 71.19 363 GLU A CA 1
ATOM 2978 C C . GLU A 1 363 ? -26.658 5.771 -0.953 1.00 71.19 363 GLU A C 1
ATOM 2980 O O . GLU A 1 363 ? -25.428 5.625 -0.916 1.00 71.19 363 GLU A O 1
ATOM 2985 N N . PRO A 1 364 ? -27.203 6.997 -1.065 1.00 57.53 364 PRO A N 1
ATOM 2986 C CA . PRO A 1 364 ? -26.382 8.190 -0.966 1.00 57.53 364 PRO A CA 1
ATOM 2987 C C . PRO A 1 364 ? -25.671 8.169 0.388 1.00 57.53 364 PRO A C 1
ATOM 2989 O O . PRO A 1 364 ? -26.270 7.863 1.420 1.00 57.53 364 PRO A O 1
ATOM 2992 N N . ASN A 1 365 ? -24.366 8.451 0.376 1.00 54.78 365 ASN A N 1
ATOM 2993 C CA . ASN A 1 365 ? -23.501 8.391 1.550 1.00 54.78 365 ASN A CA 1
ATOM 2994 C C . ASN A 1 365 ? -23.882 9.531 2.518 1.00 54.78 365 ASN A C 1
ATOM 2996 O O . ASN A 1 365 ? -23.220 10.566 2.599 1.00 54.78 365 ASN A O 1
ATOM 3000 N N . ASN A 1 366 ? -24.988 9.345 3.238 1.00 46.28 366 ASN A N 1
ATOM 3001 C CA . ASN A 1 366 ? -25.639 10.292 4.136 1.00 46.28 366 ASN A CA 1
ATOM 3002 C C . ASN A 1 366 ? -24.879 10.398 5.467 1.00 46.28 366 ASN A C 1
ATOM 3004 O O . ASN A 1 366 ? -25.467 10.348 6.544 1.00 46.28 366 ASN A O 1
ATOM 3008 N N . GLY A 1 367 ? -23.553 10.563 5.411 1.00 45.72 367 GLY A N 1
ATOM 3009 C CA . GLY A 1 367 ? -22.703 10.724 6.595 1.00 45.72 367 GLY A CA 1
ATOM 3010 C C . GLY A 1 367 ? -23.094 11.921 7.471 1.00 45.72 367 GLY A C 1
ATOM 3011 O O . GLY A 1 367 ? -22.752 11.940 8.647 1.00 45.72 367 GLY A O 1
ATOM 3012 N N . CYS A 1 368 ? -23.846 12.879 6.914 1.00 36.78 368 CYS A N 1
ATOM 3013 C CA . CYS A 1 368 ? -24.435 14.007 7.639 1.00 36.78 368 CYS A CA 1
ATOM 3014 C C . CYS A 1 368 ? -25.976 13.925 7.742 1.00 36.78 368 CYS A C 1
ATOM 3016 O O . CYS A 1 368 ? -26.546 14.354 8.739 1.00 36.78 368 CYS A O 1
ATOM 3018 N N . ALA A 1 369 ? -26.662 13.330 6.757 1.00 36.28 369 ALA A N 1
ATOM 3019 C CA . ALA A 1 369 ? -28.128 13.302 6.709 1.00 36.28 369 ALA A CA 1
ATOM 3020 C C . ALA A 1 369 ? -28.773 12.142 7.499 1.00 36.28 369 ALA A C 1
ATOM 3022 O O . ALA A 1 369 ? -29.886 12.285 7.989 1.00 36.28 369 ALA A O 1
ATOM 3023 N N . GLY A 1 370 ? -28.076 11.023 7.726 1.00 36.69 370 GLY A N 1
ATOM 3024 C CA . GLY A 1 370 ? -28.639 9.891 8.479 1.00 36.69 370 GLY A CA 1
ATOM 3025 C C . GLY A 1 370 ? -28.794 10.156 9.983 1.00 36.69 370 GLY A C 1
ATOM 3026 O O . GLY A 1 370 ? -29.596 9.507 10.648 1.00 36.69 370 GLY A O 1
ATOM 3027 N N . LEU A 1 371 ? -28.064 11.139 10.528 1.00 38.59 371 LEU A N 1
ATOM 3028 C CA . LEU A 1 371 ? -28.283 11.610 11.901 1.00 38.59 371 LEU A CA 1
ATOM 3029 C C . LEU A 1 371 ? -29.521 12.521 12.007 1.00 38.59 371 LEU A C 1
ATOM 3031 O O . LEU A 1 371 ? -30.034 12.709 13.106 1.00 38.59 371 LEU A O 1
ATOM 3035 N N . LEU A 1 372 ? -29.995 13.066 10.878 1.00 42.50 372 LEU A N 1
ATOM 3036 C CA . LEU A 1 372 ? -31.214 13.874 10.796 1.00 42.50 372 LEU A CA 1
ATOM 3037 C C . LEU A 1 372 ? -32.472 13.004 10.653 1.00 42.50 372 LEU A C 1
ATOM 3039 O O . LEU A 1 372 ? -33.508 13.373 11.192 1.00 42.50 372 LEU A O 1
ATOM 3043 N N . GLU A 1 373 ? -32.397 11.825 10.025 1.00 39.00 373 GLU A N 1
ATOM 3044 C CA . GLU A 1 373 ? -33.577 10.955 9.850 1.00 39.00 373 GLU A CA 1
ATOM 3045 C C . GLU A 1 373 ? -33.988 10.179 11.110 1.00 39.00 373 GLU A C 1
ATOM 3047 O O . GLU A 1 373 ? -35.176 9.927 11.305 1.00 39.00 373 GLU A O 1
ATOM 3052 N N . ILE A 1 374 ? -33.062 9.900 12.040 1.00 38.09 374 ILE A N 1
ATOM 3053 C CA . ILE A 1 374 ? -33.433 9.432 13.397 1.00 38.09 374 ILE A CA 1
ATOM 3054 C C . ILE A 1 374 ? -34.179 10.549 14.173 1.00 38.09 374 ILE A C 1
ATOM 3056 O O . ILE A 1 374 ? -34.819 10.293 15.190 1.00 38.09 374 ILE A O 1
ATOM 3060 N N . GLY A 1 375 ? -34.155 11.787 13.664 1.00 40.38 375 GLY A N 1
ATOM 3061 C CA . GLY A 1 375 ? -34.804 12.972 14.219 1.00 40.38 375 GLY A CA 1
ATOM 3062 C C . GLY A 1 375 ? -36.156 13.350 13.603 1.00 40.38 375 GLY A C 1
ATOM 3063 O O . GLY A 1 375 ? -36.615 14.460 13.853 1.00 40.38 375 GLY A O 1
ATOM 3064 N N . ASN A 1 376 ? -36.847 12.484 12.853 1.00 45.41 376 ASN A N 1
ATOM 3065 C CA . ASN A 1 376 ? -38.207 12.816 12.379 1.00 45.41 376 ASN A CA 1
ATOM 3066 C C . ASN A 1 376 ? -39.302 12.744 13.470 1.00 45.41 376 ASN A C 1
ATOM 3068 O O . ASN A 1 376 ? -40.482 12.926 13.183 1.00 45.41 376 ASN A O 1
ATOM 3072 N N . GLN A 1 377 ? -38.918 12.567 14.739 1.00 49.81 377 GLN A N 1
ATOM 3073 C CA . GLN A 1 377 ? -39.735 12.909 15.910 1.00 49.81 377 GLN A CA 1
ATOM 3074 C C . GLN A 1 377 ? -38.908 13.711 16.926 1.00 49.81 377 GLN A C 1
ATOM 3076 O O . GLN A 1 377 ? -38.723 13.304 18.071 1.00 49.81 377 GLN A O 1
ATOM 3081 N N . LEU A 1 378 ? -38.363 14.855 16.511 1.00 53.22 378 LEU A N 1
ATOM 3082 C CA . LEU A 1 378 ? -37.811 15.818 17.465 1.00 53.22 378 LEU A CA 1
ATOM 3083 C C . LEU A 1 378 ? -38.935 16.291 18.395 1.00 53.22 378 LEU A C 1
ATOM 3085 O O . LEU A 1 378 ? -39.952 16.819 17.942 1.00 53.22 378 LEU A O 1
ATOM 3089 N N . THR A 1 379 ? -38.756 16.117 19.706 1.00 59.78 379 THR A N 1
ATOM 3090 C CA . THR A 1 379 ? -39.655 16.750 20.675 1.00 59.78 379 THR A CA 1
ATOM 3091 C C . THR A 1 379 ? -39.591 18.277 20.501 1.00 59.78 379 THR A C 1
ATOM 3093 O O . THR A 1 379 ? -38.561 18.799 20.061 1.00 59.78 379 THR A O 1
ATOM 3096 N N . PRO A 1 380 ? -40.639 19.043 20.867 1.00 60.84 380 PRO A N 1
ATOM 3097 C CA . PRO A 1 380 ? -40.646 20.502 20.697 1.00 60.84 380 PRO A CA 1
ATOM 3098 C C . PRO A 1 380 ? -39.426 21.203 21.320 1.00 60.84 380 PRO A C 1
ATOM 3100 O O . PRO A 1 380 ? -39.000 22.261 20.859 1.00 60.84 380 PRO A O 1
ATOM 3103 N N . ASN A 1 381 ? -38.835 20.595 22.353 1.00 55.78 381 ASN A N 1
ATOM 3104 C CA . ASN A 1 381 ? -37.641 21.097 23.028 1.00 55.78 381 ASN A CA 1
ATOM 3105 C C . ASN A 1 381 ? -36.351 20.847 22.228 1.00 55.78 381 ASN A C 1
ATOM 3107 O O . ASN A 1 381 ? -35.474 21.712 22.217 1.00 55.78 381 ASN A O 1
ATOM 3111 N N . ASP A 1 382 ? -36.251 19.719 21.523 1.00 60.47 382 ASP A N 1
ATOM 3112 C CA . ASP A 1 382 ? -35.092 19.387 20.689 1.00 60.47 382 ASP A CA 1
ATOM 3113 C C . ASP A 1 382 ? -35.103 20.170 19.367 1.00 60.47 382 ASP A C 1
ATOM 3115 O O . ASP A 1 382 ? -34.060 20.612 18.890 1.00 60.47 382 ASP A O 1
ATOM 3119 N N . ALA A 1 383 ? -36.289 20.452 18.818 1.00 60.00 383 ALA A N 1
ATOM 3120 C CA . ALA A 1 383 ? -36.434 21.374 17.689 1.00 60.00 383 ALA A CA 1
ATOM 3121 C C . ALA A 1 383 ? -35.967 22.797 18.057 1.00 60.00 383 ALA A C 1
ATOM 3123 O O . ALA A 1 383 ? -35.332 23.490 17.259 1.00 60.00 383 ALA A O 1
ATOM 3124 N N . ARG A 1 384 ? -36.225 23.223 19.302 1.00 57.38 384 ARG A N 1
ATOM 3125 C CA . ARG A 1 384 ? -35.810 24.537 19.810 1.00 57.38 384 ARG A CA 1
ATOM 3126 C C . ARG A 1 384 ? -34.299 24.620 20.030 1.00 57.38 384 ARG A C 1
ATOM 3128 O O . ARG A 1 384 ? -33.703 25.642 19.701 1.00 57.38 384 ARG A O 1
ATOM 3135 N N . SER A 1 385 ? -33.668 23.561 20.542 1.00 58.09 385 SER A N 1
ATOM 3136 C CA . SER A 1 385 ? -32.207 23.508 20.703 1.00 58.09 385 SER A CA 1
ATOM 3137 C C . SER A 1 385 ? -31.485 23.472 19.350 1.00 58.09 385 SER A C 1
ATOM 3139 O O . SER A 1 385 ? -30.466 24.143 19.180 1.00 58.09 385 SER A O 1
ATOM 3141 N N . PHE A 1 386 ? -32.062 22.789 18.357 1.00 63.59 386 PHE A N 1
ATOM 3142 C CA . PHE A 1 386 ? -31.567 22.776 16.983 1.00 63.59 386 PHE A CA 1
ATOM 3143 C C . PHE A 1 386 ? -31.688 24.146 16.298 1.00 63.59 386 PHE A C 1
ATOM 3145 O O . PHE A 1 386 ? -30.723 24.613 15.696 1.00 63.59 386 PHE A O 1
ATOM 3152 N N . GLY A 1 387 ? -32.815 24.847 16.473 1.00 61.62 387 GLY A N 1
ATOM 3153 C CA . GLY A 1 387 ? -32.977 26.224 15.989 1.00 61.62 387 GLY A CA 1
ATOM 3154 C C . GLY A 1 387 ? -31.956 27.196 16.596 1.00 61.62 387 GLY A C 1
ATOM 3155 O O . GLY A 1 387 ? -31.460 28.088 15.914 1.00 61.62 387 GLY A O 1
ATOM 3156 N N . VAL A 1 388 ? -31.560 26.979 17.855 1.00 60.44 388 VAL A N 1
ATOM 3157 C CA . VAL A 1 388 ? -30.492 27.753 18.513 1.00 60.44 388 VAL A CA 1
ATOM 3158 C C . VAL A 1 388 ? -29.101 27.394 17.968 1.00 60.44 388 VAL A C 1
ATOM 3160 O O . VAL A 1 388 ? -28.241 28.270 17.889 1.00 60.44 388 VAL A O 1
ATOM 3163 N N . ALA A 1 389 ? -28.871 26.143 17.557 1.00 56.72 389 ALA A N 1
ATOM 3164 C CA . ALA A 1 389 ? -27.614 25.704 16.943 1.00 56.72 389 ALA A CA 1
ATOM 3165 C C . ALA A 1 389 ? -27.420 26.221 15.505 1.00 56.72 389 ALA A C 1
ATOM 3167 O O . ALA A 1 389 ? -26.281 26.328 15.051 1.00 56.72 389 ALA A O 1
ATOM 3168 N N . GLN A 1 390 ? -28.510 26.559 14.809 1.00 58.41 390 GLN A N 1
ATOM 3169 C CA . GLN A 1 390 ? -28.489 27.168 13.474 1.00 58.41 390 GLN A CA 1
ATOM 3170 C C . GLN A 1 390 ? -28.240 28.684 13.483 1.00 58.41 390 GLN A C 1
ATOM 3172 O O . GLN A 1 390 ? -28.048 29.271 12.418 1.00 58.41 390 GLN A O 1
ATOM 3177 N N . LEU A 1 391 ? -28.225 29.333 14.654 1.00 58.41 391 LEU A N 1
ATOM 3178 C CA . LEU A 1 391 ? -27.875 30.750 14.738 1.00 58.41 391 LEU A CA 1
ATOM 3179 C C . LEU A 1 391 ? -26.435 30.964 14.234 1.00 58.41 391 LEU A C 1
ATOM 3181 O O . LEU A 1 391 ? -25.551 30.167 14.567 1.00 58.41 391 LEU A O 1
ATOM 3185 N N . PRO A 1 392 ? -26.180 32.026 13.448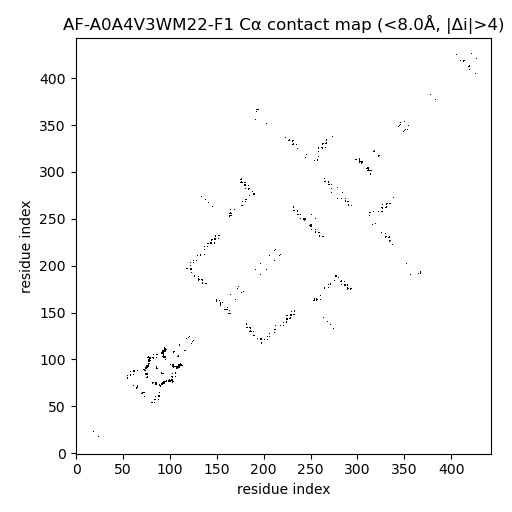 1.00 43.78 392 PRO A N 1
ATOM 3186 C CA . PRO A 1 392 ? -24.878 32.261 12.839 1.00 43.78 392 PRO A CA 1
ATOM 3187 C C . PRO A 1 392 ? -23.782 32.309 13.909 1.00 43.78 392 PRO A C 1
ATOM 3189 O O . PRO A 1 392 ? -23.829 33.112 14.842 1.00 43.78 392 PRO A O 1
ATOM 3192 N N . ARG A 1 393 ? -22.799 31.413 13.779 1.00 51.72 393 ARG A N 1
ATOM 3193 C CA . ARG A 1 393 ? -21.571 31.429 14.576 1.00 51.72 393 ARG A CA 1
ATOM 3194 C C . ARG A 1 393 ? -20.607 32.429 13.952 1.00 51.72 393 ARG A C 1
ATOM 3196 O O . ARG A 1 393 ? -20.328 32.361 12.758 1.00 51.72 393 ARG A O 1
ATOM 3203 N N . GLU A 1 394 ? -20.103 33.350 14.761 1.00 44.44 394 GLU A N 1
ATOM 3204 C CA . GLU A 1 394 ? -19.010 34.232 14.364 1.00 44.44 394 GLU A CA 1
ATOM 3205 C C . GLU A 1 394 ? -17.748 33.358 14.220 1.00 44.44 394 GLU A C 1
ATOM 3207 O O . GLU A 1 394 ? -17.265 32.799 15.202 1.00 44.44 394 GLU A O 1
ATOM 3212 N N . ASN A 1 395 ? -17.248 33.158 12.994 1.00 39.66 395 ASN A N 1
ATOM 3213 C CA . ASN A 1 395 ? -15.946 32.521 12.781 1.00 39.66 395 ASN A CA 1
ATOM 3214 C C . ASN A 1 395 ? -14.869 33.518 13.223 1.00 39.66 395 ASN A C 1
ATOM 3216 O O . ASN A 1 395 ? -14.556 34.456 12.486 1.00 39.66 395 ASN A O 1
ATOM 3220 N N . SER A 1 396 ? -14.311 33.339 14.419 1.00 40.75 396 SER A N 1
ATOM 3221 C CA . SER A 1 396 ? -13.189 34.159 14.864 1.00 40.75 396 SER A CA 1
ATOM 3222 C C . SER A 1 396 ? -11.954 33.851 14.006 1.00 40.75 396 SER A C 1
ATOM 3224 O O . SER A 1 396 ? -11.624 32.703 13.710 1.00 40.75 396 SER A O 1
ATOM 3226 N N . ARG A 1 397 ? -11.267 34.903 13.551 1.00 39.06 397 ARG A N 1
ATOM 3227 C CA . ARG A 1 397 ? -10.076 34.824 12.684 1.00 39.06 397 ARG A CA 1
ATOM 3228 C C . ARG A 1 397 ? -8.793 34.405 13.423 1.00 39.06 397 ARG A C 1
ATOM 3230 O O . ARG A 1 397 ? -7.712 34.550 12.862 1.00 39.06 397 ARG A O 1
ATOM 3237 N N . HIS A 1 398 ? -8.875 33.900 14.655 1.00 35.09 398 HIS A N 1
ATOM 3238 C CA . HIS A 1 398 ? -7.695 33.638 15.480 1.00 35.09 398 HIS A CA 1
ATOM 3239 C C . HIS A 1 398 ? -7.382 32.139 15.579 1.00 35.09 398 HIS A C 1
ATOM 3241 O O . HIS A 1 398 ? -8.193 31.335 16.034 1.00 35.09 398 HIS A O 1
ATOM 3247 N N . THR A 1 399 ? -6.183 31.756 15.143 1.00 38.53 399 THR A N 1
ATOM 3248 C CA . THR A 1 399 ? -5.657 30.393 15.236 1.00 38.53 399 THR A CA 1
ATOM 3249 C C . THR A 1 399 ? -5.170 30.099 16.651 1.00 38.53 399 THR A C 1
ATOM 3251 O O . THR A 1 399 ? -4.307 30.809 17.161 1.00 38.53 399 THR A O 1
ATOM 3254 N N . GLY A 1 400 ? -5.658 29.005 17.234 1.00 37.47 400 GLY A N 1
ATOM 3255 C CA . GLY A 1 400 ? -5.057 28.371 18.407 1.00 37.47 400 GLY A CA 1
ATOM 3256 C C . GLY A 1 400 ? -5.754 28.701 19.725 1.00 37.47 400 GLY A C 1
ATOM 3257 O O . GLY A 1 400 ? -5.699 29.827 20.195 1.00 37.47 400 GLY A O 1
ATOM 3258 N N . PHE A 1 401 ? -6.354 27.662 20.313 1.00 44.56 401 PHE A N 1
ATOM 3259 C CA . PHE A 1 401 ? -6.774 27.553 21.714 1.00 44.56 401 PHE A CA 1
ATOM 3260 C C . PHE A 1 401 ? -7.564 28.736 22.291 1.00 44.56 401 PHE A C 1
ATOM 3262 O O . PHE A 1 401 ? -7.010 29.692 22.827 1.00 44.56 401 PHE A O 1
ATOM 3269 N N . SER A 1 402 ? -8.893 28.619 22.307 1.00 35.62 402 SER A N 1
ATOM 3270 C CA . SER A 1 402 ? -9.731 29.453 23.172 1.00 35.62 402 SER A CA 1
ATOM 3271 C C . SER A 1 402 ? -10.935 28.661 23.672 1.00 35.62 402 SER A C 1
ATOM 3273 O O . SER A 1 402 ? -11.633 27.997 22.909 1.00 35.62 402 SER A O 1
ATOM 3275 N N . PHE A 1 403 ? -11.126 28.704 24.988 1.00 35.62 403 PHE A N 1
ATOM 3276 C CA . PHE A 1 403 ? -12.300 28.214 25.695 1.00 35.62 403 PHE A CA 1
ATOM 3277 C C . PHE A 1 403 ? -13.523 29.044 25.276 1.00 35.62 403 PHE A C 1
ATOM 3279 O O . PHE A 1 403 ? -13.744 30.135 25.797 1.00 35.62 403 PHE A O 1
ATOM 3286 N N . ASP A 1 404 ? -14.339 28.518 24.365 1.00 41.09 404 ASP A N 1
ATOM 3287 C CA . ASP A 1 404 ? -15.644 29.092 24.017 1.00 41.09 404 ASP A CA 1
ATOM 3288 C C . ASP A 1 404 ? -16.675 28.799 25.121 1.00 41.09 404 ASP A C 1
ATOM 3290 O O . ASP A 1 404 ? -17.583 27.978 24.971 1.00 41.09 404 ASP A O 1
ATOM 3294 N N . SER A 1 405 ? -16.542 29.483 26.259 1.00 42.59 405 SER A N 1
ATOM 3295 C CA . SER A 1 405 ? -17.651 29.643 27.202 1.00 42.59 405 SER A CA 1
ATOM 3296 C C . SER A 1 405 ? -18.387 30.953 26.898 1.00 42.59 405 SER A C 1
ATOM 3298 O O . SER A 1 405 ? -17.750 32.006 26.798 1.00 42.59 405 SER A O 1
ATOM 3300 N N . PRO A 1 406 ? -19.726 30.929 26.761 1.00 43.91 406 PRO A N 1
ATOM 3301 C CA . PRO A 1 406 ? -20.515 32.126 26.488 1.00 43.91 406 PRO A CA 1
ATOM 3302 C C . PRO A 1 406 ? -20.384 33.110 27.659 1.00 43.91 406 PRO A C 1
ATOM 3304 O O . PRO A 1 406 ? -20.926 32.868 28.735 1.00 43.91 406 PRO A O 1
ATOM 3307 N N . GLY A 1 407 ? -19.641 34.200 27.451 1.00 50.50 407 GLY A N 1
ATOM 3308 C CA . GLY A 1 407 ? -19.423 35.254 28.448 1.00 50.50 407 GLY A CA 1
ATOM 3309 C C . GLY A 1 407 ? -17.977 35.741 28.592 1.00 50.50 407 GLY A C 1
ATOM 3310 O O . GLY A 1 407 ? -17.768 36.740 29.278 1.00 50.50 407 GLY A O 1
ATOM 3311 N N . TYR A 1 408 ? -16.999 35.094 27.946 1.00 52.31 408 TYR A N 1
ATOM 3312 C CA . TYR A 1 408 ? -15.575 35.436 28.085 1.00 52.31 408 TYR A CA 1
ATOM 3313 C C . TYR A 1 408 ? -15.279 36.919 27.790 1.00 52.31 408 TYR A C 1
ATOM 3315 O O . TYR A 1 408 ? -14.720 37.610 28.637 1.00 52.31 408 TYR A O 1
ATOM 3323 N N . GLU A 1 409 ? -15.737 37.450 26.652 1.00 53.59 409 GLU A N 1
ATOM 3324 C CA . GLU A 1 409 ? -15.487 38.857 26.294 1.00 53.59 409 GLU A CA 1
ATOM 3325 C C . GLU A 1 409 ? -16.204 39.847 27.225 1.00 53.59 409 GLU A C 1
ATOM 3327 O O . GLU A 1 409 ? -15.631 40.862 27.619 1.00 53.59 409 GLU A O 1
ATOM 3332 N N . SER A 1 410 ? -17.431 39.529 27.653 1.00 59.66 410 SER A N 1
ATOM 3333 C CA . SER A 1 410 ? -18.194 40.380 28.576 1.00 59.66 410 SER A CA 1
ATOM 3334 C C . SER A 1 410 ? -17.608 40.418 29.994 1.00 59.66 410 SER A C 1
ATOM 3336 O O . SER A 1 410 ? -17.742 41.427 30.684 1.00 59.66 410 SER A O 1
ATOM 3338 N N . PHE A 1 411 ? -16.936 39.344 30.424 1.00 54.03 411 PHE A N 1
ATOM 3339 C CA . PHE A 1 411 ? -16.339 39.238 31.755 1.00 54.03 411 PHE A CA 1
ATOM 3340 C C . PHE A 1 411 ? -15.118 40.158 31.897 1.00 54.03 411 PHE A C 1
ATOM 3342 O O . PHE A 1 411 ? -15.052 40.950 32.836 1.00 54.03 411 PHE A O 1
ATOM 3349 N N . PHE A 1 412 ? -14.200 40.138 30.925 1.00 55.97 412 PHE A N 1
ATOM 3350 C CA . PHE A 1 412 ? -13.027 41.020 30.941 1.00 55.97 412 PHE A CA 1
ATOM 3351 C C . PHE A 1 412 ? -13.384 42.482 30.664 1.00 55.97 412 PHE A C 1
ATOM 3353 O O . PHE A 1 412 ? -12.817 43.371 31.298 1.00 55.97 412 PHE A O 1
ATOM 3360 N N . ALA A 1 413 ? -14.367 42.747 29.795 1.00 58.19 413 ALA A N 1
ATOM 3361 C CA . ALA A 1 413 ? -14.867 44.104 29.570 1.00 58.19 413 ALA A CA 1
ATOM 3362 C C . ALA A 1 413 ? -15.491 44.707 30.844 1.00 58.19 413 ALA A C 1
ATOM 3364 O O . ALA A 1 413 ? -15.209 45.856 31.182 1.00 58.19 413 ALA A O 1
ATOM 3365 N N . SER A 1 414 ? -16.253 43.910 31.609 1.00 59.53 414 SER A N 1
ATOM 3366 C CA . SER A 1 414 ? -16.798 44.320 32.911 1.00 59.53 414 SER A CA 1
ATOM 3367 C C . SER A 1 414 ? -15.706 44.586 33.947 1.00 59.53 414 SER A C 1
ATOM 3369 O O . SER A 1 414 ? -15.856 45.487 34.768 1.00 59.53 414 SER A O 1
ATOM 3371 N N . GLN A 1 415 ? -14.618 43.815 33.926 1.00 61.22 415 GLN A N 1
ATOM 3372 C CA . GLN A 1 415 ? -13.499 43.984 34.853 1.00 61.22 415 GLN A CA 1
ATOM 3373 C C . GLN A 1 415 ? -12.635 45.205 34.502 1.00 61.22 415 GLN A C 1
ATOM 3375 O O . GLN A 1 415 ? -12.051 45.823 35.387 1.00 61.22 415 GLN A O 1
ATOM 3380 N N . ALA A 1 416 ? -12.621 45.593 33.224 1.00 69.62 416 ALA A N 1
ATOM 3381 C CA . ALA A 1 416 ? -11.994 46.811 32.719 1.00 69.62 416 ALA A CA 1
ATOM 3382 C C . ALA A 1 416 ? -12.906 48.057 32.784 1.00 69.62 416 ALA A C 1
ATOM 3384 O O . ALA A 1 416 ? -12.493 49.132 32.356 1.00 69.62 416 ALA A O 1
ATOM 3385 N N . GLY A 1 417 ? -14.142 47.935 33.290 1.00 57.25 417 GLY A N 1
ATOM 3386 C CA . GLY A 1 417 ? -15.088 49.052 33.410 1.00 57.25 417 GLY A CA 1
ATOM 3387 C C . GLY A 1 417 ? -15.640 49.574 32.077 1.00 57.25 417 GLY A C 1
ATOM 3388 O O . GLY A 1 417 ? -16.206 50.665 32.035 1.00 57.25 417 GLY A O 1
ATOM 3389 N N . VAL A 1 418 ? -15.490 48.814 30.988 1.00 63.94 418 VAL A N 1
ATOM 3390 C CA . VAL A 1 418 ? -15.961 49.198 29.653 1.00 63.94 418 VAL A CA 1
ATOM 3391 C C . VAL A 1 418 ? -17.360 48.611 29.422 1.00 63.94 418 VAL A C 1
ATOM 3393 O O . VAL A 1 418 ? -17.531 47.392 29.515 1.00 63.94 418 VAL A O 1
ATOM 3396 N N . PRO A 1 419 ? -18.383 49.428 29.106 1.00 51.53 419 PRO A N 1
ATOM 3397 C CA . PRO A 1 419 ? -19.726 48.922 28.847 1.00 51.53 419 PRO A CA 1
ATOM 3398 C C . PRO A 1 419 ? -19.770 48.167 27.510 1.00 51.53 419 PRO A C 1
ATOM 3400 O O . PRO A 1 419 ? -19.727 48.768 26.438 1.00 51.53 419 PRO A O 1
ATOM 3403 N N . ALA A 1 420 ? -19.878 46.837 27.567 1.00 59.41 420 ALA A N 1
ATOM 3404 C CA . ALA A 1 420 ? -20.120 45.994 26.398 1.00 59.41 420 ALA A CA 1
ATOM 3405 C C . ALA A 1 420 ? -21.638 45.786 26.203 1.00 59.41 420 ALA A C 1
ATOM 3407 O O . ALA A 1 420 ? -22.305 45.314 27.129 1.00 59.41 420 ALA A O 1
ATOM 3408 N N . PRO A 1 421 ? -22.223 46.117 25.034 1.00 53.06 421 PRO A N 1
ATOM 3409 C CA . PRO A 1 421 ? -23.653 45.935 24.805 1.00 53.06 421 PRO A CA 1
ATOM 3410 C C . PRO A 1 421 ? -24.017 44.446 24.770 1.00 53.06 421 PRO A C 1
ATOM 3412 O O . PRO A 1 421 ? -23.399 43.655 24.056 1.00 53.06 421 PRO A O 1
ATOM 3415 N N . HIS A 1 422 ? -25.054 44.056 25.516 1.00 53.38 422 HIS A N 1
ATOM 3416 C CA . HIS A 1 422 ? -25.565 42.686 25.492 1.00 53.38 422 HIS A CA 1
ATOM 3417 C C . HIS A 1 422 ? -26.135 42.357 24.109 1.00 53.38 422 HIS A C 1
ATOM 3419 O O . HIS A 1 422 ? -27.165 42.896 23.701 1.00 53.38 422 HIS A O 1
ATOM 3425 N N . LYS A 1 423 ? -25.482 41.444 23.380 1.00 59.59 423 LYS A N 1
ATOM 3426 C CA . LYS A 1 423 ? -25.996 40.955 22.096 1.00 59.59 423 LYS A CA 1
ATOM 3427 C C . LYS A 1 423 ? -27.303 40.185 22.357 1.00 59.59 423 LYS A C 1
ATOM 3429 O O . LYS A 1 423 ? -27.350 39.304 23.213 1.00 59.59 423 LYS A O 1
ATOM 3434 N N . ALA A 1 424 ? -28.374 40.488 21.620 1.00 48.69 424 ALA A N 1
ATOM 3435 C CA . ALA A 1 424 ? -29.723 39.950 21.874 1.00 48.69 424 ALA A CA 1
ATOM 3436 C C . ALA A 1 424 ? -29.794 38.405 21.926 1.00 48.69 424 ALA A C 1
ATOM 3438 O O . ALA A 1 424 ? -30.590 37.827 22.668 1.00 48.69 424 ALA A O 1
ATOM 3439 N N . TRP A 1 425 ? -28.918 37.716 21.191 1.00 56.16 425 TRP A N 1
ATOM 3440 C CA . TRP A 1 425 ? -28.831 36.254 21.193 1.00 56.16 425 TRP A CA 1
ATOM 3441 C C . TRP A 1 425 ? -28.162 35.672 22.455 1.00 56.16 425 TRP A C 1
ATOM 3443 O O . TRP A 1 425 ? -28.403 34.509 22.786 1.00 56.16 425 TRP A O 1
ATOM 3453 N N . GLU A 1 426 ? -27.376 36.453 23.207 1.00 53.00 426 GLU A N 1
ATOM 3454 C CA . GLU A 1 426 ? -26.830 36.036 24.509 1.00 53.00 426 GLU A CA 1
ATOM 3455 C C . GLU A 1 426 ? -27.917 35.956 25.580 1.00 53.00 426 GLU A C 1
ATOM 3457 O O . GLU A 1 426 ? -27.900 35.045 26.410 1.00 53.00 426 GLU A O 1
ATOM 3462 N N . VAL A 1 427 ? -28.880 36.882 25.545 1.00 54.81 427 VAL A N 1
ATOM 3463 C CA . VAL A 1 427 ? -30.033 36.907 26.458 1.00 54.81 427 VAL A CA 1
ATOM 3464 C C . VAL A 1 427 ? -30.920 35.688 26.212 1.00 54.81 427 VAL A C 1
ATOM 3466 O O . VAL A 1 427 ? -31.280 34.984 27.154 1.00 54.81 427 VAL A O 1
ATOM 3469 N N . ALA A 1 428 ? -31.186 35.369 24.941 1.00 51.44 428 ALA A N 1
ATOM 3470 C CA . ALA A 1 428 ? -31.934 34.174 24.555 1.00 51.44 428 ALA A CA 1
ATOM 3471 C C . ALA A 1 428 ? -31.235 32.873 25.001 1.00 51.44 428 ALA A C 1
ATOM 3473 O O . ALA A 1 428 ? -31.890 31.938 25.466 1.00 51.44 428 ALA A O 1
ATOM 3474 N N . ARG A 1 429 ? -29.896 32.821 24.928 1.00 52.59 429 ARG A N 1
ATOM 3475 C CA . ARG A 1 429 ? -29.106 31.660 25.365 1.00 52.59 429 ARG A CA 1
ATOM 3476 C C . ARG A 1 429 ? -29.051 31.539 26.893 1.00 52.59 429 ARG A C 1
ATOM 3478 O O . ARG A 1 429 ? -29.235 30.434 27.399 1.00 52.59 429 ARG A O 1
ATOM 3485 N N . ARG A 1 430 ? -28.909 32.646 27.637 1.00 50.09 430 ARG A N 1
ATOM 3486 C CA . ARG A 1 430 ? -29.012 32.670 29.114 1.00 50.09 430 ARG A CA 1
ATOM 3487 C C . ARG A 1 430 ? -30.392 32.233 29.602 1.00 50.09 430 ARG A C 1
ATOM 3489 O O . ARG A 1 430 ? -30.474 31.422 30.517 1.00 50.09 430 ARG A O 1
ATOM 3496 N N . ALA A 1 431 ? -31.458 32.685 28.943 1.00 49.62 431 ALA A N 1
ATOM 3497 C CA . ALA A 1 431 ? -32.826 32.271 29.258 1.00 49.62 431 ALA A CA 1
ATOM 3498 C C . ALA A 1 431 ? -33.080 30.768 29.010 1.00 49.62 431 ALA A C 1
ATOM 3500 O O . ALA A 1 431 ? -33.984 30.188 29.612 1.00 49.62 431 ALA A O 1
ATOM 3501 N N . SER A 1 432 ? -32.281 30.120 28.150 1.00 49.31 432 SER A N 1
ATOM 3502 C CA . SER A 1 432 ? -32.389 28.680 27.868 1.00 49.31 432 SER A CA 1
ATOM 3503 C C . SER A 1 432 ? -31.666 27.778 28.881 1.00 49.31 432 SER A C 1
ATOM 3505 O O . SER A 1 432 ? -31.990 26.592 28.978 1.00 49.31 432 SER A O 1
ATOM 3507 N N . VAL A 1 433 ? -30.737 28.318 29.681 1.00 44.72 433 VAL A N 1
ATOM 3508 C CA . VAL A 1 433 ? -30.064 27.571 30.755 1.00 44.72 433 VAL A CA 1
ATOM 3509 C C . VAL A 1 433 ? -30.981 27.553 31.980 1.00 44.72 433 VAL A C 1
ATOM 3511 O O . VAL A 1 433 ? -30.928 28.429 32.840 1.00 44.72 433 VAL A O 1
ATOM 3514 N N . ARG A 1 434 ? -31.871 26.559 32.072 1.00 40.09 434 ARG A N 1
ATOM 3515 C CA . ARG A 1 434 ? -32.661 26.349 33.296 1.00 40.09 434 ARG A CA 1
ATOM 3516 C C . ARG A 1 434 ? -31.749 25.913 34.444 1.00 40.09 434 ARG A C 1
ATOM 3518 O O . ARG A 1 434 ? -31.102 24.870 34.362 1.00 40.09 434 ARG A O 1
ATOM 3525 N N . PHE A 1 435 ? -31.788 26.642 35.559 1.00 39.44 435 PHE A N 1
ATOM 3526 C CA . PHE A 1 435 ? -31.380 26.098 36.853 1.00 39.44 435 PHE A CA 1
ATOM 3527 C C . PHE A 1 435 ? -32.302 24.925 37.205 1.00 39.44 435 PHE A C 1
ATOM 3529 O O . PHE A 1 435 ? -33.527 25.060 37.229 1.00 39.44 435 PHE A O 1
ATOM 3536 N N . ARG A 1 436 ? -31.713 23.757 37.471 1.00 34.12 436 ARG A N 1
ATOM 3537 C CA . ARG A 1 436 ? -32.423 22.589 37.998 1.00 34.12 436 ARG A CA 1
ATOM 3538 C C . ARG A 1 436 ? -32.951 22.967 39.387 1.00 34.12 436 ARG A C 1
ATOM 3540 O O . ARG A 1 436 ? -32.166 23.113 40.320 1.00 34.12 436 ARG A O 1
ATOM 3547 N N . SER A 1 437 ? -34.258 23.184 39.524 1.00 33.41 437 SER A N 1
ATOM 3548 C CA . SER A 1 437 ? -34.881 23.463 40.821 1.00 33.41 437 SER A CA 1
ATOM 3549 C C . SER A 1 437 ? -34.619 22.291 41.770 1.00 33.41 437 SER A C 1
ATOM 3551 O O . SER A 1 437 ? -34.929 21.147 41.429 1.00 33.41 437 SER A O 1
ATOM 3553 N N . LYS A 1 438 ? -34.044 22.565 42.950 1.00 37.12 438 LYS A N 1
ATOM 3554 C CA . LYS A 1 438 ? -33.942 21.594 44.048 1.00 37.12 438 LYS A CA 1
ATOM 3555 C C . LYS A 1 438 ? -35.340 21.033 44.325 1.00 37.12 438 LYS A C 1
ATOM 3557 O O . LYS A 1 438 ? -36.236 21.787 44.695 1.00 37.12 438 LYS A O 1
ATOM 3562 N N . LEU A 1 439 ? -35.517 19.724 44.149 1.00 33.78 439 LEU A N 1
ATOM 3563 C CA . LEU A 1 439 ? -36.671 19.018 44.697 1.00 33.78 439 LEU A CA 1
ATOM 3564 C C . LEU A 1 439 ? -36.595 19.130 46.223 1.00 33.78 439 LEU A C 1
ATOM 3566 O O . LEU A 1 439 ? -35.713 18.550 46.852 1.00 33.78 439 LEU A O 1
ATOM 3570 N N . SER A 1 440 ? -37.502 19.915 46.800 1.00 35.25 440 SER A N 1
ATOM 3571 C CA . SER A 1 440 ? -37.805 19.875 48.225 1.00 35.25 440 SER A CA 1
ATOM 3572 C C . SER A 1 440 ? -38.482 18.540 48.518 1.00 35.25 440 SER A C 1
ATOM 3574 O O . SER A 1 440 ? -39.644 18.356 48.165 1.00 35.25 440 SER A O 1
ATOM 3576 N N . LEU A 1 441 ? -37.776 17.618 49.170 1.00 41.69 441 LEU A N 1
ATOM 3577 C CA . LEU A 1 441 ? -38.431 16.573 49.953 1.00 41.69 441 LEU A CA 1
ATOM 3578 C C . LEU A 1 441 ? -39.168 17.277 51.095 1.00 41.69 441 LEU A C 1
ATOM 3580 O O . LEU A 1 441 ? -38.538 17.931 51.925 1.00 41.69 441 LEU A O 1
ATOM 3584 N N . LYS A 1 442 ? -40.498 17.209 51.090 1.00 38.53 442 LYS A N 1
ATOM 3585 C CA . LYS A 1 442 ? -41.330 17.653 52.204 1.00 38.53 442 LYS A CA 1
ATOM 3586 C C . LYS A 1 442 ? -42.171 16.455 52.641 1.00 38.53 442 LYS A C 1
ATOM 3588 O O . LYS A 1 442 ? -43.009 16.015 51.862 1.00 38.53 442 LYS A O 1
ATOM 3593 N N . ASN A 1 443 ? -41.853 16.016 53.861 1.00 37.69 443 ASN A N 1
ATOM 3594 C CA . ASN A 1 443 ? -42.515 15.092 54.789 1.00 37.69 443 ASN A CA 1
ATOM 3595 C C . ASN A 1 443 ? -42.917 13.708 54.285 1.00 37.69 443 ASN A C 1
ATOM 3597 O O . ASN A 1 443 ? -43.933 13.599 53.570 1.00 37.69 443 ASN A O 1
#

Foldseek 3Di:
DVVVVVVVVVVPDDPPDDDDPVNVVVVVVVPDPDPPPPVCVCVVVCPPPPDDDPQVVLLVVLLCCCVPVVAQDEDEDADPSCLSVQQSGNFREYAPDPHDCNSVVSGPHYDPDPVCVLLCCLPVVLLQLVLVLLLVLLVLLLVLLVVLLQVVVCVVVVNPPDDLADPCLVVCCCPQQPPQLSVCSSPPFDLDDSVLSSVCVVSSVCVRVVVSDDPVNSVVSSVLSNLLSVLLNVVLVVQQVPDAFPVRHRDDSHLSSVLSSLLSSLLSLVVSVVSGNDDDPSSVCRSVVSNVVVVVVVVVVLVVCVVVVPDNSVVRLVNDPVSVCSSPVSSCVSCVVVNVVVVCCCVPPNDPSSVSCVVCVPPDSPSPCVVCVVVPPPDPLNVVVVVLVPPDDDPDPDDDDDDPDLCPVVVVCVVVVHDDDDDPSSVVVVVSPDDPDPPDPDD

Mean predicted aligned error: 16.48 Å

pLDDT: mean 72.95, std 21.92, range [26.23, 96.38]

Radius of gyration: 31.33 Å; Cα contacts (8 Å, |Δi|>4): 362; chains: 1; bounding box: 78×75×90 Å

Secondary structure (DSSP, 8-state):
-HHHHHHHHHTTS-TTPPPPHHHHHHHHHHS-------TTTTTTTSTTT-SS-HHHHHHHHHHHHHHHH----EEEESSGGGHHHHHHSSEEEEE-BTTBSHHHHTSSEEESSGGGHHHIIIIIIHHHHHHHHHHHHHHHHHHHHHHHHHHHHHHHTTT----SS-HHHHHHIIIIITHHHHHHHHHH--SS-HHHHHH-GGGHHHHHTT-TT-HHHHHHHHHHHHHHHHHHHHHHHHHHHT-B-TTSPBPPHHHHHHHHHHHHHHHHHHHHHHH-SS--HHHHHHHHHHHHHHHHHHHHHHHHHGGGTS--HHHHHHH-HHHHHHHHHHHHHHHHHHHHHHHHHHHHS--HHHHHHHHTTTS---TTTHHHHTTTT--HHHHHHHHHHTSPP------S-----TTHHHHHHHHTT------HHHHHHHHH-----------